Protein AF-A0A5E4IUK3-F1 (afdb_monomer_lite)

Foldseek 3Di:
DDDQDWDKDWDFDQDPVPRDTADDDQARPPPRDGDDDTDIDTDGPPVPDDDDDPVVVVVVVVVVVCVVVVVVVVPDDDDDDDDDDDDDDDDDDAPPVNQFDDDEDDDDADFGADNVRDTQQACVRHNHPDQWHDDPSDTDHPVVLLVVLLVLQLLQKKWKDFDPAIAMWGFAFDFQWKTKIKAFCVRPVPHPDQQRIWIAGPVRDIFTFPDKFHFPPQGGMIMTMTTGDGGAHAAADPPDDDDWFFKKKQAFQAPVNHDDIWIWTQHDKDFDQDPVGDTFIKTKILTDADRHSHNTFIAGSVQRHGFFGWHPVVCVVVVHDRITMTTGPNCVVRTPDPDDCVSGDNQQAAPVRHGADDLDDADDDFHADPVRYTDQFCPRNHHHVQWDQEPVRHTHHDPPQWDWDAWPVGDIDIEGPQWDWDADDPGDIDTHHHPFPDDDDHDGD

pLDDT: mean 70.1, std 20.91, range [28.28, 96.81]

Structure (mmCIF, N/CA/C/O backbone):
data_AF-A0A5E4IUK3-F1
#
_entry.id   AF-A0A5E4IUK3-F1
#
loop_
_atom_site.group_PDB
_atom_site.id
_atom_site.type_symbol
_atom_site.label_atom_id
_atom_site.label_alt_id
_atom_site.label_comp_id
_atom_site.label_asym_id
_atom_site.label_entity_id
_atom_site.label_seq_id
_atom_site.pdbx_PDB_ins_code
_atom_site.Cartn_x
_atom_site.Cartn_y
_atom_site.Cartn_z
_atom_site.occupancy
_atom_site.B_iso_or_equiv
_atom_site.auth_seq_id
_atom_site.auth_comp_id
_atom_site.auth_asym_id
_atom_site.auth_atom_id
_atom_site.pdbx_PDB_model_num
ATOM 1 N N . MET A 1 1 ? 34.806 35.358 27.223 1.00 30.48 1 MET A N 1
ATOM 2 C CA . MET A 1 1 ? 33.731 35.551 28.220 1.00 30.48 1 MET A CA 1
ATOM 3 C C . MET A 1 1 ? 33.247 34.163 28.639 1.00 30.48 1 MET A C 1
ATOM 5 O O . MET A 1 1 ? 32.510 33.533 27.897 1.00 30.48 1 MET A O 1
ATOM 9 N N . LEU A 1 2 ? 33.796 33.600 29.720 1.00 31.34 2 LEU A N 1
ATOM 10 C CA . LEU A 1 2 ? 33.455 32.245 30.180 1.00 31.34 2 LEU A CA 1
ATOM 11 C C . LEU A 1 2 ? 32.179 32.319 31.028 1.00 31.34 2 LEU A C 1
ATOM 13 O O . LEU A 1 2 ? 32.215 32.810 32.154 1.00 31.34 2 LEU A O 1
ATOM 17 N N . PHE A 1 3 ? 31.055 31.855 30.481 1.00 32.53 3 PHE A N 1
ATOM 18 C CA . PHE A 1 3 ? 29.816 31.683 31.238 1.00 32.53 3 PHE A CA 1
ATOM 19 C C . PHE A 1 3 ? 29.999 30.548 32.258 1.00 32.53 3 PHE A C 1
ATOM 21 O O . PHE A 1 3 ? 30.080 29.378 31.890 1.00 32.53 3 PHE A O 1
ATOM 28 N N . LYS A 1 4 ? 30.057 30.883 33.553 1.00 35.34 4 LYS A N 1
ATOM 29 C CA . LYS A 1 4 ? 29.859 29.913 34.639 1.00 35.34 4 LYS A CA 1
ATOM 30 C C . LYS A 1 4 ? 28.362 29.600 34.724 1.00 35.34 4 LYS A C 1
ATOM 32 O O . LYS A 1 4 ? 27.624 30.331 35.378 1.00 35.34 4 LYS A O 1
ATOM 37 N N . LEU A 1 5 ? 27.903 28.536 34.065 1.00 34.97 5 LEU A N 1
ATOM 38 C CA . LEU A 1 5 ? 26.564 28.001 34.321 1.00 34.97 5 LEU A CA 1
ATOM 39 C C . LEU A 1 5 ? 26.582 27.248 35.661 1.00 34.97 5 LEU A C 1
ATOM 41 O O . LEU A 1 5 ? 27.183 26.183 35.771 1.00 34.97 5 LEU A O 1
ATOM 45 N N . ARG A 1 6 ? 25.920 27.799 36.684 1.00 39.78 6 ARG A N 1
ATOM 46 C CA . ARG A 1 6 ? 25.522 27.056 37.889 1.00 39.78 6 ARG A CA 1
ATOM 47 C C . ARG A 1 6 ? 24.124 26.498 37.648 1.00 39.78 6 ARG A C 1
ATOM 49 O O . ARG A 1 6 ? 23.171 27.270 37.591 1.00 39.78 6 ARG A O 1
ATOM 56 N N . ILE A 1 7 ? 23.996 25.180 37.526 1.00 43.41 7 ILE A N 1
ATOM 57 C CA . ILE A 1 7 ? 22.688 24.516 37.467 1.00 43.41 7 ILE A CA 1
ATOM 58 C C . ILE A 1 7 ? 22.313 24.105 38.892 1.00 43.41 7 ILE A C 1
ATOM 60 O O . ILE A 1 7 ? 23.030 23.335 39.529 1.00 43.41 7 ILE A O 1
ATOM 64 N N . VAL A 1 8 ? 21.204 24.645 39.401 1.00 43.66 8 VAL A N 1
ATOM 65 C CA . VAL A 1 8 ? 20.603 24.243 40.680 1.00 43.66 8 VAL A CA 1
ATOM 66 C C . VAL A 1 8 ? 19.349 23.439 40.358 1.00 43.66 8 VAL A C 1
ATOM 68 O O . VAL A 1 8 ? 18.342 24.008 39.945 1.00 43.66 8 VAL A O 1
ATOM 71 N N . ALA A 1 9 ? 19.404 22.120 40.533 1.00 43.75 9 ALA A N 1
ATOM 72 C CA . ALA A 1 9 ? 18.229 21.263 40.409 1.00 43.75 9 ALA A CA 1
ATOM 73 C C . ALA A 1 9 ? 17.585 21.072 41.791 1.00 43.75 9 ALA A C 1
ATOM 75 O O . ALA A 1 9 ? 18.229 20.576 42.719 1.00 43.75 9 ALA A O 1
ATOM 76 N N . ARG A 1 10 ? 16.312 21.463 41.930 1.00 45.00 10 ARG A N 1
ATOM 77 C CA . ARG A 1 10 ? 15.464 21.073 43.066 1.00 45.00 10 ARG A CA 1
ATOM 78 C C . ARG A 1 10 ? 14.734 19.791 42.689 1.00 45.00 10 ARG A C 1
ATOM 80 O O . ARG A 1 10 ? 13.944 19.807 41.750 1.00 45.00 10 ARG A O 1
ATOM 87 N N . TYR A 1 11 ? 14.965 18.703 43.414 1.00 52.34 11 TYR A N 1
ATOM 88 C CA . TYR A 1 11 ? 14.153 17.497 43.259 1.00 52.34 11 TYR A CA 1
ATOM 89 C C . TYR A 1 11 ? 12.970 17.530 44.234 1.00 52.34 11 TYR A C 1
ATOM 91 O O . TYR A 1 11 ? 13.103 17.947 45.386 1.00 52.34 11 TYR A O 1
ATOM 99 N N . MET A 1 12 ? 11.796 17.104 43.766 1.00 50.56 12 MET A N 1
ATOM 100 C CA . MET A 1 12 ? 10.638 16.850 44.624 1.00 50.56 12 MET A CA 1
ATOM 101 C C . MET A 1 12 ? 10.693 15.400 45.105 1.00 50.56 12 MET A C 1
ATOM 103 O O . MET A 1 12 ? 10.792 14.482 44.295 1.00 50.56 12 MET A O 1
ATOM 107 N N . VAL A 1 13 ? 10.628 15.188 46.419 1.00 53.44 13 VAL A N 1
ATOM 108 C CA . VAL A 1 13 ? 10.614 13.844 47.011 1.00 53.44 13 VAL A CA 1
ATOM 109 C C . VAL A 1 13 ? 9.178 13.316 47.008 1.00 53.44 13 VAL A C 1
ATOM 111 O O . VAL A 1 13 ? 8.291 13.933 47.601 1.00 53.44 13 VAL A O 1
ATOM 114 N N . ALA A 1 14 ? 8.932 12.188 46.337 1.00 56.53 14 ALA A N 1
ATOM 115 C CA . ALA A 1 14 ? 7.658 11.474 46.429 1.00 56.53 14 ALA A CA 1
ATOM 116 C C . ALA A 1 14 ? 7.452 10.943 47.859 1.00 56.53 14 ALA A C 1
ATOM 118 O O . ALA A 1 14 ? 8.407 10.536 48.521 1.00 56.53 14 ALA A O 1
ATOM 119 N N . CYS A 1 15 ? 6.212 10.944 48.357 1.00 56.59 15 CYS A N 1
ATOM 120 C CA . CYS A 1 15 ? 5.943 10.446 49.705 1.00 56.59 15 CYS A CA 1
ATOM 121 C C . CYS A 1 15 ? 6.241 8.934 49.791 1.00 56.59 15 CYS A C 1
ATOM 123 O O . CYS A 1 15 ? 5.596 8.165 49.076 1.00 56.59 15 CYS A O 1
ATOM 125 N N . PRO A 1 16 ? 7.122 8.468 50.697 1.00 56.47 16 PRO A N 1
ATOM 126 C CA . PRO A 1 16 ? 7.514 7.057 50.765 1.00 56.47 16 PRO A CA 1
ATOM 127 C C . PRO A 1 16 ? 6.381 6.111 51.194 1.00 56.47 16 PRO A C 1
ATOM 129 O O . PRO A 1 16 ? 6.504 4.906 51.020 1.00 56.47 16 PRO A O 1
ATOM 132 N N . LYS A 1 17 ? 5.271 6.633 51.739 1.00 53.91 17 LYS A N 1
ATOM 133 C CA . LYS A 1 17 ? 4.100 5.820 52.110 1.00 53.91 17 LYS A CA 1
ATOM 134 C C . LYS A 1 17 ? 3.055 5.668 51.004 1.00 53.91 17 LYS A C 1
ATOM 136 O O . LYS A 1 17 ? 2.321 4.692 51.028 1.00 53.91 17 LYS A O 1
ATOM 141 N N . CYS A 1 18 ? 2.923 6.631 50.092 1.00 63.16 18 CYS A N 1
ATOM 142 C CA . CYS A 1 18 ? 1.810 6.637 49.129 1.00 63.16 18 CYS A CA 1
ATOM 143 C C . CYS A 1 18 ? 2.199 7.004 47.691 1.00 63.16 18 CYS A C 1
ATOM 145 O O . CYS A 1 18 ? 1.330 7.048 46.827 1.00 63.16 18 CYS A O 1
ATOM 147 N N . GLY A 1 19 ? 3.473 7.301 47.419 1.00 55.38 19 GLY A N 1
ATOM 148 C CA . GLY A 1 19 ? 4.009 7.494 46.067 1.00 55.38 19 GLY A CA 1
ATOM 149 C C . GLY A 1 19 ? 3.538 8.747 45.316 1.00 55.38 19 GLY A C 1
ATOM 150 O O . GLY A 1 19 ? 3.968 8.968 44.189 1.00 55.38 19 GLY A O 1
ATOM 151 N N . ARG A 1 20 ? 2.679 9.597 45.900 1.00 66.06 20 ARG A N 1
ATOM 152 C CA . ARG A 1 20 ? 2.109 10.775 45.211 1.00 66.06 20 ARG A CA 1
ATOM 153 C C . ARG A 1 20 ? 2.971 12.042 45.366 1.00 66.06 20 ARG A C 1
ATOM 155 O O . ARG A 1 20 ? 3.635 12.227 46.391 1.00 66.06 20 ARG A O 1
ATOM 162 N N . LYS A 1 21 ? 2.940 12.919 44.346 1.00 54.59 21 LYS A N 1
ATOM 163 C CA . LYS A 1 21 ? 3.635 14.227 44.313 1.00 54.59 21 LYS A CA 1
ATOM 164 C C . LYS A 1 21 ? 3.090 15.163 45.403 1.00 54.59 21 LYS A C 1
ATOM 166 O O . LYS A 1 21 ? 1.879 15.246 45.595 1.00 54.59 21 LYS A O 1
ATOM 171 N N . ALA A 1 22 ? 3.980 15.859 46.111 1.00 50.66 22 ALA A N 1
ATOM 172 C CA . ALA A 1 22 ? 3.634 16.728 47.237 1.00 50.66 22 ALA A CA 1
ATOM 173 C C . ALA A 1 22 ? 3.545 18.210 46.828 1.00 50.66 22 ALA A C 1
ATOM 175 O O . ALA A 1 22 ? 4.439 18.726 46.159 1.00 50.66 22 ALA A O 1
ATOM 176 N N . GLY A 1 23 ? 2.480 18.889 47.268 1.00 46.41 23 GLY A N 1
ATOM 177 C CA . GLY A 1 23 ? 2.373 20.351 47.283 1.00 46.41 23 GLY A CA 1
ATOM 178 C C . GLY A 1 23 ? 3.117 20.965 48.478 1.00 46.41 23 GLY A C 1
ATOM 179 O O . GLY A 1 23 ? 3.430 20.274 49.443 1.00 46.41 23 GLY A O 1
ATOM 180 N N . ASN A 1 24 ? 3.434 22.258 48.375 1.00 47.78 24 ASN A N 1
ATOM 181 C CA . ASN A 1 24 ? 4.339 23.025 49.241 1.00 47.78 24 ASN A CA 1
ATOM 182 C C . ASN A 1 24 ? 4.135 22.837 50.764 1.00 47.78 24 ASN A C 1
ATOM 184 O O . ASN A 1 24 ? 3.229 23.432 51.337 1.00 47.78 24 ASN A O 1
ATOM 188 N N . GLY A 1 25 ? 5.067 22.140 51.428 1.00 55.38 25 GLY A N 1
ATOM 189 C CA . GLY A 1 25 ? 5.321 22.287 52.871 1.00 55.38 25 GLY A CA 1
ATOM 190 C C . GLY A 1 25 ? 5.217 20.995 53.686 1.00 55.38 25 GLY A C 1
ATOM 191 O O . GLY A 1 25 ? 4.127 20.478 53.855 1.00 55.38 25 GLY A O 1
ATOM 192 N N . GLU A 1 26 ? 6.371 20.524 54.185 1.00 59.16 26 GLU A N 1
ATOM 193 C CA . GLU A 1 26 ? 6.712 19.525 55.235 1.00 59.16 26 GLU A CA 1
ATOM 194 C C . GLU A 1 26 ? 5.869 18.246 55.490 1.00 59.16 26 GLU A C 1
ATOM 196 O O . GLU A 1 26 ? 6.426 17.280 56.018 1.00 59.16 26 GLU A O 1
ATOM 201 N N . PHE A 1 27 ? 4.599 18.157 55.101 1.00 58.06 27 PHE A N 1
ATOM 202 C CA . PHE A 1 27 ? 3.701 17.029 55.353 1.00 58.06 27 PHE A CA 1
ATOM 203 C C . PHE A 1 27 ? 2.924 16.630 54.091 1.00 58.06 27 PHE A C 1
ATOM 205 O O . PHE A 1 27 ? 2.522 17.463 53.283 1.00 58.06 27 PHE A O 1
ATOM 212 N N . CYS A 1 28 ? 2.698 15.328 53.906 1.00 60.09 28 CYS A N 1
ATOM 213 C CA . CYS A 1 28 ? 1.913 14.816 52.786 1.00 60.09 28 CYS A CA 1
ATOM 214 C C . CYS A 1 28 ? 0.412 15.062 53.001 1.00 60.09 28 CYS A C 1
ATOM 216 O O . CYS A 1 28 ? -0.169 14.544 53.952 1.00 60.09 28 CYS A O 1
ATOM 218 N N . VAL A 1 29 ? -0.235 15.760 52.064 1.00 61.22 29 VAL A N 1
ATOM 219 C CA . VAL A 1 29 ? -1.666 16.122 52.133 1.00 61.22 29 VAL A CA 1
ATOM 220 C C . VAL A 1 29 ? -2.599 14.898 52.164 1.00 61.22 29 VAL A C 1
ATOM 222 O O . VAL A 1 29 ? -3.670 14.962 52.750 1.00 61.22 29 VAL A O 1
ATOM 225 N N . ASN A 1 30 ? -2.187 13.761 51.588 1.00 61.03 30 ASN A N 1
ATOM 226 C CA . ASN A 1 30 ? -3.030 12.559 51.503 1.00 61.03 30 ASN A CA 1
ATOM 227 C C . ASN A 1 30 ? -2.903 11.599 52.693 1.00 61.03 30 ASN A C 1
ATOM 229 O O . ASN A 1 30 ? -3.786 10.773 52.892 1.00 61.03 30 ASN A O 1
ATOM 233 N N . CYS A 1 31 ? -1.803 11.633 53.448 1.00 66.50 31 CYS A N 1
ATOM 234 C CA . CYS A 1 31 ? -1.572 10.645 54.513 1.00 66.50 31 CYS A CA 1
ATOM 235 C C . CYS A 1 31 ? -0.957 11.216 55.797 1.00 66.50 31 CYS A C 1
ATOM 237 O O . CYS A 1 31 ? -0.654 10.455 56.713 1.00 66.50 31 CYS A O 1
ATOM 239 N N . GLY A 1 32 ? -0.725 12.531 55.869 1.00 61.06 32 GLY A N 1
ATOM 240 C CA . GLY A 1 32 ? -0.199 13.219 57.053 1.00 61.06 32 GLY A CA 1
ATOM 241 C C . GLY A 1 32 ? 1.260 12.900 57.404 1.00 61.06 32 GLY A C 1
ATOM 242 O O . GLY A 1 32 ? 1.763 13.373 58.419 1.00 61.06 32 GLY A O 1
ATOM 243 N N . ALA A 1 33 ? 1.967 12.103 56.596 1.00 63.12 33 ALA A N 1
ATOM 244 C CA . ALA A 1 33 ? 3.354 11.729 56.868 1.00 63.12 33 ALA A CA 1
ATOM 245 C C . ALA A 1 33 ? 4.319 12.909 56.650 1.00 63.12 33 ALA A C 1
ATOM 247 O O . ALA A 1 33 ? 4.204 13.633 55.658 1.00 63.12 33 ALA A O 1
ATOM 248 N N . ARG A 1 34 ? 5.301 13.068 57.548 1.00 58.66 34 ARG A N 1
ATOM 249 C CA . ARG A 1 34 ? 6.360 14.084 57.437 1.00 58.66 34 ARG A CA 1
ATOM 250 C C . ARG A 1 34 ? 7.299 13.755 56.272 1.00 58.66 34 ARG A C 1
ATOM 252 O O . ARG A 1 34 ? 7.749 12.616 56.148 1.00 58.66 34 ARG A O 1
ATOM 259 N N . LEU A 1 35 ? 7.582 14.736 55.421 1.00 59.97 35 LEU A N 1
ATOM 260 C CA . LEU A 1 35 ? 8.402 14.566 54.218 1.00 59.97 35 LEU A CA 1
ATOM 261 C C . LEU A 1 35 ? 9.897 14.827 54.498 1.00 59.97 35 LEU A C 1
ATOM 263 O O . LEU A 1 35 ? 10.222 15.676 55.333 1.00 59.97 35 LEU A O 1
ATOM 267 N N . PRO A 1 36 ? 10.828 14.142 53.799 1.00 56.72 36 PRO A N 1
ATOM 268 C CA . PRO A 1 36 ? 12.255 14.465 53.856 1.00 56.72 36 PRO A CA 1
ATOM 269 C C . PRO A 1 36 ? 12.521 15.883 53.327 1.00 56.72 36 PRO A C 1
ATOM 271 O O . PRO A 1 36 ? 11.892 16.313 52.358 1.00 56.72 36 PRO A O 1
ATOM 274 N N . LYS A 1 37 ? 13.465 16.619 53.932 1.00 51.50 37 LYS A N 1
ATOM 275 C CA . LYS A 1 37 ? 13.851 17.962 53.457 1.00 51.50 37 LYS A CA 1
ATOM 276 C C . LYS A 1 37 ? 14.437 17.876 52.042 1.00 51.50 37 LYS A C 1
ATOM 278 O O . LYS A 1 37 ? 15.379 17.121 51.820 1.00 51.50 37 LYS A O 1
ATOM 283 N N . ALA A 1 38 ? 13.910 18.667 51.105 1.00 52.84 38 ALA A N 1
ATOM 284 C CA . ALA A 1 38 ? 14.468 18.776 49.758 1.00 52.84 38 ALA A CA 1
ATOM 285 C C . ALA A 1 38 ? 15.887 19.373 49.818 1.00 52.84 38 ALA A C 1
ATOM 287 O O . ALA A 1 38 ? 16.088 20.443 50.396 1.00 52.84 38 ALA A O 1
ATOM 288 N N . GLY A 1 39 ? 16.869 18.678 49.241 1.00 48.56 39 GLY A N 1
ATOM 289 C CA . GLY A 1 39 ? 18.238 19.172 49.090 1.00 48.56 39 GLY A CA 1
ATOM 290 C C . GLY A 1 39 ? 18.466 19.833 47.729 1.00 48.56 39 GLY A C 1
ATOM 291 O O . GLY A 1 39 ? 17.770 19.537 46.760 1.00 48.56 39 GLY A O 1
ATOM 292 N N . ASN A 1 40 ? 19.474 20.702 47.640 1.00 45.75 40 ASN A N 1
ATOM 293 C CA . ASN A 1 40 ? 19.984 21.197 46.360 1.00 45.75 40 ASN A CA 1
ATOM 294 C C . ASN A 1 40 ? 21.185 20.343 45.948 1.00 45.75 40 ASN A C 1
ATOM 296 O O . ASN A 1 40 ? 22.106 20.168 46.744 1.00 45.75 40 ASN A O 1
ATOM 300 N N . ILE A 1 41 ? 21.209 19.868 44.705 1.00 45.25 41 ILE A N 1
ATOM 301 C CA . ILE A 1 41 ? 22.426 19.314 44.106 1.00 45.25 41 ILE A CA 1
ATOM 302 C C . ILE A 1 41 ? 23.088 20.441 43.312 1.00 45.25 41 ILE A C 1
ATOM 304 O O . ILE A 1 41 ? 22.456 21.049 42.447 1.00 45.25 41 ILE A O 1
ATOM 308 N N . VAL A 1 42 ? 24.348 20.741 43.630 1.00 44.56 42 VAL A N 1
ATOM 309 C CA . VAL A 1 42 ? 25.180 21.687 42.876 1.00 44.56 42 VAL A CA 1
ATOM 310 C C . VAL A 1 42 ? 26.194 20.868 42.090 1.00 44.56 42 VAL A C 1
ATOM 312 O O . VAL A 1 42 ? 27.044 20.215 42.688 1.00 44.56 42 VAL A O 1
ATOM 315 N N . ILE A 1 43 ? 26.097 20.888 40.760 1.00 47.06 43 ILE A N 1
ATOM 316 C CA . ILE A 1 43 ? 27.053 20.210 39.876 1.00 47.06 43 ILE A CA 1
ATOM 317 C C . ILE A 1 43 ? 27.996 21.274 39.310 1.00 47.06 43 ILE A C 1
ATOM 319 O O . ILE A 1 43 ? 27.553 22.172 38.593 1.00 47.06 43 ILE A O 1
ATOM 323 N N . ASP A 1 44 ? 29.283 21.192 39.657 1.00 44.97 44 ASP A N 1
ATOM 324 C CA . ASP A 1 44 ? 30.334 22.049 39.097 1.00 44.97 44 ASP A CA 1
ATOM 325 C C . ASP A 1 44 ? 31.023 21.307 37.936 1.00 44.97 44 ASP A C 1
ATOM 327 O O . ASP A 1 44 ? 31.647 20.271 38.173 1.00 44.97 44 ASP A O 1
ATOM 331 N N . PRO A 1 45 ? 30.923 21.781 36.679 1.00 44.69 45 PRO A N 1
ATOM 332 C CA . PRO A 1 45 ? 31.483 21.075 35.527 1.00 44.69 45 PRO A CA 1
ATOM 333 C C . PRO A 1 45 ? 33.012 20.972 35.551 1.00 44.69 45 PRO A C 1
ATOM 335 O O . PRO A 1 45 ? 33.573 20.164 34.822 1.00 44.69 45 PRO A O 1
ATOM 338 N N . SER A 1 46 ? 33.707 21.781 36.356 1.00 43.88 46 SER A N 1
ATOM 339 C CA . SER A 1 46 ? 35.174 21.860 36.346 1.00 43.88 46 SER A CA 1
ATOM 340 C C . SER A 1 46 ? 35.896 20.626 36.910 1.00 43.88 46 SER A C 1
ATOM 342 O O . SER A 1 46 ? 37.089 20.469 36.663 1.00 43.88 46 SER A O 1
ATOM 344 N N . SER A 1 47 ? 35.196 19.716 37.594 1.00 44.56 47 SER A N 1
ATOM 345 C CA . SER A 1 47 ? 35.781 18.514 38.210 1.00 44.56 47 SER A CA 1
ATOM 346 C C . SER A 1 47 ? 35.811 17.270 37.309 1.00 44.56 47 SER A C 1
ATOM 348 O O . SER A 1 47 ? 36.418 16.272 37.686 1.00 44.56 47 SER A O 1
ATOM 350 N N . ILE A 1 48 ? 35.186 17.312 36.125 1.00 48.44 48 ILE A N 1
ATOM 351 C CA . ILE A 1 48 ? 35.038 16.143 35.229 1.00 48.44 48 ILE A CA 1
ATOM 352 C C . ILE A 1 48 ? 36.030 16.187 34.046 1.00 48.44 48 ILE A C 1
ATOM 354 O O . ILE A 1 48 ? 36.231 15.194 33.350 1.00 48.44 48 ILE A O 1
ATOM 358 N N . PHE A 1 49 ? 36.709 17.317 33.817 1.00 48.06 49 PHE A N 1
ATOM 359 C CA . PHE A 1 49 ? 37.534 17.528 32.624 1.00 48.06 49 PHE A CA 1
ATOM 360 C C . PHE A 1 49 ? 39.034 17.447 32.909 1.00 48.06 49 PHE A C 1
ATOM 362 O O . PHE A 1 49 ? 39.683 18.441 33.221 1.00 48.06 49 PHE A O 1
ATOM 369 N N . GLY A 1 50 ? 39.604 16.270 32.675 1.00 43.88 50 GLY A N 1
ATOM 370 C CA . GLY A 1 50 ? 41.030 16.102 32.430 1.00 43.88 50 GLY A CA 1
ATOM 371 C C . GLY A 1 50 ? 41.230 15.212 31.212 1.00 43.88 50 GLY A C 1
ATOM 372 O O . GLY A 1 50 ? 41.339 14.014 31.388 1.00 43.88 50 GLY A O 1
ATOM 373 N N . LEU A 1 51 ? 41.187 15.779 29.998 1.00 39.81 51 LEU A N 1
ATOM 374 C CA . LEU A 1 51 ? 41.942 15.370 28.796 1.00 39.81 51 LEU A CA 1
ATOM 375 C C . LEU A 1 51 ? 41.456 16.187 27.578 1.00 39.81 51 LEU A C 1
ATOM 377 O O . LEU A 1 51 ? 40.269 16.228 27.247 1.00 39.81 51 LEU A O 1
ATOM 381 N N . GLY A 1 52 ? 42.384 16.874 26.910 1.00 42.06 52 GLY A N 1
ATOM 382 C CA . GLY A 1 52 ? 42.115 17.760 25.778 1.00 42.06 52 GLY A CA 1
ATOM 383 C C . GLY A 1 52 ? 41.966 17.008 24.456 1.00 42.06 52 GLY A C 1
ATOM 384 O O . GLY A 1 52 ? 42.947 16.782 23.760 1.00 42.06 52 GLY A O 1
ATOM 385 N N . GLY A 1 53 ? 40.733 16.682 24.071 1.00 43.72 53 GLY A N 1
ATOM 386 C CA . GLY A 1 53 ? 40.406 16.191 22.731 1.00 43.72 53 GLY A CA 1
ATOM 387 C C . GLY A 1 53 ? 38.931 16.421 22.401 1.00 43.72 53 GLY A C 1
ATOM 388 O O . GLY A 1 53 ? 38.068 16.228 23.255 1.00 43.72 53 GLY A O 1
ATOM 389 N N . ARG A 1 54 ? 38.614 16.851 21.168 1.00 53.84 54 ARG A N 1
ATOM 390 C CA . ARG A 1 54 ? 37.228 17.134 20.722 1.00 53.84 54 ARG A CA 1
ATOM 391 C C . ARG A 1 54 ? 36.285 15.932 20.899 1.00 53.84 54 ARG A C 1
ATOM 393 O O . ARG A 1 54 ? 35.119 16.130 21.217 1.00 53.84 54 ARG A O 1
ATOM 400 N N . ILE A 1 55 ? 36.808 14.711 20.787 1.00 48.22 55 ILE A N 1
ATOM 401 C CA . ILE A 1 55 ? 36.056 13.457 20.949 1.00 48.22 55 ILE A CA 1
ATOM 402 C C . ILE A 1 55 ? 35.635 13.235 22.414 1.00 48.22 55 ILE A C 1
ATOM 404 O O . ILE A 1 55 ? 34.494 12.864 22.674 1.00 48.22 55 ILE A O 1
ATOM 408 N N . ALA A 1 56 ? 36.493 13.569 23.386 1.00 49.66 56 ALA A N 1
ATOM 409 C CA . ALA A 1 56 ? 36.181 13.422 24.813 1.00 49.66 56 ALA A CA 1
ATOM 410 C C . ALA A 1 56 ? 35.040 14.352 25.267 1.00 49.66 56 ALA A C 1
ATOM 412 O O . ALA A 1 56 ? 34.253 14.000 26.144 1.00 49.66 56 ALA A O 1
ATOM 413 N N . LYS A 1 57 ? 34.899 15.522 24.627 1.00 52.25 57 LYS A N 1
ATOM 414 C CA . LYS A 1 57 ? 33.789 16.449 24.893 1.00 52.25 57 LYS A CA 1
ATOM 415 C C . LYS A 1 57 ? 32.450 15.898 24.404 1.00 52.25 57 LYS A C 1
ATOM 417 O O . LYS A 1 57 ? 31.466 16.010 25.123 1.00 52.25 57 LYS A O 1
ATOM 422 N N . ILE A 1 58 ? 32.419 15.276 23.223 1.00 54.03 58 ILE A N 1
ATOM 423 C CA . ILE A 1 58 ? 31.197 14.689 22.649 1.00 54.03 58 ILE A CA 1
ATOM 424 C C . ILE A 1 58 ? 30.719 13.519 23.513 1.00 54.03 58 ILE A C 1
ATOM 426 O O . ILE A 1 58 ? 29.555 13.489 23.901 1.00 54.03 58 ILE A O 1
ATOM 430 N N . VAL A 1 59 ? 31.627 12.620 23.905 1.00 53.09 59 VAL A N 1
ATOM 431 C CA . VAL A 1 59 ? 31.296 11.500 24.803 1.00 53.09 59 VAL A CA 1
ATOM 432 C C . VAL A 1 59 ? 30.788 12.012 26.156 1.00 53.09 59 VAL A C 1
ATOM 434 O O . VAL A 1 59 ? 29.789 11.510 26.665 1.00 53.09 59 VAL A O 1
ATOM 437 N N . GLY A 1 60 ? 31.402 13.066 26.705 1.00 51.62 60 GLY A N 1
ATOM 438 C CA . GLY A 1 60 ? 30.943 13.696 27.945 1.00 51.62 60 GLY A CA 1
ATOM 439 C C . GLY A 1 60 ? 29.523 14.269 27.857 1.00 51.62 60 GLY A C 1
ATOM 440 O O . GLY A 1 60 ? 28.731 14.085 28.781 1.00 51.62 60 GLY A O 1
ATOM 441 N N . TYR A 1 61 ? 29.165 14.911 26.739 1.00 59.72 61 TYR A N 1
ATOM 442 C CA . TYR A 1 61 ? 27.804 15.412 26.526 1.00 59.72 61 TYR A CA 1
ATOM 443 C C . TYR A 1 61 ? 26.784 14.286 26.341 1.00 59.72 61 TYR A C 1
ATOM 445 O O . TYR A 1 61 ? 25.683 14.394 26.873 1.00 59.72 61 TYR A O 1
ATOM 453 N N . VAL A 1 62 ? 27.153 13.191 25.669 1.00 56.38 62 VAL A N 1
ATOM 454 C CA . VAL A 1 62 ? 26.286 12.011 25.512 1.00 56.38 62 VAL A CA 1
ATOM 455 C C . VAL A 1 62 ? 26.007 11.350 26.864 1.00 56.38 62 VAL A C 1
ATOM 457 O O . VAL A 1 62 ? 24.859 11.043 27.166 1.00 56.38 62 VAL A O 1
ATOM 460 N N . VAL A 1 63 ? 27.016 11.199 27.727 1.00 55.81 63 VAL A N 1
ATOM 461 C CA . VAL A 1 63 ? 26.823 10.627 29.072 1.00 55.81 63 VAL A CA 1
ATOM 462 C C . VAL A 1 63 ? 25.948 11.535 29.943 1.00 55.81 63 VAL A C 1
ATOM 464 O O . VAL A 1 63 ? 25.042 11.048 30.618 1.00 55.81 63 VAL A O 1
ATOM 467 N N . LEU A 1 64 ? 26.149 12.856 29.891 1.00 58.16 64 LEU A N 1
ATOM 468 C CA . LEU A 1 64 ? 25.302 13.813 30.612 1.00 58.16 64 LEU A CA 1
ATOM 469 C C . LEU A 1 64 ? 23.849 13.790 30.102 1.00 58.16 64 LEU A C 1
ATOM 471 O O . LEU A 1 64 ? 22.917 13.847 30.902 1.00 58.16 64 LEU A O 1
ATOM 475 N N . PHE A 1 65 ? 23.656 13.660 28.787 1.00 64.88 65 PHE A N 1
ATOM 476 C CA . PHE A 1 65 ? 22.344 13.538 28.151 1.00 64.88 65 PHE A CA 1
ATOM 477 C C . PHE A 1 65 ? 21.621 12.251 28.577 1.00 64.88 65 PHE A C 1
ATOM 479 O O . PHE A 1 65 ? 20.451 12.303 28.953 1.00 64.88 65 PHE A O 1
ATOM 486 N N . LEU A 1 66 ? 22.328 11.117 28.623 1.00 56.75 66 LEU A N 1
ATOM 487 C CA . LEU A 1 66 ? 21.783 9.835 29.080 1.00 56.75 66 LEU A CA 1
ATOM 488 C C . LEU A 1 66 ? 21.399 9.851 30.566 1.00 56.75 66 LEU A C 1
ATOM 490 O O . LEU A 1 66 ? 20.372 9.285 30.931 1.00 56.75 66 LEU A O 1
ATOM 494 N N . ILE A 1 67 ? 22.166 10.533 31.424 1.00 58.09 67 ILE A N 1
ATOM 495 C CA . ILE A 1 67 ? 21.825 10.676 32.850 1.00 58.09 67 ILE A CA 1
ATOM 496 C C . ILE A 1 67 ? 20.575 11.554 33.023 1.00 58.09 67 ILE A C 1
ATOM 498 O O . ILE A 1 67 ? 19.688 11.214 33.804 1.00 58.09 67 ILE A O 1
ATOM 502 N N . LEU A 1 68 ? 20.465 12.657 32.276 1.00 52.47 68 LEU A N 1
ATOM 503 C CA . LEU A 1 68 ? 19.306 13.553 32.349 1.00 52.47 68 LEU A CA 1
ATOM 504 C C . LEU A 1 68 ? 18.020 12.894 31.820 1.00 52.47 68 LEU A C 1
ATOM 506 O O . LEU A 1 68 ? 16.967 13.035 32.443 1.00 52.47 68 LEU A O 1
ATOM 510 N N . PHE A 1 69 ? 18.096 12.135 30.722 1.00 54.25 69 PHE A N 1
ATOM 511 C CA . PHE A 1 69 ? 16.932 11.459 30.135 1.00 54.25 69 PHE A CA 1
ATOM 512 C C . PHE A 1 69 ? 16.586 10.126 30.806 1.00 54.25 69 PHE A C 1
ATOM 514 O O . PHE A 1 69 ? 15.405 9.799 30.925 1.00 54.25 69 PHE A O 1
ATOM 521 N N . GLY A 1 70 ? 17.571 9.395 31.334 1.00 44.66 70 GLY A N 1
ATOM 522 C CA . GLY A 1 70 ? 17.332 8.184 32.125 1.00 44.66 70 GLY A CA 1
ATOM 523 C C . GLY A 1 70 ? 16.552 8.468 33.413 1.00 44.66 70 GLY A C 1
ATOM 524 O O . GLY A 1 70 ? 15.707 7.672 33.815 1.00 44.66 70 GLY A O 1
ATOM 525 N N . ILE A 1 71 ? 16.762 9.641 34.023 1.00 45.41 71 ILE A N 1
ATOM 526 C CA . ILE A 1 71 ? 16.005 10.084 35.205 1.00 45.41 71 ILE A CA 1
ATOM 527 C C . ILE A 1 71 ? 14.598 10.585 34.819 1.00 45.41 71 ILE A C 1
ATOM 529 O O . ILE A 1 71 ? 13.653 10.396 35.584 1.00 45.41 71 ILE A O 1
ATOM 533 N N . ALA A 1 72 ? 14.417 11.169 33.628 1.00 39.16 72 ALA A N 1
ATOM 534 C CA . ALA A 1 72 ? 13.103 11.606 33.141 1.00 39.16 72 ALA A CA 1
ATOM 535 C C . ALA A 1 72 ? 12.186 10.427 32.748 1.00 39.16 72 ALA A C 1
ATOM 537 O O . ALA A 1 72 ? 10.984 10.471 33.015 1.00 39.16 72 ALA A O 1
ATOM 538 N N . GLY A 1 73 ? 12.753 9.351 32.185 1.00 34.09 73 GLY A N 1
ATOM 539 C CA . GLY A 1 73 ? 12.014 8.157 31.753 1.00 34.09 73 GLY A CA 1
ATOM 540 C C . GLY A 1 73 ? 11.396 7.334 32.889 1.00 34.09 73 GLY A C 1
ATOM 541 O O . GLY A 1 73 ? 10.416 6.632 32.666 1.00 34.09 73 GLY A O 1
ATOM 542 N N . TYR A 1 74 ? 11.900 7.461 34.121 1.00 35.06 74 TYR A N 1
ATOM 543 C CA . TYR A 1 74 ? 11.371 6.725 35.278 1.00 35.06 74 TYR A CA 1
ATOM 544 C C . TYR A 1 74 ? 10.220 7.456 36.006 1.00 35.06 74 TYR A C 1
ATOM 546 O O . TYR A 1 74 ? 9.638 6.921 36.945 1.00 35.06 74 TYR A O 1
ATOM 554 N N . ILE A 1 75 ? 9.880 8.694 35.609 1.00 38.88 75 ILE A N 1
ATOM 555 C CA . ILE A 1 75 ? 8.926 9.563 36.338 1.00 38.88 75 ILE A CA 1
ATOM 556 C C . ILE A 1 75 ? 7.589 9.753 35.587 1.00 38.88 75 ILE A C 1
ATOM 558 O O . ILE A 1 75 ? 6.644 10.324 36.136 1.00 38.88 75 ILE A O 1
ATOM 562 N N . LEU A 1 76 ? 7.452 9.239 34.362 1.00 32.56 76 LEU A N 1
ATOM 563 C CA . LEU A 1 76 ? 6.243 9.389 33.543 1.00 32.56 76 LEU A CA 1
ATOM 564 C C . LEU A 1 76 ? 5.718 8.033 33.057 1.00 32.56 76 LEU A C 1
ATOM 566 O O . LEU A 1 76 ? 5.705 7.741 31.868 1.00 32.56 76 LEU A O 1
ATOM 570 N N . SER A 1 77 ? 5.241 7.214 33.991 1.00 30.23 77 SER A N 1
ATOM 571 C CA . SER A 1 77 ? 4.324 6.113 33.681 1.00 30.23 77 SER A CA 1
ATOM 572 C C . SER A 1 77 ? 2.971 6.423 34.330 1.00 30.23 77 SER A C 1
ATOM 574 O O . SER A 1 77 ? 2.909 6.515 35.560 1.00 30.23 77 SER A O 1
ATOM 576 N N . PRO A 1 78 ? 1.883 6.627 33.569 1.00 33.47 78 PRO A N 1
ATOM 577 C CA . PRO A 1 78 ? 0.552 6.696 34.151 1.00 33.47 78 PRO A CA 1
ATOM 578 C C . PRO A 1 78 ? 0.113 5.276 34.532 1.00 33.47 78 PRO A C 1
ATOM 580 O O . PRO A 1 78 ? 0.012 4.396 33.684 1.00 33.47 78 PRO A O 1
ATOM 583 N N . THR A 1 79 ? -0.127 5.042 35.820 1.00 32.94 79 THR A N 1
ATOM 584 C CA . THR A 1 79 ? -0.859 3.856 36.286 1.00 32.94 79 THR A CA 1
ATOM 585 C C . THR A 1 79 ? -2.362 4.162 36.251 1.00 32.94 79 THR A C 1
ATOM 587 O O . THR A 1 79 ? -2.746 5.275 36.631 1.00 32.94 79 THR A O 1
ATOM 590 N N . PRO A 1 80 ? -3.230 3.237 35.795 1.00 33.19 80 PRO A N 1
ATOM 591 C CA . PRO A 1 80 ? -4.673 3.455 35.798 1.00 33.19 80 PRO A CA 1
ATOM 592 C C . PRO A 1 80 ? -5.213 3.577 37.227 1.00 33.19 80 PRO A C 1
ATOM 594 O O . PRO A 1 80 ? -4.831 2.834 38.129 1.00 33.19 80 PRO A O 1
ATOM 597 N N . SER A 1 81 ? -6.105 4.546 37.416 1.00 30.86 81 SER A N 1
ATOM 598 C CA . SER A 1 81 ? -6.811 4.843 38.658 1.00 30.86 81 SER A CA 1
ATOM 599 C C . SER A 1 81 ? -8.168 4.138 38.658 1.00 30.86 81 SER A C 1
ATOM 601 O O . SER A 1 81 ? -9.118 4.690 38.110 1.00 30.86 81 SER A O 1
ATOM 603 N N . ASP A 1 82 ? -8.285 2.996 39.334 1.00 31.17 82 ASP A N 1
ATOM 604 C CA . ASP A 1 82 ? -9.584 2.424 39.707 1.00 31.17 82 ASP A CA 1
ATOM 605 C C . ASP A 1 82 ? -9.932 2.815 41.149 1.00 31.17 82 ASP A C 1
ATOM 607 O O . ASP A 1 82 ? -9.363 2.313 42.117 1.00 31.17 82 ASP A O 1
ATOM 611 N N . ASN A 1 83 ? -10.887 3.737 41.286 1.00 35.47 83 ASN A N 1
ATOM 612 C CA . ASN A 1 83 ? -11.592 4.024 42.533 1.00 35.47 83 ASN A CA 1
ATOM 613 C C . ASN A 1 83 ? -13.067 3.669 42.323 1.00 35.47 83 ASN A C 1
ATOM 615 O O . ASN A 1 83 ? -13.816 4.445 41.735 1.00 35.47 83 ASN A O 1
ATOM 619 N N . GLY A 1 84 ? -13.484 2.513 42.831 1.00 31.53 84 GLY A N 1
ATOM 620 C CA . GLY A 1 84 ? -14.873 2.066 42.792 1.00 31.53 84 GLY A CA 1
ATOM 621 C C . GLY A 1 84 ? -15.147 1.027 43.868 1.00 31.53 84 GLY A C 1
ATOM 622 O O . GLY A 1 84 ? -15.265 -0.156 43.583 1.00 31.53 84 GLY A O 1
ATOM 623 N N . ASN A 1 85 ? -15.223 1.473 45.120 1.00 30.39 85 ASN A N 1
ATOM 624 C CA . ASN A 1 85 ? -15.716 0.663 46.225 1.00 30.39 85 ASN A CA 1
ATOM 625 C C . ASN A 1 85 ? -17.251 0.602 46.148 1.00 30.39 85 ASN A C 1
ATOM 627 O O . ASN A 1 85 ? -17.913 1.587 46.466 1.00 30.39 85 ASN A O 1
ATOM 631 N N . THR A 1 86 ? -17.813 -0.539 45.741 1.00 29.84 86 THR A N 1
ATOM 632 C CA . THR A 1 86 ? -19.196 -0.914 46.075 1.00 29.84 86 THR A CA 1
ATOM 633 C C . THR A 1 86 ? -19.222 -2.366 46.537 1.00 29.84 86 THR A C 1
ATOM 635 O O . THR A 1 86 ? -18.990 -3.300 45.779 1.00 29.84 86 THR A O 1
ATOM 638 N N . THR A 1 87 ? -19.485 -2.557 47.824 1.00 32.06 87 THR A N 1
ATOM 639 C CA . THR A 1 87 ? -19.886 -3.836 48.406 1.00 32.06 87 THR A CA 1
ATOM 640 C C . THR A 1 87 ? -21.362 -4.088 48.098 1.00 32.06 87 THR A C 1
ATOM 642 O O . THR A 1 87 ? -22.201 -3.336 48.593 1.00 32.06 87 THR A O 1
ATOM 645 N N . ASN A 1 88 ? -21.693 -5.129 47.324 1.00 28.28 88 ASN A N 1
ATOM 646 C CA . ASN A 1 88 ? -22.488 -6.278 47.795 1.00 28.28 88 ASN A CA 1
ATOM 647 C C . ASN A 1 88 ? -22.958 -7.222 46.672 1.00 28.28 88 ASN A C 1
ATOM 649 O O . ASN A 1 88 ? -23.371 -6.800 45.599 1.00 28.28 88 ASN A O 1
ATOM 653 N N . SER A 1 89 ? -23.032 -8.499 47.060 1.00 28.33 89 SER A N 1
ATOM 654 C CA . SER A 1 89 ? -23.772 -9.631 46.480 1.00 28.33 89 SER A CA 1
ATOM 655 C C . SER A 1 89 ? -23.170 -10.373 45.277 1.00 28.33 89 SER A C 1
ATOM 657 O O . SER A 1 89 ? -23.144 -9.919 44.140 1.00 28.33 89 SER A O 1
ATOM 659 N N . SER A 1 90 ? -22.754 -11.604 45.569 1.00 40.28 90 SER A N 1
ATOM 660 C CA . SER A 1 90 ? -22.675 -12.729 44.645 1.00 40.28 90 SER A CA 1
ATOM 661 C C . SER A 1 90 ? -24.000 -12.928 43.900 1.00 40.28 90 SER A C 1
ATOM 663 O O . SER A 1 90 ? -25.013 -13.235 44.530 1.00 40.28 90 SER A O 1
ATOM 665 N N . SER A 1 91 ? -23.981 -12.845 42.572 1.00 31.12 91 SER A N 1
ATOM 666 C CA . SER A 1 91 ? -24.950 -13.535 41.719 1.00 31.12 91 SER A CA 1
ATOM 667 C C . SER A 1 91 ? -24.258 -13.955 40.424 1.00 31.12 91 SER A C 1
ATOM 669 O O . SER A 1 91 ? -23.576 -13.173 39.769 1.00 31.12 91 SER A O 1
ATOM 671 N N . THR A 1 92 ? -24.359 -15.235 40.090 1.00 35.00 92 THR A N 1
ATOM 672 C CA . THR A 1 92 ? -24.028 -15.757 38.766 1.00 35.00 92 THR A CA 1
ATOM 673 C C . THR A 1 92 ? -25.026 -15.178 37.767 1.00 35.00 92 THR A C 1
ATOM 675 O O . THR A 1 92 ? -26.218 -15.473 37.868 1.00 35.00 92 THR A O 1
ATOM 678 N N . ALA A 1 93 ? -24.568 -14.347 36.827 1.00 38.41 93 ALA A N 1
ATOM 679 C CA . ALA A 1 93 ? -25.446 -13.775 35.812 1.00 38.41 93 ALA A CA 1
ATOM 680 C C . ALA A 1 93 ? -25.956 -14.881 34.872 1.00 38.41 93 ALA A C 1
ATOM 682 O O . ALA A 1 93 ? -25.203 -15.518 34.142 1.00 38.41 93 ALA A O 1
ATOM 683 N N . SER A 1 94 ? -27.260 -15.104 34.939 1.00 41.66 94 SER A N 1
ATOM 684 C CA . SER A 1 94 ? -28.086 -15.946 34.074 1.00 41.66 94 SER A CA 1
ATOM 685 C C . SER A 1 94 ? -29.329 -15.117 33.735 1.00 41.66 94 SER A C 1
ATOM 687 O O . SER A 1 94 ? -29.628 -14.166 34.465 1.00 41.66 94 SER A O 1
ATOM 689 N N . CYS A 1 95 ? -30.056 -15.414 32.649 1.00 35.84 95 CYS A N 1
ATOM 690 C CA . CYS A 1 95 ? -31.432 -14.915 32.584 1.00 35.84 95 CYS A CA 1
ATOM 691 C C . CYS A 1 95 ? -32.176 -15.462 33.809 1.00 35.84 95 CYS A C 1
ATOM 693 O O . CYS A 1 95 ? -31.890 -16.572 34.260 1.00 35.84 95 CYS A O 1
ATOM 695 N N . GLU A 1 96 ? -33.116 -14.699 34.360 1.00 36.16 96 GLU A N 1
ATOM 696 C CA . GLU A 1 96 ? -33.845 -15.080 35.582 1.00 36.16 96 GLU A CA 1
ATOM 697 C C . GLU A 1 96 ? -34.620 -16.411 35.466 1.00 36.16 96 GLU A C 1
ATOM 699 O O . GLU A 1 96 ? -35.109 -16.926 36.468 1.00 36.16 96 GLU A O 1
ATOM 704 N N . ASP A 1 97 ? -34.705 -17.000 34.271 1.00 37.66 97 ASP A N 1
ATOM 705 C CA . ASP A 1 97 ? -35.342 -18.285 33.979 1.00 37.66 97 ASP A CA 1
ATOM 706 C C . ASP A 1 97 ? -34.364 -19.481 33.881 1.00 37.66 97 ASP A C 1
ATOM 708 O O . ASP A 1 97 ? -34.804 -20.609 33.661 1.00 37.66 97 ASP A O 1
ATOM 712 N N . GLY A 1 98 ? -33.050 -19.271 34.042 1.00 44.41 98 GLY A N 1
ATOM 713 C CA . GLY A 1 98 ? -32.027 -20.310 33.856 1.00 44.41 98 GLY A CA 1
ATOM 714 C C . GLY A 1 98 ? -31.606 -20.537 32.397 1.00 44.41 98 GLY A C 1
ATOM 715 O O . GLY A 1 98 ? -30.796 -21.428 32.125 1.00 44.41 98 GLY A O 1
ATOM 716 N N . THR A 1 99 ? -32.099 -19.725 31.458 1.00 39.12 99 THR A N 1
ATOM 717 C CA . THR A 1 99 ? -31.691 -19.738 30.051 1.00 39.12 99 THR A CA 1
ATOM 718 C C . THR A 1 99 ? -30.442 -18.858 29.845 1.00 39.12 99 THR A C 1
ATOM 720 O O . THR A 1 99 ? -30.324 -17.785 30.440 1.00 39.12 99 THR A O 1
ATOM 723 N N . PRO A 1 100 ? -29.471 -19.245 29.001 1.00 39.62 100 PRO A N 1
ATOM 724 C CA . PRO A 1 100 ? -28.333 -18.376 28.693 1.00 39.62 100 PRO A CA 1
ATOM 725 C C . PRO A 1 100 ? -28.714 -17.259 27.689 1.00 39.62 100 PRO A C 1
ATOM 727 O O . PRO A 1 100 ? -29.434 -17.504 26.722 1.00 39.62 100 PRO A O 1
ATOM 730 N N . VAL A 1 101 ? -28.226 -16.033 27.924 1.00 43.28 101 VAL A N 1
ATOM 731 C CA . VAL A 1 101 ? -28.735 -14.743 27.391 1.00 43.28 101 VAL A CA 1
ATOM 732 C C . VAL A 1 101 ? -28.613 -14.527 25.869 1.00 43.28 101 VAL A C 1
ATOM 734 O O . VAL A 1 101 ? -27.508 -14.557 25.328 1.00 43.28 101 VAL A O 1
ATOM 737 N N . LYS A 1 102 ? -29.703 -14.076 25.211 1.00 41.47 102 LYS A N 1
ATOM 738 C CA . LYS A 1 102 ? -29.655 -13.351 23.919 1.00 41.47 102 LYS A CA 1
ATOM 739 C C . LYS A 1 102 ? -30.571 -12.115 23.846 1.00 41.47 102 LYS A C 1
ATOM 741 O O . LYS A 1 102 ? -31.728 -12.171 24.241 1.00 41.47 102 LYS A O 1
ATOM 746 N N . ASN A 1 103 ? -30.041 -11.089 23.171 1.00 38.00 103 ASN A N 1
ATOM 747 C CA . ASN A 1 103 ? -30.581 -9.783 22.759 1.00 38.00 103 ASN A CA 1
ATOM 748 C C . ASN A 1 103 ? -30.477 -8.614 23.756 1.00 38.00 103 ASN A C 1
ATOM 750 O O . ASN A 1 103 ? -31.011 -8.595 24.860 1.00 38.00 103 ASN A O 1
ATOM 754 N N . CYS A 1 104 ? -29.726 -7.619 23.289 1.00 43.41 104 CYS A N 1
ATOM 755 C CA . CYS A 1 104 ? -29.102 -6.534 24.022 1.00 43.41 104 CYS A CA 1
ATOM 756 C C . CYS A 1 104 ? -30.096 -5.408 24.299 1.00 43.41 104 CYS A C 1
ATOM 758 O O . CYS A 1 104 ? -30.331 -4.558 23.445 1.00 43.41 104 CYS A O 1
ATOM 760 N N . SER A 1 105 ? -30.686 -5.375 25.494 1.00 37.56 105 SER A N 1
ATOM 761 C CA . SER A 1 105 ? -31.340 -4.154 25.995 1.00 37.56 105 SER A CA 1
ATOM 762 C C . SER A 1 105 ? -31.244 -3.938 27.508 1.00 37.56 105 SER A C 1
ATOM 764 O O . SER A 1 105 ? -31.713 -2.908 27.960 1.00 37.56 105 SER A O 1
ATOM 766 N N . ASN A 1 106 ? -30.602 -4.819 28.288 1.00 39.78 106 ASN A N 1
ATOM 767 C CA . ASN A 1 106 ? -30.325 -4.599 29.720 1.00 39.78 106 ASN A CA 1
ATOM 768 C C . ASN A 1 106 ? -29.138 -5.456 30.202 1.00 39.78 106 ASN A C 1
ATOM 770 O O . ASN A 1 106 ? -29.299 -6.327 31.052 1.00 39.78 106 ASN A O 1
ATOM 774 N N . VAL A 1 107 ? -27.941 -5.252 29.641 1.00 40.81 107 VAL A N 1
ATOM 775 C CA . VAL A 1 107 ? -26.750 -6.026 30.037 1.00 40.81 107 VAL A CA 1
ATOM 776 C C . VAL A 1 107 ? -25.661 -5.113 30.574 1.00 40.81 107 VAL A C 1
ATOM 778 O O . VAL A 1 107 ? -25.132 -4.249 29.875 1.00 40.81 107 VAL A O 1
ATOM 781 N N . THR A 1 108 ? -25.299 -5.333 31.835 1.00 39.94 108 THR A N 1
ATOM 782 C CA . THR A 1 108 ? -24.020 -4.899 32.391 1.00 39.94 108 THR A CA 1
ATOM 783 C C . THR A 1 108 ? -22.883 -5.592 31.646 1.00 39.94 108 THR A C 1
ATOM 785 O O . THR A 1 108 ? -22.705 -6.793 31.767 1.00 39.94 108 THR A O 1
ATOM 788 N N . LYS A 1 109 ? -22.147 -4.792 30.868 1.00 38.12 109 LYS A N 1
ATOM 789 C CA . LYS A 1 109 ? -20.755 -4.944 30.408 1.00 38.12 109 LYS A CA 1
ATOM 790 C C . LYS A 1 109 ? -20.158 -6.369 30.443 1.00 38.12 109 LYS A C 1
ATOM 792 O O . LYS A 1 109 ? -19.606 -6.772 31.460 1.00 38.12 109 LYS A O 1
ATOM 797 N N . GLY A 1 110 ? -20.106 -6.995 29.264 1.00 42.16 110 GLY A N 1
ATOM 798 C CA . GLY A 1 110 ? -19.349 -8.224 28.993 1.00 42.16 110 GLY A CA 1
ATOM 799 C C . GLY A 1 110 ? -20.213 -9.480 29.097 1.00 42.16 110 GLY A C 1
ATOM 800 O O . GLY A 1 110 ? -20.872 -9.681 30.103 1.00 42.16 110 GLY A O 1
ATOM 801 N N . ASP A 1 111 ? -20.160 -10.304 28.052 1.00 37.09 111 ASP A N 1
ATOM 802 C CA . ASP A 1 111 ? -20.680 -11.677 27.953 1.00 37.09 111 ASP A CA 1
ATOM 803 C C . ASP A 1 111 ? -22.163 -11.876 27.553 1.00 37.09 111 ASP A C 1
ATOM 805 O O . ASP A 1 111 ? -23.101 -11.537 28.269 1.00 37.09 111 ASP A O 1
ATOM 809 N N . TYR A 1 112 ? -22.364 -12.524 26.392 1.00 48.22 112 TYR A N 1
ATOM 810 C CA . TYR A 1 112 ? -23.624 -13.153 25.968 1.00 48.22 112 TYR A CA 1
ATOM 811 C C . TYR A 1 112 ? -23.381 -14.627 25.626 1.00 48.22 112 TYR A C 1
ATOM 813 O O . TYR A 1 112 ? -22.425 -14.958 24.920 1.00 48.22 112 TYR A O 1
ATOM 821 N N . CYS A 1 113 ? -24.278 -15.506 26.074 1.00 35.44 113 CYS A N 1
ATOM 822 C CA . CYS A 1 113 ? -24.252 -16.938 25.777 1.00 35.44 113 CYS A CA 1
ATOM 823 C C . CYS A 1 113 ? -25.213 -17.278 24.629 1.00 35.44 113 CYS A C 1
ATOM 825 O O . CYS A 1 113 ? -26.413 -17.045 24.718 1.00 35.44 113 CYS A O 1
ATOM 827 N N . LEU A 1 114 ? -24.726 -17.912 23.560 1.00 40.09 114 LEU A N 1
ATOM 828 C CA . LEU A 1 114 ? -25.610 -18.552 22.581 1.00 40.09 114 LEU A CA 1
ATOM 829 C C . LEU A 1 114 ? -26.328 -19.772 23.199 1.00 40.09 114 LEU A C 1
ATOM 831 O O . LEU A 1 114 ? -25.814 -20.379 24.136 1.00 40.09 114 LEU A O 1
ATOM 835 N N . LYS A 1 115 ? -27.448 -20.216 22.596 1.00 35.72 115 LYS A N 1
ATOM 836 C CA . LYS A 1 115 ? -28.191 -21.455 22.951 1.00 35.72 115 LYS A CA 1
ATOM 837 C C . LYS A 1 115 ? -27.316 -22.724 23.065 1.00 35.72 115 LYS A C 1
ATOM 839 O O . LYS A 1 115 ? -27.740 -23.674 23.709 1.00 35.72 115 LYS A O 1
ATOM 844 N N . ASN A 1 116 ? -26.107 -22.722 22.489 1.00 37.06 116 ASN A N 1
ATOM 845 C CA . ASN A 1 116 ? -25.138 -23.829 22.534 1.00 37.06 116 ASN A CA 1
ATOM 846 C C . ASN A 1 116 ? -23.975 -23.607 23.531 1.00 37.06 116 ASN A C 1
ATOM 848 O O . ASN A 1 116 ? -22.970 -24.308 23.465 1.00 37.06 116 ASN A O 1
ATOM 852 N N . GLY A 1 117 ? -24.058 -22.616 24.423 1.00 34.97 117 GLY A N 1
ATOM 853 C CA . GLY A 1 117 ? -23.037 -22.362 25.449 1.00 34.97 117 GLY A CA 1
ATOM 854 C C . GLY A 1 117 ? -21.746 -21.701 24.947 1.00 34.97 117 GLY A C 1
ATOM 855 O O . GLY A 1 117 ? -20.826 -21.489 25.730 1.00 34.97 117 GLY A O 1
ATOM 856 N N . THR A 1 118 ? -21.652 -21.344 23.663 1.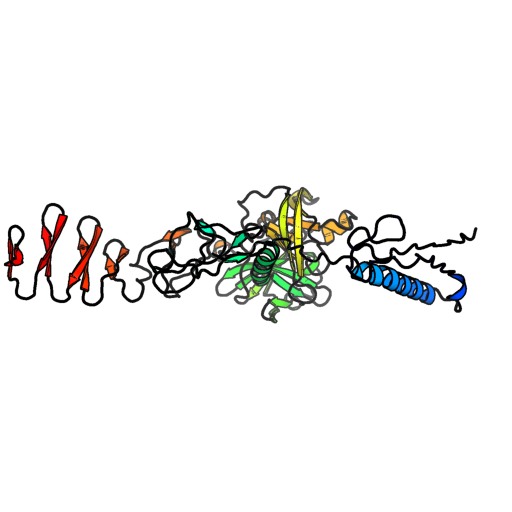00 36.38 118 THR A N 1
ATOM 857 C CA . THR A 1 118 ? -20.518 -20.578 23.125 1.00 36.38 118 THR A CA 1
ATOM 858 C C . THR A 1 118 ? -20.758 -19.081 23.325 1.00 36.38 118 THR A C 1
ATOM 860 O O . THR A 1 118 ? -21.817 -18.567 22.954 1.00 36.38 118 THR A O 1
ATOM 863 N N . LEU A 1 119 ? -19.775 -18.379 23.895 1.00 42.06 119 LEU A N 1
ATOM 864 C CA . LEU A 1 119 ? -19.739 -16.916 23.935 1.00 42.06 119 LEU A CA 1
ATOM 865 C C . LEU A 1 119 ? -19.622 -16.393 22.498 1.00 42.06 119 LEU A C 1
ATOM 867 O O . LEU A 1 119 ? -18.576 -16.540 21.870 1.00 42.06 119 LEU A O 1
ATOM 871 N N . ALA A 1 120 ? -20.692 -15.799 21.971 1.00 43.47 120 ALA A N 1
ATOM 872 C CA . ALA A 1 120 ? -20.628 -15.016 20.742 1.00 43.47 120 ALA A CA 1
ATOM 873 C C . ALA A 1 120 ? -20.773 -13.558 21.126 1.00 43.47 120 ALA A C 1
ATOM 875 O O . ALA A 1 120 ? -21.869 -13.039 21.337 1.00 43.47 120 ALA A O 1
ATOM 876 N N . PHE A 1 121 ? -19.626 -12.922 21.275 1.00 49.59 121 PHE A N 1
ATOM 877 C CA . PHE A 1 121 ? -19.572 -11.493 21.407 1.00 49.59 121 PHE A CA 1
ATOM 878 C C . PHE A 1 121 ? -19.843 -10.880 20.023 1.00 49.59 121 PHE A C 1
ATOM 880 O O . PHE A 1 121 ? -19.100 -11.131 19.081 1.00 49.59 121 PHE A O 1
ATOM 887 N N . ASP A 1 122 ? -20.943 -10.139 19.884 1.00 51.62 122 ASP A N 1
ATOM 888 C CA . ASP A 1 122 ? -21.253 -9.339 18.696 1.00 51.62 122 ASP A CA 1
ATOM 889 C C . ASP A 1 122 ? -21.335 -7.866 19.106 1.00 51.62 122 ASP A C 1
ATOM 891 O O . ASP A 1 122 ? -22.383 -7.352 19.510 1.00 51.62 122 ASP A O 1
ATOM 895 N N . CYS A 1 123 ? -20.201 -7.171 19.029 1.00 52.56 123 CYS A N 1
ATOM 896 C CA . CYS A 1 123 ? -20.176 -5.732 19.275 1.00 52.56 123 CYS A CA 1
ATOM 897 C C . CYS A 1 123 ? -20.829 -4.899 18.173 1.00 52.56 123 CYS A C 1
ATOM 899 O O . CYS A 1 123 ? -21.072 -3.718 18.416 1.00 52.56 123 CYS A O 1
ATOM 901 N N . GLY A 1 124 ? -21.112 -5.464 16.994 1.00 49.81 124 GLY A N 1
ATOM 902 C CA . GLY A 1 124 ? -21.807 -4.750 15.925 1.00 49.81 124 GLY A CA 1
ATOM 903 C C . GLY A 1 124 ? -23.242 -4.418 16.327 1.00 49.81 124 GLY A C 1
ATOM 904 O O . GLY A 1 124 ? -23.707 -3.304 16.101 1.00 49.81 124 GLY A O 1
ATOM 905 N N . SER A 1 125 ? -23.902 -5.355 17.012 1.00 52.22 125 SER A N 1
ATOM 906 C CA . SER A 1 125 ? -25.268 -5.181 17.518 1.00 52.22 125 SER A CA 1
ATOM 907 C C . SER A 1 125 ? -25.324 -4.564 18.921 1.00 52.22 125 SER A C 1
ATOM 909 O O . SER A 1 125 ? -26.263 -3.840 19.246 1.00 52.22 125 SER A O 1
ATOM 911 N N . CYS A 1 126 ? -24.337 -4.857 19.773 1.00 50.12 126 CYS A N 1
ATOM 912 C CA . CYS A 1 126 ? -24.420 -4.578 21.214 1.00 50.12 126 CYS A CA 1
ATOM 913 C C . CYS A 1 126 ? -23.444 -3.501 21.702 1.00 50.12 126 CYS A C 1
ATOM 915 O O . CYS A 1 126 ? -23.475 -3.124 22.875 1.00 50.12 126 CYS A O 1
ATOM 917 N N . GLY A 1 127 ? -22.606 -2.981 20.802 1.00 51.50 127 GLY A N 1
ATOM 918 C CA . GLY A 1 127 ? -21.602 -1.972 21.102 1.00 51.50 127 GLY A CA 1
ATOM 919 C C . GLY A 1 127 ? -20.434 -2.505 21.931 1.00 51.50 127 GLY A C 1
ATOM 920 O O . GLY A 1 127 ? -20.390 -3.667 22.341 1.00 51.50 127 GLY A O 1
ATOM 921 N N . CYS A 1 128 ? -19.464 -1.625 22.172 1.00 60.62 128 CYS A N 1
ATOM 922 C CA . CYS A 1 128 ? -18.298 -1.916 22.991 1.00 60.62 128 CYS A CA 1
ATOM 923 C C . CYS A 1 128 ? -18.312 -1.127 24.296 1.00 60.62 128 CYS A C 1
ATOM 925 O O . CYS A 1 128 ? -18.637 0.061 24.289 1.00 60.62 128 CYS A O 1
ATOM 927 N N . PRO A 1 129 ? -17.992 -1.754 25.440 1.00 61.06 129 PRO A N 1
ATOM 928 C CA . PRO A 1 129 ? -18.105 -1.067 26.707 1.00 61.06 129 PRO A CA 1
ATOM 929 C C . PRO A 1 129 ? -16.838 -0.262 27.045 1.00 61.06 129 PRO A C 1
ATOM 931 O O . PRO A 1 129 ? -15.711 -0.754 26.967 1.00 61.06 129 PRO A O 1
ATOM 934 N N . GLY A 1 130 ? -17.013 0.968 27.534 1.00 68.69 130 GLY A N 1
ATOM 935 C CA . GLY A 1 130 ? -15.899 1.881 27.835 1.00 68.69 130 GLY A CA 1
ATOM 936 C C . GLY A 1 130 ? -15.308 2.521 26.572 1.00 68.69 130 GLY A C 1
ATOM 937 O O . GLY A 1 130 ? -16.033 2.769 25.621 1.00 68.69 130 GLY A O 1
ATOM 938 N N . ALA A 1 131 ? -13.998 2.789 26.563 1.00 61.50 131 ALA A N 1
ATOM 939 C CA . ALA A 1 131 ? -13.284 3.382 25.421 1.00 61.50 131 ALA A CA 1
ATOM 940 C C . ALA A 1 131 ? -12.842 2.348 24.358 1.00 61.50 131 ALA A C 1
ATOM 942 O O . ALA A 1 131 ? -11.906 2.596 23.603 1.00 61.50 131 ALA A O 1
ATOM 943 N N . SER A 1 132 ? -13.468 1.168 24.338 1.00 69.06 132 SER A N 1
ATOM 944 C CA . SER A 1 132 ? -13.158 0.112 23.374 1.00 69.06 132 SER A CA 1
ATOM 945 C C . SER A 1 132 ? -13.976 0.279 22.092 1.00 69.06 132 SER A C 1
ATOM 947 O O . SER A 1 132 ? -15.069 0.843 22.096 1.00 69.06 132 SER A O 1
ATOM 949 N N . VAL A 1 133 ? -13.436 -0.216 20.987 1.00 68.69 133 VAL A N 1
ATOM 950 C CA . VAL A 1 133 ? -14.025 -0.161 19.651 1.00 68.69 133 VAL A CA 1
ATOM 951 C C . VAL A 1 133 ? -14.303 -1.560 19.129 1.00 68.69 133 VAL A C 1
ATOM 953 O O . VAL A 1 133 ? -13.591 -2.514 19.446 1.00 68.69 133 VAL A O 1
ATOM 956 N N . CYS A 1 134 ? -15.364 -1.675 18.333 1.00 60.69 134 CYS A N 1
ATOM 957 C CA . CYS A 1 134 ? -15.746 -2.931 17.708 1.00 60.69 134 CYS A CA 1
ATOM 958 C C . CYS A 1 134 ? -14.933 -3.154 16.436 1.00 60.69 134 CYS A C 1
ATOM 960 O O . CYS A 1 134 ? -14.970 -2.329 15.522 1.00 60.69 134 CYS A O 1
ATOM 962 N N . TYR A 1 135 ? -14.230 -4.279 16.356 1.00 62.47 135 TYR A N 1
ATOM 963 C CA . TYR A 1 135 ? -13.537 -4.707 15.148 1.00 62.47 135 TYR A CA 1
ATOM 964 C C . TYR A 1 135 ? -13.570 -6.234 15.039 1.00 62.47 135 TYR A C 1
ATOM 966 O O . TYR A 1 135 ? -13.228 -6.929 15.993 1.00 62.47 135 TYR A O 1
ATOM 974 N N . GLY A 1 136 ? -14.025 -6.767 13.899 1.00 57.81 136 GLY A N 1
ATOM 975 C CA . GLY A 1 136 ? -14.136 -8.218 13.681 1.00 57.81 136 GLY A CA 1
ATOM 976 C C . GLY A 1 136 ? -14.994 -8.937 14.732 1.00 57.81 136 GLY A C 1
ATOM 977 O O . GLY A 1 136 ? -14.614 -10.007 15.201 1.00 57.81 136 GLY A O 1
ATOM 978 N N . ASN A 1 137 ? -16.104 -8.318 15.154 1.00 58.19 137 ASN A N 1
ATOM 979 C CA . ASN A 1 137 ? -16.969 -8.785 16.247 1.00 58.19 137 ASN A CA 1
ATOM 980 C C . ASN A 1 137 ? -16.232 -8.982 17.583 1.00 58.19 137 ASN A C 1
ATOM 982 O O . ASN A 1 137 ? -16.584 -9.841 18.383 1.00 58.19 137 ASN A O 1
ATOM 986 N N . ARG A 1 138 ? -15.195 -8.181 17.849 1.00 61.28 138 ARG A N 1
ATOM 987 C CA . ARG A 1 138 ? -14.488 -8.135 19.135 1.00 61.28 138 ARG A CA 1
ATOM 988 C C . ARG A 1 138 ? -14.385 -6.703 19.632 1.00 61.28 138 ARG A C 1
ATOM 990 O O . ARG A 1 138 ? -14.161 -5.792 18.838 1.00 61.28 138 ARG A O 1
ATOM 997 N N . CYS A 1 139 ? -14.516 -6.514 20.943 1.00 64.88 139 CYS A N 1
ATOM 998 C CA . CYS A 1 139 ? -14.128 -5.256 21.564 1.00 64.88 139 CYS A CA 1
ATOM 999 C C . CYS A 1 139 ? -12.657 -5.279 21.877 1.00 64.88 139 CYS A C 1
ATOM 1001 O O . CYS A 1 139 ? -12.163 -6.211 22.506 1.00 64.88 139 CYS A O 1
ATOM 1003 N N . MET A 1 140 ? -11.995 -4.220 21.460 1.00 72.56 140 MET A N 1
ATOM 1004 C CA . MET A 1 140 ? -10.579 -4.018 21.684 1.00 72.56 140 MET A CA 1
ATOM 1005 C C . MET A 1 140 ? -10.324 -2.533 21.892 1.00 72.56 140 MET A C 1
ATOM 1007 O O . MET A 1 140 ? -11.149 -1.698 21.514 1.00 72.56 140 MET A O 1
ATOM 1011 N N . THR A 1 141 ? -9.220 -2.174 22.531 1.00 82.75 141 THR A N 1
ATOM 1012 C CA . THR A 1 141 ? -8.830 -0.767 22.621 1.00 82.75 141 THR A CA 1
ATOM 1013 C C . THR A 1 141 ? -8.452 -0.230 21.240 1.00 82.75 141 THR A C 1
ATOM 1015 O O . THR A 1 141 ? -8.215 -0.983 20.290 1.00 82.75 141 THR A O 1
ATOM 1018 N N . GLU A 1 142 ? -8.395 1.092 21.097 1.00 80.00 142 GLU A N 1
ATOM 1019 C CA . GLU A 1 142 ? -7.917 1.700 19.853 1.00 80.00 142 GLU A CA 1
ATOM 1020 C C . GLU A 1 142 ? -6.456 1.327 19.557 1.00 80.00 142 GLU A C 1
ATOM 1022 O O . GLU A 1 142 ? -6.088 1.172 18.392 1.00 80.00 142 GLU A O 1
ATOM 1027 N N . GLU A 1 143 ? -5.628 1.124 20.583 1.00 82.62 143 GLU A N 1
ATOM 1028 C CA . GLU A 1 143 ? -4.251 0.647 20.444 1.00 82.62 143 GLU A CA 1
ATOM 1029 C C . GLU A 1 143 ? -4.206 -0.790 19.921 1.00 82.62 143 GLU A C 1
ATOM 1031 O O . GLU A 1 143 ? -3.481 -1.069 18.966 1.00 82.62 143 GLU A O 1
ATOM 1036 N N . GLU A 1 144 ? -5.020 -1.684 20.486 1.00 78.81 144 GLU A N 1
ATOM 1037 C CA . GLU A 1 144 ? -5.133 -3.067 20.021 1.00 78.81 144 GLU A CA 1
ATOM 1038 C C . GLU A 1 144 ? -5.610 -3.106 18.568 1.00 78.81 144 GLU A C 1
ATOM 1040 O O . GLU A 1 144 ? -4.942 -3.698 17.722 1.00 78.81 144 GLU A O 1
ATOM 1045 N N . ARG A 1 145 ? -6.696 -2.393 18.242 1.00 78.06 145 ARG A N 1
ATOM 1046 C CA . ARG A 1 145 ? -7.203 -2.274 16.867 1.00 78.06 145 ARG A CA 1
ATOM 1047 C C . ARG A 1 145 ? -6.127 -1.788 15.905 1.00 78.06 145 ARG A C 1
ATOM 1049 O O . ARG A 1 145 ? -5.978 -2.334 14.816 1.00 78.06 145 ARG A O 1
ATOM 1056 N N . THR A 1 146 ? -5.380 -0.762 16.300 1.00 82.31 146 THR A N 1
ATOM 1057 C CA . THR A 1 146 ? -4.277 -0.236 15.491 1.00 82.31 146 THR A CA 1
ATOM 1058 C C . THR A 1 146 ? -3.217 -1.314 15.258 1.00 82.31 146 THR A C 1
ATOM 1060 O O . THR A 1 146 ? -2.771 -1.475 14.126 1.00 82.31 146 THR A O 1
ATOM 1063 N N . GLY A 1 147 ? -2.852 -2.085 16.287 1.00 83.31 147 GLY A N 1
ATOM 1064 C CA . GLY A 1 147 ? -1.918 -3.205 16.162 1.00 83.31 147 GLY A CA 1
ATOM 1065 C C . GLY A 1 147 ? -2.382 -4.263 15.157 1.00 83.31 147 GLY A C 1
ATOM 1066 O O . GLY A 1 147 ? -1.599 -4.670 14.304 1.00 83.31 147 GLY A O 1
ATOM 1067 N N . TRP A 1 148 ? -3.662 -4.643 15.195 1.00 80.25 148 TRP A N 1
ATOM 1068 C CA . TRP A 1 148 ? -4.256 -5.576 14.225 1.00 80.25 148 TRP A CA 1
ATOM 1069 C C . TRP A 1 148 ? -4.221 -5.039 12.792 1.00 80.25 148 TRP A C 1
ATOM 1071 O O . TRP A 1 148 ? -3.866 -5.770 11.871 1.00 80.25 148 TRP A O 1
ATOM 1081 N N . ILE A 1 149 ? -4.556 -3.759 12.600 1.00 81.38 149 ILE A N 1
ATOM 1082 C CA . ILE A 1 149 ? -4.485 -3.117 11.282 1.00 81.38 149 ILE A CA 1
ATOM 1083 C C . ILE A 1 149 ? -3.038 -3.120 10.780 1.00 81.38 149 ILE A C 1
ATOM 1085 O O . ILE A 1 149 ? -2.790 -3.501 9.644 1.00 81.38 149 ILE A O 1
ATOM 1089 N N . ILE A 1 150 ? -2.076 -2.728 11.621 1.00 87.69 150 ILE A N 1
ATOM 1090 C CA . ILE A 1 150 ? -0.653 -2.717 11.263 1.00 87.69 150 ILE A CA 1
ATOM 1091 C C . ILE A 1 150 ? -0.182 -4.115 10.844 1.00 87.69 150 ILE A C 1
ATOM 1093 O O . ILE A 1 150 ? 0.511 -4.231 9.834 1.00 87.69 150 ILE A O 1
ATOM 1097 N N . ASP A 1 151 ? -0.570 -5.161 11.576 1.00 85.12 151 ASP A N 1
ATOM 1098 C CA . ASP A 1 151 ? -0.219 -6.541 11.232 1.00 85.12 151 ASP A CA 1
ATOM 1099 C C . ASP A 1 151 ? -0.760 -6.938 9.847 1.00 85.12 151 ASP A C 1
ATOM 1101 O O . ASP A 1 151 ? -0.001 -7.417 9.000 1.00 85.12 151 ASP A O 1
ATOM 1105 N N . ASP A 1 152 ? -2.040 -6.670 9.568 1.00 84.19 152 ASP A N 1
ATOM 1106 C CA . ASP A 1 152 ? -2.639 -6.967 8.260 1.00 84.19 152 ASP A CA 1
ATOM 1107 C C . ASP A 1 152 ? -1.945 -6.191 7.128 1.00 84.19 152 ASP A C 1
ATOM 1109 O O . ASP A 1 152 ? -1.564 -6.769 6.107 1.00 84.19 152 ASP A O 1
ATOM 1113 N N . LEU A 1 153 ? -1.692 -4.894 7.333 1.00 88.94 153 LEU A N 1
ATOM 1114 C CA . LEU A 1 153 ? -1.033 -4.034 6.349 1.00 88.94 153 LEU A CA 1
ATOM 1115 C C . LEU A 1 153 ? 0.402 -4.480 6.046 1.00 88.94 153 LEU A C 1
ATOM 1117 O O . LEU A 1 153 ? 0.837 -4.412 4.896 1.00 88.94 153 LEU A O 1
ATOM 1121 N N . GLN A 1 154 ? 1.133 -4.989 7.039 1.00 90.00 154 GLN A N 1
ATOM 1122 C CA . GLN A 1 154 ? 2.494 -5.499 6.848 1.00 90.00 154 GLN A CA 1
ATOM 1123 C C . GLN A 1 154 ? 2.567 -6.695 5.897 1.00 90.00 154 GLN A C 1
ATOM 1125 O O . GLN A 1 154 ? 3.620 -6.928 5.312 1.00 90.00 154 GLN A O 1
ATOM 1130 N N . GLN A 1 155 ? 1.472 -7.433 5.685 1.00 89.00 155 GLN A N 1
ATOM 1131 C CA . GLN A 1 155 ? 1.434 -8.497 4.671 1.00 89.00 155 GLN A CA 1
ATOM 1132 C C . GLN A 1 155 ? 1.515 -7.951 3.239 1.00 89.00 155 GLN A C 1
ATOM 1134 O O . GLN A 1 155 ? 1.843 -8.697 2.317 1.00 89.00 155 GLN A O 1
ATOM 1139 N N . SER A 1 156 ? 1.219 -6.660 3.063 1.00 93.06 156 SER A N 1
ATOM 1140 C CA . SER A 1 156 ? 1.274 -5.964 1.777 1.00 93.06 156 SER A CA 1
ATOM 1141 C C . SER A 1 156 ? 2.563 -5.179 1.570 1.00 93.06 156 SER A C 1
ATOM 1143 O O . SER A 1 156 ? 2.752 -4.601 0.505 1.00 93.06 156 SER A O 1
ATOM 1145 N N . VAL A 1 157 ? 3.449 -5.128 2.566 1.00 94.75 157 VAL A N 1
ATOM 1146 C CA . VAL A 1 157 ? 4.686 -4.347 2.511 1.00 94.75 157 VAL A CA 1
ATOM 1147 C C . VAL A 1 157 ? 5.879 -5.283 2.385 1.00 94.75 157 VAL A C 1
ATOM 1149 O O . VAL A 1 157 ? 5.976 -6.301 3.065 1.00 94.75 157 VAL A O 1
ATOM 1152 N N . VAL A 1 158 ? 6.802 -4.922 1.503 1.00 95.00 158 VAL A N 1
ATOM 1153 C CA . VAL A 1 158 ? 8.028 -5.672 1.229 1.00 95.00 158 VAL A CA 1
ATOM 1154 C C . VAL A 1 158 ? 9.248 -4.809 1.503 1.00 95.00 158 VAL A C 1
ATOM 1156 O O . VAL A 1 158 ? 9.191 -3.580 1.443 1.00 95.00 158 VAL A O 1
ATOM 1159 N N . TYR A 1 159 ? 10.371 -5.453 1.779 1.00 95.50 159 TYR A N 1
ATOM 1160 C CA . TYR A 1 159 ? 11.677 -4.817 1.788 1.00 95.50 159 TYR A CA 1
ATOM 1161 C C . TYR A 1 159 ? 12.278 -4.860 0.385 1.00 95.50 159 TYR A C 1
ATOM 1163 O O . TYR A 1 159 ? 12.270 -5.905 -0.262 1.00 95.50 159 TYR A O 1
ATOM 1171 N N . VAL A 1 160 ? 12.809 -3.734 -0.081 1.00 95.19 160 VAL A N 1
ATOM 1172 C CA . VAL A 1 160 ? 13.467 -3.615 -1.386 1.00 95.19 160 VAL A CA 1
ATOM 1173 C C . VAL A 1 160 ? 14.921 -3.250 -1.146 1.00 95.19 160 VAL A C 1
ATOM 1175 O O . VAL A 1 160 ? 15.216 -2.300 -0.423 1.00 95.19 160 VAL A O 1
ATOM 1178 N N . LYS A 1 161 ? 15.845 -4.000 -1.739 1.00 94.56 161 LYS A N 1
ATOM 1179 C CA . LYS A 1 161 ? 17.281 -3.772 -1.583 1.00 94.56 161 LYS A CA 1
ATOM 1180 C C . LYS A 1 161 ? 18.015 -4.011 -2.890 1.00 94.56 161 LYS A C 1
ATOM 1182 O O . LYS A 1 161 ? 17.710 -4.960 -3.601 1.00 94.56 161 LYS A O 1
ATOM 1187 N N . HIS A 1 162 ? 19.039 -3.210 -3.132 1.00 94.12 162 HIS A N 1
ATOM 1188 C CA . HIS A 1 162 ? 20.083 -3.489 -4.111 1.00 94.12 162 HIS A CA 1
ATOM 1189 C C . HIS A 1 162 ? 21.457 -3.141 -3.513 1.00 94.12 162 HIS A C 1
ATOM 1191 O O . HIS A 1 162 ? 21.576 -2.949 -2.297 1.00 94.12 162 HIS A O 1
ATOM 1197 N N . SER A 1 163 ? 22.510 -3.104 -4.328 1.00 91.69 163 SER A N 1
ATOM 1198 C CA . SER A 1 163 ? 23.886 -2.974 -3.832 1.00 91.69 163 SER A CA 1
ATOM 1199 C C . SER A 1 163 ? 24.213 -1.632 -3.152 1.00 91.69 163 SER A C 1
ATOM 1201 O O . SER A 1 163 ? 25.104 -1.589 -2.302 1.00 91.69 163 SER A O 1
ATOM 1203 N N . TYR A 1 164 ? 23.468 -0.560 -3.452 1.00 89.69 164 TYR A N 1
ATOM 1204 C CA . TYR A 1 164 ? 23.773 0.803 -2.981 1.00 89.69 164 TYR A CA 1
ATOM 1205 C C . TYR A 1 164 ? 22.699 1.414 -2.082 1.00 89.69 164 TYR A C 1
ATOM 1207 O O . TYR A 1 164 ? 23.015 2.275 -1.262 1.00 89.69 164 TYR A O 1
ATOM 1215 N N . ALA A 1 165 ? 21.447 0.969 -2.197 1.00 88.69 165 ALA A N 1
ATOM 1216 C CA . ALA A 1 165 ? 20.353 1.485 -1.392 1.00 88.69 165 ALA A CA 1
ATOM 1217 C C . ALA A 1 165 ? 19.331 0.403 -1.033 1.00 88.69 165 ALA A C 1
ATOM 1219 O O . ALA A 1 165 ? 19.347 -0.739 -1.505 1.00 88.69 165 ALA A O 1
ATOM 1220 N N . SER A 1 166 ? 18.454 0.778 -0.110 1.00 92.31 166 SER A N 1
ATOM 1221 C CA . SER A 1 166 ? 17.358 -0.051 0.360 1.00 92.31 166 SER A CA 1
ATOM 1222 C C . SER A 1 166 ? 16.189 0.820 0.782 1.00 92.31 166 SER A C 1
ATOM 1224 O O . SER A 1 166 ? 16.382 1.943 1.247 1.00 92.31 166 SER A O 1
ATOM 1226 N N . GLY A 1 167 ? 14.994 0.264 0.697 1.00 93.69 167 GLY A N 1
ATOM 1227 C CA . GLY A 1 167 ? 13.759 0.904 1.095 1.00 93.69 167 GLY A CA 1
ATOM 1228 C C . GLY A 1 167 ? 12.656 -0.127 1.260 1.00 93.69 167 GLY A C 1
ATOM 1229 O O . GLY A 1 167 ? 12.903 -1.309 1.491 1.00 93.69 167 GLY A O 1
ATOM 1230 N N . SER A 1 168 ? 11.426 0.338 1.145 1.00 95.81 168 SER A N 1
ATOM 1231 C CA . SER A 1 168 ? 10.229 -0.488 1.206 1.00 95.81 168 SER A CA 1
ATOM 1232 C C . SER A 1 168 ? 9.509 -0.506 -0.138 1.00 95.81 168 SER A C 1
ATOM 1234 O O . SER A 1 168 ? 9.790 0.301 -1.022 1.00 95.81 168 SER A O 1
ATOM 1236 N N . GLY A 1 169 ? 8.567 -1.425 -0.288 1.00 95.56 169 GLY A N 1
ATOM 1237 C CA . GLY A 1 169 ? 7.612 -1.456 -1.387 1.00 95.56 169 GLY A CA 1
ATOM 1238 C C . GLY A 1 169 ? 6.237 -1.885 -0.891 1.00 95.56 169 GLY A C 1
ATOM 1239 O O . GLY A 1 169 ? 6.121 -2.464 0.188 1.00 95.56 169 GLY A O 1
ATOM 1240 N N . VAL A 1 170 ? 5.201 -1.631 -1.682 1.00 95.94 170 VAL A N 1
ATOM 1241 C CA . VAL A 1 170 ? 3.826 -2.058 -1.407 1.00 95.94 170 VAL A CA 1
ATOM 1242 C C . VAL A 1 170 ? 3.333 -2.931 -2.546 1.00 95.94 170 VAL A C 1
ATOM 1244 O O . VAL A 1 170 ? 3.284 -2.488 -3.690 1.00 95.94 170 VAL A O 1
ATOM 1247 N N . ILE A 1 171 ? 2.941 -4.161 -2.239 1.00 94.38 171 ILE A N 1
ATOM 1248 C CA . ILE A 1 171 ? 2.264 -5.049 -3.180 1.00 94.38 171 ILE A CA 1
ATOM 1249 C C . ILE A 1 171 ? 0.890 -4.451 -3.471 1.00 94.38 171 ILE A C 1
ATOM 1251 O O . ILE A 1 171 ? 0.092 -4.279 -2.556 1.00 94.38 171 ILE A O 1
ATOM 1255 N N . ILE A 1 172 ? 0.601 -4.133 -4.729 1.00 90.50 172 ILE A N 1
ATOM 1256 C CA . ILE A 1 172 ? -0.663 -3.487 -5.124 1.00 90.50 172 ILE A CA 1
ATOM 1257 C C . ILE A 1 172 ? -1.581 -4.391 -5.936 1.00 90.50 172 ILE A C 1
ATOM 1259 O O . ILE A 1 172 ? -2.787 -4.166 -5.973 1.00 90.50 172 ILE A O 1
ATOM 1263 N N . ALA A 1 173 ? -1.026 -5.411 -6.588 1.00 85.75 173 ALA A N 1
ATOM 1264 C CA . ALA A 1 173 ? -1.799 -6.359 -7.371 1.00 85.75 173 ALA A CA 1
ATOM 1265 C C . ALA A 1 173 ? -1.005 -7.635 -7.645 1.00 85.75 173 ALA A C 1
ATOM 1267 O O . ALA A 1 173 ? 0.227 -7.648 -7.579 1.00 85.75 173 ALA A O 1
ATOM 1268 N N . GLN A 1 174 ? -1.727 -8.701 -7.977 1.00 85.25 174 GLN A N 1
ATOM 1269 C CA . GLN A 1 174 ? -1.180 -10.015 -8.290 1.00 85.25 174 GLN A CA 1
ATOM 1270 C C . GLN A 1 174 ? -2.002 -10.690 -9.386 1.00 85.25 174 GLN A C 1
ATOM 1272 O O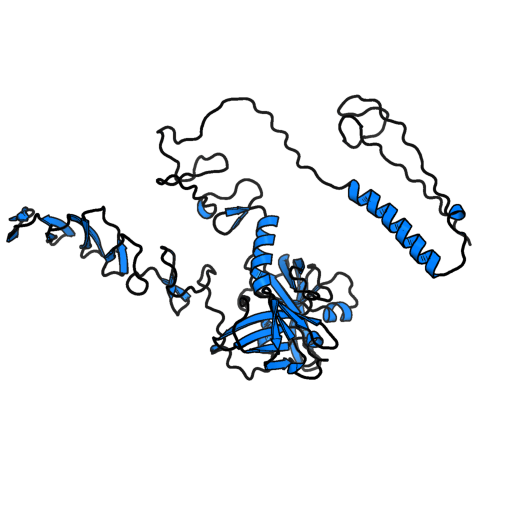 . GLN A 1 174 ? -3.206 -10.465 -9.490 1.00 85.25 174 GLN A O 1
ATOM 1277 N N . SER A 1 175 ? -1.338 -11.535 -10.161 1.00 79.81 175 SER A N 1
ATOM 1278 C CA . SER A 1 175 ? -1.925 -12.609 -10.959 1.00 79.81 175 SER A CA 1
ATOM 1279 C C . SER A 1 175 ? -1.291 -13.935 -10.529 1.00 79.81 175 SER A C 1
ATOM 1281 O O . SER A 1 175 ? -0.349 -13.927 -9.737 1.00 79.81 175 SER A O 1
ATOM 1283 N N . ASP A 1 176 ? -1.743 -15.062 -11.079 1.00 75.56 176 ASP A N 1
ATOM 1284 C CA . ASP A 1 176 ? -1.185 -16.387 -10.753 1.00 75.56 176 ASP A CA 1
ATOM 1285 C C . ASP A 1 176 ? 0.333 -16.492 -11.008 1.00 75.56 176 ASP A C 1
ATOM 1287 O O . ASP A 1 176 ? 1.021 -17.307 -10.397 1.00 75.56 176 ASP A O 1
ATOM 1291 N N . GLU A 1 177 ? 0.878 -15.647 -11.888 1.00 81.94 177 GLU A N 1
ATOM 1292 C CA . GLU A 1 177 ? 2.278 -15.709 -12.317 1.00 81.94 177 GLU A CA 1
ATOM 1293 C C . GLU A 1 177 ? 3.125 -14.515 -11.875 1.00 81.94 177 GLU A C 1
ATOM 1295 O O . GLU A 1 177 ? 4.346 -14.551 -12.039 1.00 81.94 177 GLU A O 1
ATOM 1300 N N . ARG A 1 178 ? 2.524 -13.417 -11.400 1.00 86.44 178 ARG A N 1
ATOM 1301 C CA . ARG A 1 178 ? 3.239 -12.145 -11.212 1.00 86.44 178 ARG A CA 1
ATOM 1302 C C . ARG A 1 178 ? 2.688 -11.336 -10.046 1.00 86.44 178 ARG A C 1
ATOM 1304 O O . ARG A 1 178 ? 1.480 -11.242 -9.854 1.00 86.44 178 ARG A O 1
ATOM 1311 N N . THR A 1 179 ? 3.575 -10.638 -9.345 1.00 91.25 179 THR A N 1
ATOM 1312 C CA . THR A 1 179 ? 3.226 -9.663 -8.304 1.00 91.25 179 THR A CA 1
ATOM 1313 C C . THR A 1 179 ? 3.720 -8.274 -8.709 1.00 91.25 179 THR A C 1
ATOM 1315 O O . THR A 1 179 ? 4.858 -8.123 -9.157 1.00 91.25 179 THR A O 1
ATOM 1318 N N . LEU A 1 180 ? 2.864 -7.261 -8.547 1.00 91.56 180 LEU A N 1
ATOM 1319 C CA . LEU A 1 180 ? 3.171 -5.852 -8.791 1.00 91.56 180 LEU A CA 1
ATOM 1320 C C . LEU A 1 180 ? 3.409 -5.123 -7.474 1.00 91.56 180 LEU A C 1
ATOM 1322 O O . LEU A 1 180 ? 2.578 -5.181 -6.566 1.00 91.56 180 LEU A O 1
ATOM 1326 N N . ILE A 1 181 ? 4.527 -4.408 -7.395 1.00 94.75 181 ILE A N 1
ATOM 1327 C CA . ILE A 1 181 ? 4.978 -3.716 -6.190 1.00 94.75 181 ILE A CA 1
ATOM 1328 C C . ILE A 1 181 ? 5.280 -2.260 -6.536 1.00 94.75 181 ILE A C 1
ATOM 1330 O O . ILE A 1 181 ? 6.107 -1.990 -7.402 1.00 94.75 181 ILE A O 1
ATOM 1334 N N . LEU A 1 182 ? 4.651 -1.314 -5.847 1.00 94.94 182 LEU A N 1
ATOM 1335 C CA . LEU A 1 182 ? 5.043 0.092 -5.905 1.00 94.94 182 LEU A CA 1
ATOM 1336 C C . LEU A 1 182 ? 6.164 0.386 -4.924 1.00 94.94 182 LEU A C 1
ATOM 1338 O O . LEU A 1 182 ? 6.201 -0.159 -3.828 1.00 94.94 182 LEU A O 1
ATOM 1342 N N . THR A 1 183 ? 7.050 1.293 -5.305 1.00 95.69 183 THR A N 1
ATOM 1343 C CA . THR A 1 183 ? 8.088 1.849 -4.439 1.00 95.69 183 THR A CA 1
ATOM 1344 C C . THR A 1 183 ? 8.465 3.244 -4.942 1.00 95.69 183 THR A C 1
ATOM 1346 O O . THR A 1 183 ? 7.848 3.767 -5.872 1.00 95.69 183 THR A O 1
ATOM 1349 N N . ASN A 1 184 ? 9.472 3.867 -4.340 1.00 95.00 184 ASN A N 1
ATOM 1350 C CA . ASN A 1 184 ? 10.008 5.123 -4.836 1.00 95.00 184 ASN A CA 1
ATOM 1351 C C . ASN A 1 184 ? 11.041 4.920 -5.945 1.00 95.00 184 ASN A C 1
ATOM 1353 O O . ASN A 1 184 ? 11.758 3.919 -5.983 1.00 95.00 184 ASN A O 1
ATOM 1357 N N . ARG A 1 185 ? 11.190 5.932 -6.804 1.00 93.50 185 ARG A N 1
ATOM 1358 C CA . ARG A 1 185 ? 12.238 5.962 -7.829 1.00 93.50 185 ARG A CA 1
ATOM 1359 C C . ARG A 1 185 ? 13.622 5.909 -7.187 1.00 93.50 185 ARG A C 1
ATOM 1361 O O . ARG A 1 185 ? 14.452 5.120 -7.626 1.00 93.50 185 ARG A O 1
ATOM 1368 N N . HIS A 1 186 ? 13.875 6.704 -6.148 1.00 92.44 186 HIS A N 1
ATOM 1369 C CA . HIS A 1 186 ? 15.193 6.747 -5.501 1.00 92.44 186 HIS A CA 1
ATOM 1370 C C . HIS A 1 186 ? 15.590 5.427 -4.817 1.00 92.44 186 HIS A C 1
ATOM 1372 O O . HIS A 1 186 ? 16.769 5.207 -4.568 1.00 92.44 186 HIS A O 1
ATOM 1378 N N . VAL A 1 187 ? 14.631 4.536 -4.532 1.00 93.75 187 VAL A N 1
ATOM 1379 C CA . VAL A 1 187 ? 14.903 3.203 -3.961 1.00 93.75 187 VAL A CA 1
ATOM 1380 C C . VAL A 1 187 ? 15.451 2.235 -5.015 1.00 93.75 187 VAL A C 1
ATOM 1382 O O . VAL A 1 187 ? 16.092 1.253 -4.654 1.00 93.75 187 VAL A O 1
ATOM 1385 N N . VAL A 1 188 ? 15.204 2.490 -6.305 1.00 93.94 188 VAL A N 1
ATOM 1386 C CA . VAL A 1 188 ? 15.582 1.585 -7.407 1.00 93.94 188 VAL A CA 1
ATOM 1387 C C . VAL A 1 188 ? 16.548 2.204 -8.418 1.00 93.94 188 VAL A C 1
ATOM 1389 O O . VAL A 1 188 ? 17.110 1.478 -9.234 1.00 93.94 188 VAL A O 1
ATOM 1392 N N . ALA A 1 189 ? 16.721 3.529 -8.404 1.00 89.00 189 ALA A N 1
ATOM 1393 C CA . ALA A 1 189 ? 17.416 4.274 -9.455 1.00 89.00 189 ALA A CA 1
ATOM 1394 C C . ALA A 1 189 ? 18.896 3.898 -9.612 1.00 89.00 189 ALA A C 1
ATOM 1396 O O . ALA A 1 189 ? 19.389 3.883 -10.738 1.00 89.00 189 ALA A O 1
ATOM 1397 N N . ASP A 1 190 ? 19.568 3.577 -8.507 1.00 88.00 190 ASP A N 1
ATOM 1398 C CA . ASP A 1 190 ? 21.009 3.309 -8.482 1.00 88.00 190 ASP A CA 1
ATOM 1399 C C . ASP A 1 190 ? 21.330 1.806 -8.549 1.00 88.00 190 ASP A C 1
ATOM 1401 O O . ASP A 1 190 ? 22.451 1.399 -8.265 1.00 88.00 190 ASP A O 1
ATOM 1405 N N . ALA A 1 191 ? 20.360 0.944 -8.863 1.00 90.50 191 ALA A N 1
ATOM 1406 C CA . ALA A 1 191 ? 20.615 -0.488 -9.011 1.00 90.50 191 ALA A CA 1
ATOM 1407 C C . ALA A 1 191 ? 21.489 -0.782 -10.244 1.00 90.50 191 ALA A C 1
ATOM 1409 O O . ALA A 1 191 ? 21.256 -0.220 -11.315 1.00 90.50 191 ALA A O 1
ATOM 1410 N N . ASP A 1 192 ? 22.407 -1.755 -10.144 1.00 89.00 192 ASP A N 1
ATOM 1411 C CA . ASP A 1 192 ? 23.281 -2.205 -11.254 1.00 89.00 192 ASP A CA 1
ATOM 1412 C C . ASP A 1 192 ? 22.525 -3.019 -12.338 1.00 89.00 192 ASP A C 1
ATOM 1414 O O . ASP A 1 192 ? 23.088 -3.828 -13.078 1.00 89.00 192 ASP A O 1
ATOM 1418 N N . GLY A 1 193 ? 21.210 -2.823 -12.427 1.00 87.94 193 GLY A N 1
ATOM 1419 C CA . GLY A 1 193 ? 20.280 -3.556 -13.271 1.00 87.94 193 GLY A CA 1
ATOM 1420 C C . GLY A 1 193 ? 19.179 -4.247 -12.470 1.00 87.94 193 GLY A C 1
ATOM 1421 O O . GLY A 1 193 ? 19.220 -4.364 -11.247 1.00 87.94 193 GLY A O 1
ATOM 1422 N N . VAL A 1 194 ? 18.174 -4.749 -13.187 1.00 89.94 194 VAL A N 1
ATOM 1423 C CA . VAL A 1 194 ? 16.969 -5.354 -12.594 1.00 89.94 194 VAL A CA 1
ATOM 1424 C C . VAL A 1 194 ? 17.307 -6.546 -11.687 1.00 89.94 194 VAL A C 1
ATOM 1426 O O . VAL A 1 194 ? 16.715 -6.704 -10.625 1.00 89.94 194 VAL A O 1
ATOM 1429 N N . SER A 1 195 ? 18.311 -7.353 -12.038 1.00 87.62 195 SER A N 1
ATOM 1430 C CA . SER A 1 195 ? 18.707 -8.526 -11.248 1.00 87.62 195 SER A CA 1
ATOM 1431 C C . SER A 1 195 ? 19.372 -8.199 -9.902 1.00 87.62 195 SER A C 1
ATOM 1433 O O . SER A 1 195 ? 19.424 -9.081 -9.034 1.00 87.62 195 SER A O 1
ATOM 1435 N N . ASP A 1 196 ? 19.892 -6.976 -9.730 1.00 93.94 196 ASP A N 1
ATOM 1436 C CA . ASP A 1 196 ? 20.479 -6.484 -8.470 1.00 93.94 196 ASP A CA 1
ATOM 1437 C C . ASP A 1 196 ? 19.390 -6.159 -7.433 1.00 93.94 196 ASP A C 1
ATOM 1439 O O . ASP A 1 196 ? 19.615 -6.250 -6.228 1.00 93.94 196 ASP A O 1
ATOM 1443 N N . LEU A 1 197 ? 18.165 -5.874 -7.888 1.00 96.31 197 LEU A N 1
ATOM 1444 C CA . LEU A 1 197 ? 17.029 -5.617 -7.010 1.00 96.31 197 LEU A CA 1
ATOM 1445 C C . LEU A 1 197 ? 16.488 -6.916 -6.415 1.00 96.31 197 LEU A C 1
ATOM 1447 O O . LEU A 1 197 ? 16.045 -7.823 -7.126 1.00 96.31 197 LEU A O 1
ATOM 1451 N N . LYS A 1 198 ? 16.503 -6.983 -5.085 1.00 96.19 198 LYS A N 1
ATOM 1452 C CA . LYS A 1 198 ? 15.945 -8.059 -4.270 1.00 96.19 198 LYS A CA 1
ATOM 1453 C C . LYS A 1 198 ? 14.755 -7.547 -3.474 1.00 96.19 198 LYS A C 1
ATOM 1455 O O . LYS A 1 198 ? 14.830 -6.508 -2.818 1.00 96.19 198 LYS A O 1
ATOM 1460 N N . ILE A 1 199 ? 13.674 -8.309 -3.532 1.00 96.06 199 ILE A N 1
ATOM 1461 C CA . ILE A 1 199 ? 12.428 -8.063 -2.825 1.00 96.06 199 ILE A CA 1
ATOM 1462 C C . ILE A 1 199 ? 12.330 -9.128 -1.746 1.00 96.06 199 ILE A C 1
ATOM 1464 O O . ILE A 1 199 ? 12.317 -10.314 -2.069 1.00 96.06 199 ILE A O 1
ATOM 1468 N N . THR A 1 200 ? 12.259 -8.716 -0.486 1.00 94.81 200 THR A N 1
ATOM 1469 C CA . THR A 1 200 ? 12.047 -9.617 0.648 1.00 94.81 200 THR A CA 1
ATOM 1470 C C . THR A 1 200 ? 10.661 -9.389 1.234 1.00 94.81 200 THR A C 1
ATOM 1472 O O . THR A 1 200 ? 10.303 -8.274 1.611 1.00 94.81 200 THR A O 1
ATOM 1475 N N . THR A 1 201 ? 9.866 -10.446 1.289 1.00 91.31 201 THR A N 1
ATOM 1476 C CA . THR A 1 201 ? 8.484 -10.438 1.776 1.00 91.31 201 THR A CA 1
ATOM 1477 C C . THR A 1 201 ? 8.423 -10.601 3.295 1.00 91.31 201 THR A C 1
ATOM 1479 O O . THR A 1 201 ? 9.417 -10.941 3.941 1.00 91.31 201 THR A O 1
ATOM 1482 N N . ARG A 1 202 ? 7.236 -10.403 3.887 1.00 86.62 202 ARG A N 1
ATOM 1483 C CA . ARG A 1 202 ? 7.006 -10.606 5.330 1.00 86.62 202 ARG A CA 1
ATOM 1484 C C . ARG A 1 202 ? 7.330 -12.034 5.798 1.00 86.62 202 ARG A C 1
ATOM 1486 O O . ARG A 1 202 ? 7.762 -12.236 6.923 1.00 86.62 202 ARG A O 1
ATOM 1493 N N . ASP A 1 203 ? 7.169 -13.044 4.960 1.00 87.12 203 ASP A N 1
ATOM 1494 C CA . ASP A 1 203 ? 7.545 -14.428 5.273 1.00 87.12 203 ASP A CA 1
ATOM 1495 C C . ASP A 1 203 ? 9.018 -14.748 4.947 1.00 87.12 203 ASP A C 1
ATOM 1497 O O . ASP A 1 203 ? 9.413 -15.910 4.905 1.00 87.12 203 ASP A O 1
ATOM 1501 N N . GLN A 1 204 ? 9.852 -13.714 4.770 1.00 89.88 204 GLN A N 1
ATOM 1502 C CA . GLN A 1 204 ? 11.295 -13.789 4.517 1.00 89.88 204 GLN A CA 1
ATOM 1503 C C . GLN A 1 204 ? 11.683 -14.463 3.193 1.00 89.88 204 GLN A C 1
ATOM 1505 O O . GLN A 1 204 ? 12.857 -14.788 2.985 1.00 89.88 204 GLN A O 1
ATOM 1510 N N . GLN A 1 205 ? 10.743 -14.621 2.258 1.00 91.25 205 GLN A N 1
ATOM 1511 C CA . GLN A 1 205 ? 11.079 -15.039 0.902 1.00 91.25 205 GLN A CA 1
ATOM 1512 C C . GLN A 1 205 ? 11.773 -13.887 0.187 1.00 91.25 205 GLN A C 1
ATOM 1514 O O . GLN A 1 205 ? 11.300 -12.755 0.214 1.00 91.25 205 GLN A O 1
ATOM 1519 N N . THR A 1 206 ? 12.915 -14.169 -0.438 1.00 93.88 206 THR A N 1
ATOM 1520 C CA . THR A 1 206 ? 13.671 -13.167 -1.192 1.00 93.88 206 THR A CA 1
ATOM 1521 C C . THR A 1 206 ? 13.697 -13.532 -2.663 1.00 93.88 206 THR A C 1
ATOM 1523 O O . THR A 1 206 ? 14.179 -14.603 -3.028 1.00 93.88 206 THR A O 1
ATOM 1526 N N . VAL A 1 207 ? 13.215 -12.619 -3.501 1.00 94.69 207 VAL A N 1
ATOM 1527 C CA . VAL A 1 207 ? 13.058 -12.830 -4.940 1.00 94.69 207 VAL A CA 1
ATOM 1528 C C . VAL A 1 207 ? 13.675 -11.683 -5.734 1.00 94.69 207 VAL A C 1
ATOM 1530 O O . VAL A 1 207 ? 13.649 -10.537 -5.279 1.00 94.69 207 VAL A O 1
ATOM 1533 N N . PRO A 1 208 ? 14.298 -11.957 -6.892 1.00 95.88 208 PRO A N 1
ATOM 1534 C CA . PRO A 1 208 ? 14.779 -10.898 -7.769 1.00 95.88 208 PRO A CA 1
ATOM 1535 C C . PRO A 1 208 ? 13.612 -10.194 -8.476 1.00 95.88 208 PRO A C 1
ATOM 1537 O O . PRO A 1 208 ? 12.569 -10.804 -8.717 1.00 95.88 208 PRO A O 1
ATOM 1540 N N . ALA A 1 209 ? 13.811 -8.932 -8.856 1.00 96.00 209 ALA A N 1
ATOM 1541 C CA . ALA A 1 209 ? 12.914 -8.266 -9.796 1.00 96.00 209 ALA A CA 1
ATOM 1542 C C . ALA A 1 209 ? 12.975 -8.931 -11.187 1.00 96.00 209 ALA A C 1
ATOM 1544 O O . ALA A 1 209 ? 14.036 -9.373 -11.630 1.00 96.00 209 ALA A O 1
ATOM 1545 N N . ASP A 1 210 ? 11.830 -8.983 -11.866 1.00 93.50 210 ASP A N 1
ATOM 1546 C CA . ASP A 1 210 ? 11.672 -9.376 -13.277 1.00 93.50 210 ASP A CA 1
ATOM 1547 C C . ASP A 1 210 ? 11.739 -8.147 -14.190 1.00 93.50 210 ASP A C 1
ATOM 1549 O O . ASP A 1 210 ? 12.409 -8.144 -15.220 1.00 93.50 210 ASP A O 1
ATOM 1553 N N . ALA A 1 211 ? 11.074 -7.065 -13.776 1.00 91.44 211 ALA A N 1
ATOM 1554 C CA . ALA A 1 211 ? 11.067 -5.793 -14.484 1.00 91.44 211 ALA A CA 1
ATOM 1555 C C . ALA A 1 211 ? 10.903 -4.617 -13.515 1.00 91.44 211 ALA A C 1
ATOM 1557 O O . ALA A 1 211 ? 10.368 -4.767 -12.414 1.00 91.44 211 ALA A O 1
ATOM 1558 N N . VAL A 1 212 ? 11.337 -3.434 -13.955 1.00 91.94 212 VAL A N 1
ATOM 1559 C CA . VAL A 1 212 ? 11.158 -2.169 -13.236 1.00 91.94 212 VAL A CA 1
ATOM 1560 C C . VAL A 1 212 ? 10.715 -1.091 -14.215 1.00 91.94 212 VAL A C 1
ATOM 1562 O O . VAL A 1 212 ? 11.349 -0.887 -15.250 1.00 91.94 212 VAL A O 1
ATOM 1565 N N . TYR A 1 213 ? 9.649 -0.380 -13.865 1.00 89.31 213 TYR A N 1
ATOM 1566 C CA . TYR A 1 213 ? 9.128 0.768 -14.598 1.00 89.31 213 TYR A CA 1
ATOM 1567 C C . TYR A 1 213 ? 9.212 1.996 -13.712 1.00 89.31 213 TYR A C 1
ATOM 1569 O O . TYR A 1 213 ? 8.660 2.021 -12.617 1.00 89.31 213 TYR A O 1
ATOM 1577 N N . VAL A 1 214 ? 9.917 3.015 -14.177 1.00 87.69 214 VAL A N 1
ATOM 1578 C CA . VAL A 1 214 ? 10.160 4.233 -13.406 1.00 87.69 214 VAL A CA 1
ATOM 1579 C C . VAL A 1 214 ? 9.274 5.340 -13.962 1.00 87.69 214 VAL A C 1
ATOM 1581 O O . VAL A 1 214 ? 9.165 5.489 -15.180 1.00 87.69 214 VAL A O 1
ATOM 1584 N N . ALA A 1 215 ? 8.622 6.092 -13.076 1.00 84.94 215 ALA A N 1
ATOM 1585 C CA . ALA A 1 215 ? 7.850 7.273 -13.447 1.00 84.94 215 ALA A CA 1
ATOM 1586 C C . ALA A 1 215 ? 8.761 8.365 -14.060 1.00 84.94 215 ALA A C 1
ATOM 1588 O O . ALA A 1 215 ? 9.993 8.242 -14.032 1.00 84.94 215 ALA A O 1
ATOM 1589 N N . PRO A 1 216 ? 8.195 9.449 -14.622 1.00 81.69 216 PRO A N 1
ATOM 1590 C CA . PRO A 1 216 ? 8.972 10.629 -14.996 1.00 81.69 216 PRO A CA 1
ATOM 1591 C C . PRO A 1 216 ? 9.904 11.101 -13.869 1.00 81.69 216 PRO A C 1
ATOM 1593 O O . PRO A 1 216 ? 9.614 10.904 -12.694 1.00 81.69 216 PRO A O 1
ATOM 1596 N N . PHE A 1 217 ? 11.049 11.697 -14.221 1.00 80.81 217 PHE A N 1
ATOM 1597 C CA . PHE A 1 217 ? 12.148 11.961 -13.275 1.00 80.81 217 PHE A CA 1
ATOM 1598 C C . PHE A 1 217 ? 11.753 12.824 -12.064 1.00 80.81 217 PHE A C 1
ATOM 1600 O O . PHE A 1 217 ? 12.348 12.700 -10.999 1.00 80.81 217 PHE A O 1
ATOM 1607 N N . ASP A 1 218 ? 10.757 13.684 -12.229 1.00 82.56 218 ASP A N 1
ATOM 1608 C CA . ASP A 1 218 ? 10.202 14.581 -11.217 1.00 82.56 218 ASP A CA 1
ATOM 1609 C C . ASP A 1 218 ? 9.081 13.956 -10.369 1.00 82.56 218 ASP A C 1
ATOM 1611 O O . ASP A 1 218 ? 8.545 14.613 -9.479 1.00 82.56 218 ASP A O 1
ATOM 1615 N N . MET A 1 219 ? 8.758 12.680 -10.597 1.00 85.50 219 MET A N 1
ATOM 1616 C CA . MET A 1 219 ? 7.898 11.874 -9.741 1.00 85.50 219 MET A CA 1
ATOM 1617 C C . MET A 1 219 ? 8.707 10.733 -9.120 1.00 85.50 219 MET A C 1
ATOM 1619 O O . MET A 1 219 ? 9.199 9.835 -9.804 1.00 85.50 219 MET A O 1
ATOM 1623 N N . ASP A 1 220 ? 8.805 10.726 -7.793 1.00 91.25 220 ASP A N 1
ATOM 1624 C CA . ASP A 1 220 ? 9.576 9.730 -7.049 1.00 91.25 220 ASP A CA 1
ATOM 1625 C C . ASP A 1 220 ? 8.819 8.394 -6.886 1.00 91.25 220 ASP A C 1
ATOM 1627 O O . ASP A 1 220 ? 8.598 7.908 -5.779 1.00 91.25 220 ASP A O 1
ATOM 1631 N N . LEU A 1 221 ? 8.403 7.785 -8.001 1.00 91.81 221 LEU A N 1
ATOM 1632 C CA . LEU A 1 221 ? 7.623 6.546 -8.040 1.00 91.81 221 LEU A CA 1
ATOM 1633 C C . LEU A 1 221 ? 8.221 5.533 -9.030 1.00 91.81 221 LEU A C 1
ATOM 1635 O O . LEU A 1 221 ? 8.694 5.885 -10.112 1.00 91.81 221 LEU A O 1
ATOM 1639 N N . ALA A 1 222 ? 8.167 4.255 -8.667 1.00 92.88 222 ALA A N 1
ATOM 1640 C CA . ALA A 1 222 ? 8.523 3.139 -9.531 1.00 92.88 222 ALA A CA 1
ATOM 1641 C C . ALA A 1 222 ? 7.613 1.929 -9.272 1.00 92.88 222 ALA A C 1
ATOM 1643 O O . ALA A 1 222 ? 7.089 1.742 -8.174 1.00 92.88 222 ALA A O 1
ATOM 1644 N N . LEU A 1 223 ? 7.450 1.097 -10.296 1.00 93.2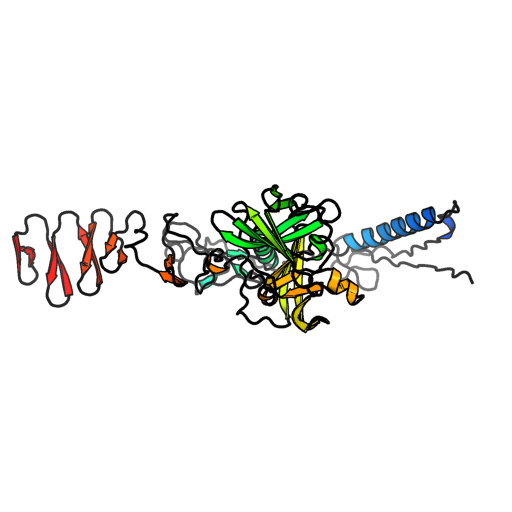5 223 LEU A N 1
ATOM 1645 C CA . LEU A 1 223 ? 6.737 -0.172 -10.266 1.00 93.25 223 LEU A CA 1
ATOM 1646 C C . LEU A 1 223 ? 7.723 -1.307 -10.524 1.00 93.25 223 LEU A C 1
ATOM 1648 O O . LEU A 1 223 ? 8.375 -1.352 -11.564 1.00 93.25 223 LEU A O 1
ATOM 1652 N N . ILE A 1 224 ? 7.799 -2.237 -9.586 1.00 94.62 224 ILE A N 1
ATOM 1653 C CA . ILE A 1 224 ? 8.559 -3.477 -9.681 1.00 94.62 224 ILE A CA 1
ATOM 1654 C C . ILE A 1 224 ? 7.589 -4.605 -10.037 1.00 94.62 224 ILE A C 1
ATOM 1656 O O . ILE A 1 224 ? 6.499 -4.709 -9.471 1.00 94.62 224 ILE A O 1
ATOM 1660 N N . VAL A 1 225 ? 8.011 -5.479 -10.946 1.00 93.25 225 VAL A N 1
ATOM 1661 C CA . VAL A 1 225 ? 7.346 -6.750 -11.246 1.00 93.25 225 VAL A CA 1
ATOM 1662 C C . VAL A 1 225 ? 8.232 -7.879 -10.746 1.00 93.25 225 VAL A C 1
ATOM 1664 O O . VAL A 1 225 ? 9.435 -7.869 -11.001 1.00 93.25 225 VAL A O 1
ATOM 1667 N N . VAL A 1 226 ? 7.647 -8.859 -10.064 1.00 94.19 226 VAL A N 1
ATOM 1668 C CA . VAL A 1 226 ? 8.317 -10.117 -9.695 1.00 94.19 226 VAL A CA 1
ATOM 1669 C C . VAL A 1 226 ? 7.508 -11.306 -10.210 1.00 94.19 226 VAL A C 1
ATOM 1671 O O . VAL A 1 226 ? 6.283 -11.220 -10.318 1.00 94.19 226 VAL A O 1
ATOM 1674 N N . LEU A 1 227 ? 8.185 -12.411 -10.526 1.00 91.12 227 LEU A N 1
ATOM 1675 C CA . LEU A 1 227 ? 7.542 -13.661 -10.945 1.00 91.12 227 LEU A CA 1
ATOM 1676 C C . LEU A 1 227 ? 7.070 -14.460 -9.724 1.00 91.12 227 LEU A C 1
ATOM 1678 O O . LEU A 1 227 ? 7.857 -14.728 -8.815 1.00 91.12 227 LEU A O 1
ATOM 1682 N N . GLY A 1 228 ? 5.804 -14.867 -9.732 1.00 88.69 228 GLY A N 1
ATOM 1683 C CA . GLY A 1 228 ? 5.096 -15.555 -8.654 1.00 88.69 228 GLY A CA 1
ATOM 1684 C C . GLY A 1 228 ? 4.175 -14.641 -7.841 1.00 88.69 228 GLY A C 1
ATOM 1685 O O . GLY A 1 228 ? 4.109 -13.426 -8.049 1.00 88.69 228 GLY A O 1
ATOM 1686 N N . THR A 1 229 ? 3.467 -15.248 -6.891 1.00 89.44 229 THR A N 1
ATOM 1687 C CA . THR A 1 229 ? 2.554 -14.596 -5.941 1.00 89.44 229 THR A CA 1
ATOM 1688 C C . THR A 1 229 ? 3.191 -14.502 -4.559 1.00 89.44 229 THR A C 1
ATOM 1690 O O . THR A 1 229 ? 3.601 -15.526 -4.013 1.00 89.44 229 THR A O 1
ATOM 1693 N N . TYR A 1 230 ? 3.228 -13.308 -3.965 1.00 89.25 230 TYR A N 1
ATOM 1694 C CA . TYR A 1 230 ? 3.865 -13.089 -2.661 1.00 89.25 230 TYR A CA 1
ATOM 1695 C C . TYR A 1 230 ? 3.116 -12.112 -1.768 1.00 89.25 230 TYR A C 1
ATOM 1697 O O . TYR A 1 230 ? 2.832 -10.995 -2.186 1.00 89.25 230 TYR A O 1
ATOM 1705 N N . GLY A 1 231 ? 2.888 -12.473 -0.506 1.00 86.69 231 GLY A N 1
ATOM 1706 C CA . GLY A 1 231 ? 2.162 -11.610 0.425 1.00 86.69 231 GLY A CA 1
ATOM 1707 C C . GLY A 1 231 ? 0.732 -11.320 -0.042 1.00 86.69 231 GLY A C 1
ATOM 1708 O O . GLY A 1 231 ? 0.155 -12.065 -0.835 1.00 86.69 231 GLY A O 1
ATOM 1709 N N . LYS A 1 232 ? 0.160 -10.228 0.464 1.00 87.56 232 LYS A N 1
ATOM 1710 C CA . LYS A 1 232 ? -1.219 -9.805 0.198 1.00 87.56 232 LYS A CA 1
ATOM 1711 C C . LYS A 1 232 ? -1.212 -8.480 -0.569 1.00 87.56 232 LYS A C 1
ATOM 1713 O O . LYS A 1 232 ? -0.498 -7.574 -0.162 1.00 87.56 232 LYS A O 1
ATOM 1718 N N . PRO A 1 233 ? -2.000 -8.303 -1.639 1.00 89.81 233 PRO A N 1
ATOM 1719 C CA . PRO A 1 233 ? -2.161 -6.988 -2.244 1.00 89.81 233 PRO A CA 1
ATOM 1720 C C . PRO A 1 233 ? -2.846 -5.999 -1.301 1.00 89.81 233 PRO A C 1
ATOM 1722 O O . PRO A 1 233 ? -3.925 -6.269 -0.766 1.00 89.81 233 PRO A O 1
ATOM 1725 N N . ALA A 1 234 ? -2.243 -4.824 -1.156 1.00 89.50 234 ALA A N 1
ATOM 1726 C CA . ALA A 1 234 ? -2.879 -3.672 -0.554 1.00 89.50 234 ALA A CA 1
ATOM 1727 C C . ALA A 1 234 ? -4.111 -3.284 -1.369 1.00 89.50 234 ALA A C 1
ATOM 1729 O O . ALA A 1 234 ? -4.129 -3.346 -2.599 1.00 89.50 234 ALA A O 1
ATOM 1730 N N . THR A 1 235 ? -5.151 -2.826 -0.682 1.00 83.25 235 THR A N 1
ATOM 1731 C CA . THR A 1 235 ? -6.319 -2.296 -1.382 1.00 83.25 235 THR A CA 1
ATOM 1732 C C . THR A 1 235 ? -6.051 -0.872 -1.808 1.00 83.25 235 THR A C 1
ATOM 1734 O O . THR A 1 235 ? -5.835 -0.009 -0.964 1.00 83.25 235 THR A O 1
ATOM 1737 N N . VAL A 1 236 ? -6.117 -0.618 -3.107 1.00 82.44 236 VAL A N 1
ATOM 1738 C CA . VAL A 1 236 ? -5.973 0.725 -3.661 1.00 82.44 236 VAL A CA 1
ATOM 1739 C C . VAL A 1 236 ? -7.356 1.249 -4.030 1.00 82.44 236 VAL A C 1
ATOM 1741 O O . VAL A 1 236 ? -7.951 0.808 -5.010 1.00 82.44 236 VAL A O 1
ATOM 1744 N N . ASN A 1 237 ? -7.884 2.186 -3.242 1.00 73.50 237 ASN A N 1
ATOM 1745 C CA . ASN A 1 237 ? -9.159 2.839 -3.531 1.00 73.50 237 ASN A CA 1
ATOM 1746 C C . ASN A 1 237 ? -8.925 4.306 -3.905 1.00 73.50 237 ASN A C 1
ATOM 1748 O O . ASN A 1 237 ? -8.942 5.197 -3.060 1.00 73.50 237 ASN A O 1
ATOM 1752 N N . VAL A 1 238 ? -8.708 4.556 -5.197 1.00 75.00 238 VAL A N 1
ATOM 1753 C CA . VAL A 1 238 ? -8.501 5.916 -5.725 1.00 75.00 238 VAL A CA 1
ATOM 1754 C C . VAL A 1 238 ? -9.787 6.747 -5.789 1.00 75.00 238 VAL A C 1
ATOM 1756 O O . VAL A 1 238 ? -9.712 7.965 -5.947 1.00 75.00 238 VAL A O 1
ATOM 1759 N N . SER A 1 239 ? -10.953 6.110 -5.656 1.00 70.19 239 SER A N 1
ATOM 1760 C CA . SER A 1 239 ? -12.262 6.764 -5.766 1.00 70.19 239 SER A CA 1
ATOM 1761 C C . SER A 1 239 ? -12.699 7.416 -4.455 1.00 70.19 239 SER A C 1
ATOM 1763 O O . SER A 1 239 ? -13.379 8.441 -4.481 1.00 70.19 239 SER A O 1
ATOM 1765 N N . GLU A 1 240 ? -12.285 6.863 -3.312 1.00 69.25 240 GLU A N 1
ATOM 1766 C CA . GLU A 1 240 ? -12.600 7.429 -1.998 1.00 69.25 240 GLU A CA 1
ATOM 1767 C C . GLU A 1 240 ? -11.934 8.808 -1.840 1.00 69.25 240 GLU A C 1
ATOM 1769 O O . GLU A 1 240 ? -10.722 8.944 -2.069 1.00 69.25 240 GLU A O 1
ATOM 1774 N N . PRO A 1 241 ? -12.685 9.861 -1.474 1.00 77.44 241 PRO A N 1
ATOM 1775 C CA . PRO A 1 241 ? -12.098 11.163 -1.203 1.00 77.44 241 PRO A CA 1
ATOM 1776 C C . PRO A 1 241 ? -11.230 11.104 0.059 1.00 77.44 241 PRO A C 1
ATOM 1778 O O . PRO A 1 241 ? -11.674 10.671 1.122 1.00 77.44 241 PRO A O 1
ATOM 1781 N N . ILE A 1 242 ? -9.997 11.596 -0.058 1.00 87.31 242 ILE A N 1
ATOM 1782 C CA . ILE A 1 242 ? -9.126 11.850 1.090 1.00 87.31 242 ILE A CA 1
ATOM 1783 C C . ILE A 1 242 ? -9.218 13.321 1.500 1.00 87.31 242 ILE A C 1
ATOM 1785 O O . ILE A 1 242 ? -9.370 14.198 0.648 1.00 87.31 242 ILE A O 1
ATOM 1789 N N . TYR A 1 243 ? -9.139 13.602 2.796 1.00 90.44 243 TYR A N 1
ATOM 1790 C CA . TYR A 1 243 ? -9.236 14.955 3.345 1.00 90.44 243 TYR A CA 1
ATOM 1791 C C . TYR A 1 243 ? -8.376 15.122 4.601 1.00 90.44 243 TYR A C 1
ATOM 1793 O O . TYR A 1 243 ? -8.030 14.160 5.286 1.00 90.44 243 TYR A O 1
ATOM 1801 N N . GLN A 1 244 ? -8.017 16.371 4.897 1.00 96.12 244 GLN A N 1
ATOM 1802 C CA . GLN A 1 244 ? -7.206 16.722 6.063 1.00 96.12 244 GLN A CA 1
ATOM 1803 C C . GLN A 1 244 ? -7.854 16.247 7.373 1.00 96.12 244 GLN A C 1
ATOM 1805 O O . GLN A 1 244 ? -9.073 16.287 7.534 1.00 96.12 244 GLN A O 1
ATOM 1810 N N . GLY A 1 245 ? -7.027 15.804 8.318 1.00 93.69 245 GLY A N 1
ATOM 1811 C CA . GLY A 1 245 ? -7.451 15.281 9.617 1.00 93.69 245 GLY A CA 1
ATOM 1812 C C . GLY A 1 245 ? -7.814 13.793 9.628 1.00 93.69 245 GLY A C 1
ATOM 1813 O O . GLY A 1 245 ? -7.996 13.236 10.709 1.00 93.69 245 GLY A O 1
ATOM 1814 N N . GLN A 1 246 ? -7.889 13.117 8.474 1.00 94.00 246 GLN A N 1
ATOM 1815 C CA . GLN A 1 246 ? -8.059 11.661 8.452 1.00 94.00 246 GLN A CA 1
ATOM 1816 C C . GLN A 1 246 ? -6.855 10.963 9.083 1.00 94.00 246 GLN A C 1
ATOM 1818 O O . GLN A 1 246 ? -5.716 11.255 8.726 1.00 94.00 246 GLN A O 1
ATOM 1823 N N . ALA A 1 247 ? -7.118 10.014 9.983 1.00 93.50 247 ALA A N 1
ATOM 1824 C CA . ALA A 1 247 ? -6.085 9.201 10.609 1.00 93.50 247 ALA A CA 1
ATOM 1825 C C . ALA A 1 247 ? -5.455 8.230 9.602 1.00 93.50 247 ALA A C 1
ATOM 1827 O O . ALA A 1 247 ? -6.159 7.515 8.879 1.00 93.50 247 ALA A O 1
ATOM 1828 N N . VAL A 1 248 ? -4.128 8.173 9.605 1.00 96.06 248 VAL A N 1
ATOM 1829 C CA . VAL A 1 248 ? -3.324 7.366 8.689 1.00 96.06 248 VAL A CA 1
ATOM 1830 C C . VAL A 1 248 ? -2.272 6.559 9.434 1.00 96.06 248 VAL A C 1
ATOM 1832 O O . VAL A 1 248 ? -1.872 6.899 10.548 1.00 96.06 248 VAL A O 1
ATOM 1835 N N . ILE A 1 249 ? -1.825 5.488 8.788 1.00 95.19 249 ILE A N 1
ATOM 1836 C CA . ILE A 1 249 ? -0.730 4.636 9.233 1.00 95.19 249 ILE A CA 1
ATOM 1837 C C . ILE A 1 249 ? 0.295 4.579 8.104 1.00 95.19 249 ILE A C 1
ATOM 1839 O O . ILE A 1 249 ? -0.031 4.149 6.998 1.00 95.19 249 ILE A O 1
ATOM 1843 N N . ALA A 1 250 ? 1.525 5.008 8.366 1.00 95.44 250 ALA A N 1
ATOM 1844 C CA . ALA A 1 250 ? 2.646 4.794 7.465 1.00 95.44 250 ALA A CA 1
ATOM 1845 C C . ALA A 1 250 ? 3.332 3.480 7.841 1.00 95.44 250 ALA A C 1
ATOM 1847 O O . ALA A 1 250 ? 3.753 3.313 8.984 1.00 95.44 250 ALA A O 1
ATOM 1848 N N . VAL A 1 251 ? 3.442 2.548 6.895 1.00 94.50 251 VAL A N 1
ATOM 1849 C CA . VAL A 1 251 ? 4.034 1.221 7.110 1.00 94.50 251 VAL A CA 1
ATOM 1850 C C . VAL A 1 251 ? 5.205 1.017 6.155 1.00 94.50 251 VAL A C 1
ATOM 1852 O O . VAL A 1 251 ? 5.103 1.283 4.957 1.00 94.50 251 VAL A O 1
ATOM 1855 N N . GLY A 1 252 ? 6.316 0.520 6.692 1.00 92.88 252 GLY A N 1
ATOM 1856 C CA . GLY A 1 252 ? 7.513 0.141 5.951 1.00 92.88 252 GLY A CA 1
ATOM 1857 C C . GLY A 1 252 ? 8.166 -1.122 6.513 1.00 92.88 252 GLY A C 1
ATOM 1858 O O . GLY A 1 252 ? 7.726 -1.693 7.510 1.00 92.88 252 GLY A O 1
ATOM 1859 N N . SER A 1 253 ? 9.256 -1.537 5.879 1.00 87.38 253 SER A N 1
ATOM 1860 C CA . SER A 1 253 ? 10.087 -2.679 6.258 1.00 87.38 253 SER A CA 1
ATOM 1861 C C . SER A 1 253 ? 11.576 -2.286 6.301 1.00 87.38 253 SER A C 1
ATOM 1863 O O . SER A 1 253 ? 12.378 -2.811 5.524 1.00 87.38 253 SER A O 1
ATOM 1865 N N . PRO A 1 254 ? 11.982 -1.346 7.177 1.00 74.81 254 PRO A N 1
ATOM 1866 C CA . PRO A 1 254 ? 13.352 -0.837 7.232 1.00 74.81 254 PRO A CA 1
ATOM 1867 C C . PRO A 1 254 ? 14.362 -1.951 7.530 1.00 74.81 254 PRO A C 1
ATOM 1869 O O . PRO A 1 254 ? 14.179 -2.726 8.464 1.00 74.81 254 PRO A O 1
ATOM 1872 N N . LEU A 1 255 ? 15.466 -2.002 6.775 1.00 68.69 255 LEU A N 1
ATOM 1873 C CA . LEU A 1 255 ? 16.574 -2.957 6.969 1.00 68.69 255 LEU A CA 1
ATOM 1874 C C . LEU A 1 255 ? 16.161 -4.444 6.922 1.00 68.69 255 LEU A C 1
ATOM 1876 O O . LEU A 1 255 ? 16.883 -5.299 7.435 1.00 68.69 255 LEU A O 1
ATOM 1880 N N . GLY A 1 256 ? 14.992 -4.763 6.357 1.00 66.69 256 GLY A N 1
ATOM 1881 C CA . GLY A 1 256 ? 14.394 -6.100 6.452 1.00 66.69 256 GLY A CA 1
ATOM 1882 C C . GLY A 1 256 ? 13.912 -6.467 7.863 1.00 66.69 256 GLY A C 1
ATOM 1883 O O . GLY A 1 256 ? 13.473 -7.594 8.082 1.00 66.69 256 GLY A O 1
ATOM 1884 N N . ILE A 1 257 ? 13.974 -5.532 8.820 1.00 65.00 257 ILE A N 1
ATOM 1885 C CA . ILE A 1 257 ? 13.308 -5.647 10.114 1.00 65.00 257 ILE A CA 1
ATOM 1886 C C . ILE A 1 257 ? 11.844 -5.295 9.870 1.00 65.00 257 ILE A C 1
ATOM 1888 O O . ILE A 1 257 ? 11.461 -4.134 9.705 1.00 65.00 257 ILE A O 1
ATOM 1892 N N . GLN A 1 258 ? 11.033 -6.343 9.808 1.00 65.31 258 GLN A N 1
ATOM 1893 C CA . GLN A 1 258 ? 9.586 -6.237 9.697 1.00 65.31 258 GLN A CA 1
ATOM 1894 C C . GLN A 1 258 ? 9.052 -5.438 10.884 1.00 65.31 258 GLN A C 1
ATOM 1896 O O . GLN A 1 258 ? 9.543 -5.596 12.004 1.00 65.31 258 GLN A O 1
ATOM 1901 N N . GLY A 1 259 ? 8.035 -4.605 10.667 1.00 63.81 259 GLY A N 1
ATOM 1902 C CA . GLY A 1 259 ? 7.294 -4.051 11.798 1.00 63.81 259 GLY A CA 1
ATOM 1903 C C . GLY A 1 259 ? 7.181 -2.535 11.881 1.00 63.81 259 GLY A C 1
ATOM 1904 O O . GLY A 1 259 ? 6.450 -2.050 12.742 1.00 63.81 259 GLY A O 1
ATOM 1905 N N . SER A 1 260 ? 7.918 -1.763 11.073 1.00 83.62 260 SER A N 1
ATOM 1906 C CA . SER A 1 260 ? 7.962 -0.313 11.287 1.00 83.62 260 SER A CA 1
ATOM 1907 C C . SER A 1 260 ? 6.683 0.346 10.795 1.00 83.62 260 SER A C 1
ATOM 1909 O O . SER A 1 260 ? 6.424 0.435 9.595 1.00 83.62 260 SER A O 1
ATOM 1911 N N . ALA A 1 261 ? 5.892 0.812 11.752 1.00 91.81 261 ALA A N 1
ATOM 1912 C CA . ALA A 1 261 ? 4.692 1.576 11.504 1.00 91.81 261 ALA A CA 1
ATOM 1913 C C . ALA A 1 261 ? 4.678 2.838 12.368 1.00 91.81 261 ALA A C 1
ATOM 1915 O O . ALA A 1 261 ? 5.129 2.830 13.516 1.00 91.81 261 ALA A O 1
ATOM 1916 N N . SER A 1 262 ? 4.144 3.920 11.816 1.00 92.62 262 SER A N 1
ATOM 1917 C CA . SER A 1 262 ? 3.884 5.167 12.526 1.00 92.62 262 SER A CA 1
ATOM 1918 C C . SER A 1 262 ? 2.463 5.633 12.226 1.00 92.62 262 SER A C 1
ATOM 1920 O O . SER A 1 262 ? 1.970 5.494 11.109 1.00 92.62 262 SER A O 1
ATOM 1922 N N . ASN A 1 263 ? 1.782 6.163 13.239 1.00 92.25 263 ASN A N 1
ATOM 1923 C CA . ASN A 1 263 ? 0.444 6.727 13.084 1.00 92.25 263 ASN A CA 1
ATOM 1924 C C . ASN A 1 263 ? 0.526 8.245 12.997 1.00 92.25 263 ASN A C 1
ATOM 1926 O O . ASN A 1 263 ? 1.389 8.853 13.628 1.00 92.25 263 ASN A O 1
ATOM 1930 N N . GLY A 1 264 ? -0.423 8.832 12.280 1.00 94.62 264 GLY A N 1
ATOM 1931 C CA . GLY A 1 264 ? -0.584 10.273 12.172 1.00 94.62 264 GLY A CA 1
ATOM 1932 C C . GLY A 1 264 ? -1.920 10.634 11.537 1.00 94.62 264 GLY A C 1
ATOM 1933 O O . GLY A 1 264 ? -2.869 9.843 11.552 1.00 94.62 264 GLY A O 1
ATOM 1934 N N . ILE A 1 265 ? -1.982 11.817 10.948 1.00 96.31 265 ILE A N 1
ATOM 1935 C CA . ILE A 1 265 ? -3.104 12.333 10.176 1.00 96.31 265 ILE A CA 1
ATOM 1936 C C . ILE A 1 265 ? -2.638 12.880 8.830 1.00 96.31 265 ILE A C 1
ATOM 1938 O O . ILE A 1 265 ? -1.494 13.291 8.663 1.00 96.31 265 ILE A O 1
ATOM 1942 N N . ILE A 1 266 ? -3.563 12.986 7.880 1.00 96.69 266 ILE A N 1
ATOM 1943 C CA . ILE A 1 266 ? -3.368 13.834 6.703 1.00 96.69 266 ILE A CA 1
ATOM 1944 C C . ILE A 1 266 ? -3.307 15.292 7.173 1.00 96.69 266 ILE A C 1
ATOM 1946 O O . ILE A 1 266 ? -4.326 15.875 7.542 1.00 96.69 266 ILE A O 1
ATOM 1950 N N . SER A 1 267 ? -2.120 15.889 7.164 1.00 95.69 267 SER A N 1
ATOM 1951 C CA . SER A 1 267 ? -1.918 17.298 7.511 1.00 95.69 267 SER A CA 1
ATOM 1952 C C . SER A 1 267 ? -2.293 18.215 6.350 1.00 95.69 267 SER A C 1
ATOM 1954 O O . SER A 1 267 ? -2.854 19.286 6.564 1.00 95.69 267 SER A O 1
ATOM 1956 N N . ASN A 1 268 ? -2.001 17.796 5.115 1.00 94.75 268 ASN A N 1
ATOM 1957 C CA . ASN A 1 268 ? -2.326 18.555 3.912 1.00 94.75 268 ASN A CA 1
ATOM 1958 C C . ASN A 1 268 ? -2.370 17.660 2.666 1.00 94.75 268 ASN A C 1
ATOM 1960 O O . ASN A 1 268 ? -1.781 16.582 2.643 1.00 94.75 268 ASN A O 1
ATOM 1964 N N . ILE A 1 269 ? -3.043 18.131 1.617 1.00 92.62 269 ILE A N 1
ATOM 1965 C CA . ILE A 1 269 ? -3.014 17.531 0.282 1.00 92.62 269 ILE A CA 1
ATOM 1966 C C . ILE A 1 269 ? -2.500 18.608 -0.665 1.00 92.62 269 ILE A C 1
ATOM 1968 O O . ILE A 1 269 ? -3.087 19.684 -0.777 1.00 92.62 269 ILE A O 1
ATOM 1972 N N . ILE A 1 270 ? -1.381 18.321 -1.313 1.00 91.12 270 ILE A N 1
ATOM 1973 C CA . ILE A 1 270 ? -0.629 19.259 -2.134 1.00 91.12 270 ILE A CA 1
ATOM 1974 C C . ILE A 1 270 ? -0.796 18.844 -3.589 1.00 91.12 270 ILE A C 1
ATOM 1976 O O . ILE A 1 270 ? -0.730 17.663 -3.922 1.00 91.12 270 ILE A O 1
ATOM 1980 N N . ASN A 1 271 ? -1.062 19.825 -4.442 1.00 89.25 271 ASN A N 1
ATOM 1981 C CA . ASN A 1 271 ? -1.081 19.653 -5.884 1.00 89.25 271 ASN A CA 1
ATOM 1982 C C . ASN A 1 271 ? 0.293 20.069 -6.424 1.00 89.25 271 ASN A C 1
ATOM 1984 O O . ASN A 1 271 ? 0.588 21.264 -6.512 1.00 89.25 271 ASN A O 1
ATOM 1988 N N . ASP A 1 272 ? 1.118 19.077 -6.740 1.00 83.31 272 ASP A N 1
ATOM 1989 C CA . ASP A 1 272 ? 2.465 19.275 -7.246 1.00 83.31 272 ASP A CA 1
ATOM 1990 C C . ASP A 1 272 ? 2.441 19.379 -8.765 1.00 83.31 272 ASP A C 1
ATOM 1992 O O . ASP A 1 272 ? 1.954 18.502 -9.482 1.00 83.31 272 ASP A O 1
ATOM 1996 N N . ASN A 1 273 ? 2.996 20.483 -9.257 1.00 82.50 273 ASN A N 1
ATOM 1997 C CA . ASN A 1 273 ? 3.209 20.709 -10.675 1.00 82.50 273 ASN A CA 1
ATOM 1998 C C . ASN A 1 273 ? 4.696 20.599 -10.945 1.00 82.50 273 ASN A C 1
ATOM 2000 O O . ASN A 1 273 ? 5.499 21.384 -10.438 1.00 82.50 273 ASN A O 1
ATOM 2004 N N . THR A 1 274 ? 5.052 19.612 -11.744 1.00 74.44 274 THR A N 1
ATOM 2005 C CA . THR A 1 274 ? 6.443 19.335 -12.046 1.00 74.44 274 THR A CA 1
ATOM 2006 C C . THR A 1 274 ? 6.948 20.155 -13.233 1.00 74.44 274 THR A C 1
ATOM 2008 O O . THR A 1 274 ? 6.161 20.518 -14.116 1.00 74.44 274 THR A O 1
ATOM 2011 N N . PRO A 1 275 ? 8.265 20.428 -13.317 1.00 74.31 275 PRO A N 1
ATOM 2012 C CA . PRO A 1 275 ? 8.855 21.119 -14.460 1.00 74.31 275 PRO A CA 1
ATOM 2013 C C . PRO A 1 275 ? 8.641 20.411 -15.802 1.00 74.31 275 PRO A C 1
ATOM 2015 O O . PRO A 1 275 ? 8.621 21.085 -16.831 1.00 74.31 275 PRO A O 1
ATOM 2018 N N . SER A 1 276 ? 8.466 19.083 -15.822 1.00 72.12 276 SER A N 1
ATOM 2019 C CA . SER A 1 276 ? 8.157 18.357 -17.061 1.00 72.12 276 SER A CA 1
ATOM 2020 C C . SER A 1 276 ? 6.661 18.328 -17.410 1.00 72.12 276 SER A C 1
ATOM 2022 O O . SER A 1 276 ? 6.264 17.711 -18.397 1.00 72.12 276 SER A O 1
ATOM 2024 N N . GLY A 1 277 ? 5.834 19.064 -16.659 1.00 73.56 277 GLY A N 1
ATOM 2025 C CA . GLY A 1 277 ? 4.420 19.279 -16.956 1.00 73.56 277 GLY A CA 1
ATOM 2026 C C . GLY A 1 277 ? 3.482 18.217 -16.384 1.00 73.56 277 GLY A C 1
ATOM 2027 O O . GLY A 1 277 ? 2.277 18.291 -16.628 1.00 73.56 277 GLY A O 1
ATOM 2028 N N . TYR A 1 278 ? 3.986 17.253 -15.606 1.00 75.88 278 TYR A N 1
ATOM 2029 C CA . TYR A 1 278 ? 3.125 16.343 -14.853 1.00 75.88 278 TYR A CA 1
ATOM 2030 C C . TYR A 1 278 ? 2.544 17.044 -13.638 1.00 75.88 278 TYR A C 1
ATOM 2032 O O . TYR A 1 278 ? 3.249 17.726 -12.893 1.00 75.88 278 TYR A O 1
ATOM 2040 N N . ASN A 1 279 ? 1.257 16.815 -13.434 1.00 82.25 279 ASN A N 1
ATOM 2041 C CA . ASN A 1 279 ? 0.556 17.174 -12.222 1.00 82.25 279 ASN A CA 1
ATOM 2042 C C . ASN A 1 279 ? 0.289 15.894 -11.427 1.00 82.25 279 ASN A C 1
ATOM 2044 O O . ASN A 1 279 ? -0.220 14.914 -11.986 1.00 82.25 279 ASN A O 1
ATOM 2048 N N . PHE A 1 280 ? 0.659 15.896 -10.151 1.00 85.44 280 PHE A N 1
ATOM 2049 C CA . PHE A 1 280 ? 0.367 14.806 -9.234 1.00 85.44 280 PHE A CA 1
ATOM 2050 C C . PHE A 1 280 ? 0.043 15.339 -7.841 1.00 85.44 280 PHE A C 1
ATOM 2052 O O . PHE A 1 280 ? 0.260 16.508 -7.534 1.00 85.44 280 PHE A O 1
ATOM 2059 N N . TYR A 1 281 ? -0.505 14.477 -6.988 1.00 88.75 281 TYR A N 1
ATOM 2060 C CA . TYR A 1 281 ? -0.837 14.857 -5.619 1.00 88.75 281 TYR A CA 1
ATOM 2061 C C . TYR A 1 281 ? 0.158 14.268 -4.629 1.00 88.75 281 TYR A C 1
ATOM 2063 O O . TYR A 1 281 ? 0.430 13.066 -4.677 1.00 88.75 281 TYR A O 1
ATOM 2071 N N . SER A 1 282 ? 0.614 15.090 -3.690 1.00 92.06 282 SER A N 1
ATOM 2072 C CA . SER A 1 282 ? 1.322 14.646 -2.492 1.00 92.06 282 SER A CA 1
ATOM 2073 C C . SER A 1 282 ? 0.443 14.798 -1.261 1.00 92.06 282 SER A C 1
ATOM 2075 O O . SER A 1 282 ? -0.380 15.704 -1.145 1.00 92.06 282 SER A O 1
ATOM 2077 N N . ILE A 1 283 ? 0.629 13.891 -0.318 1.00 95.06 283 ILE A N 1
ATOM 2078 C CA . ILE A 1 283 ? -0.041 13.874 0.971 1.00 95.06 283 ILE A CA 1
ATOM 2079 C C . ILE A 1 283 ? 1.007 14.234 2.010 1.00 95.06 283 ILE A C 1
ATOM 2081 O O . ILE A 1 283 ? 1.987 13.511 2.183 1.00 95.06 283 ILE A O 1
ATOM 2085 N N . GLN A 1 284 ? 0.796 15.347 2.698 1.00 95.25 284 GLN A N 1
ATOM 2086 C CA . GLN A 1 284 ? 1.571 15.702 3.875 1.00 95.25 284 GLN A CA 1
ATOM 2087 C C . GLN A 1 284 ? 0.947 15.022 5.093 1.00 95.25 284 GLN A C 1
ATOM 2089 O O . GLN A 1 284 ? -0.274 15.045 5.264 1.00 95.25 284 GLN A O 1
ATOM 2094 N N . THR A 1 285 ? 1.780 14.448 5.949 1.00 95.50 285 THR A N 1
ATOM 2095 C CA . THR A 1 285 ? 1.373 13.746 7.167 1.00 95.50 285 THR A CA 1
ATOM 2096 C C . THR A 1 285 ? 2.329 14.055 8.312 1.00 95.50 285 THR A C 1
ATOM 2098 O O . THR A 1 285 ? 3.501 14.359 8.089 1.00 95.50 285 THR A O 1
ATOM 2101 N N . ASP A 1 286 ? 1.837 13.971 9.543 1.00 94.31 286 ASP A N 1
ATOM 2102 C CA . ASP A 1 286 ? 2.666 13.980 10.753 1.00 94.31 286 ASP A CA 1
ATOM 2103 C C . ASP A 1 286 ? 3.062 12.559 11.200 1.00 94.31 286 ASP A C 1
ATOM 2105 O O . ASP A 1 286 ? 3.833 12.398 12.149 1.00 94.31 286 ASP A O 1
ATOM 2109 N N . ALA A 1 287 ? 2.597 11.520 10.492 1.00 93.94 287 ALA A N 1
ATOM 2110 C CA . ALA A 1 287 ? 3.126 10.173 10.647 1.00 93.94 287 ALA A CA 1
ATOM 2111 C C . ALA A 1 287 ? 4.622 10.180 10.304 1.00 93.94 287 ALA A C 1
ATOM 2113 O O . ALA A 1 287 ? 5.036 10.690 9.262 1.00 93.94 287 ALA A O 1
ATOM 2114 N N . ALA A 1 288 ? 5.447 9.605 11.180 1.00 91.69 288 ALA A N 1
ATOM 2115 C CA . ALA A 1 288 ? 6.894 9.619 11.007 1.00 91.69 288 ALA A CA 1
ATOM 2116 C C . ALA A 1 288 ? 7.314 8.884 9.721 1.00 91.69 288 ALA A C 1
ATOM 2118 O O . ALA A 1 288 ? 7.141 7.665 9.615 1.00 91.69 288 ALA A O 1
ATOM 2119 N N . ILE A 1 289 ? 7.911 9.621 8.781 1.00 90.25 289 ILE A N 1
ATOM 2120 C CA . ILE A 1 289 ? 8.523 9.105 7.551 1.00 90.25 289 ILE A CA 1
ATOM 2121 C C . ILE A 1 289 ? 10.039 9.250 7.670 1.00 90.25 289 ILE A C 1
ATOM 2123 O O . ILE A 1 289 ? 10.543 10.342 7.908 1.00 90.25 289 ILE A O 1
ATOM 2127 N N . ASN A 1 290 ? 10.762 8.143 7.529 1.00 85.31 290 ASN A N 1
ATOM 2128 C CA . ASN A 1 290 ? 12.203 8.054 7.745 1.00 85.31 290 ASN A CA 1
ATOM 2129 C C . ASN A 1 290 ? 12.846 7.131 6.699 1.00 85.31 290 ASN A C 1
ATOM 2131 O O . ASN A 1 290 ? 12.160 6.290 6.104 1.00 85.31 290 ASN A O 1
ATOM 2135 N N . PRO A 1 291 ? 14.179 7.196 6.523 1.00 80.50 291 PRO A N 1
ATOM 2136 C CA . PRO A 1 291 ? 14.902 6.195 5.752 1.00 80.50 291 PRO A CA 1
ATOM 2137 C C . PRO A 1 291 ? 14.527 4.775 6.2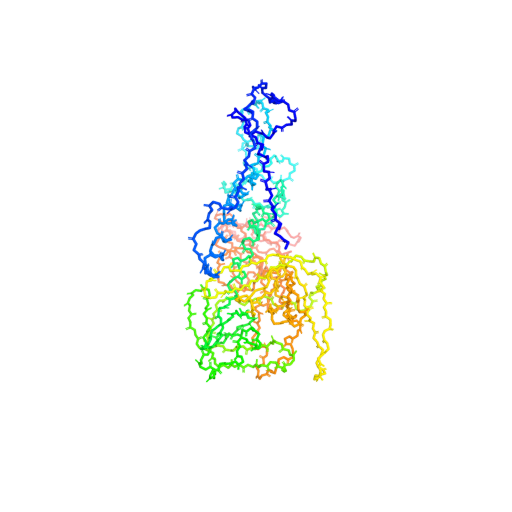05 1.00 80.50 291 PRO A C 1
ATOM 2139 O O . PRO A 1 291 ? 14.687 4.412 7.370 1.00 80.50 291 PRO A O 1
ATOM 2142 N N . GLY A 1 292 ? 13.980 3.990 5.276 1.00 78.25 292 GLY A N 1
ATOM 2143 C CA . GLY A 1 292 ? 13.543 2.614 5.505 1.00 78.25 292 GLY A CA 1
ATOM 2144 C C . GLY A 1 292 ? 12.026 2.387 5.518 1.00 78.25 292 GLY A C 1
ATOM 2145 O O . GLY A 1 292 ? 11.625 1.258 5.249 1.00 78.25 292 GLY A O 1
ATOM 2146 N N . ASN A 1 293 ? 11.184 3.414 5.711 1.00 87.56 293 ASN A N 1
ATOM 2147 C CA . ASN A 1 293 ? 9.765 3.343 5.318 1.00 87.56 293 ASN A CA 1
ATOM 2148 C C . ASN A 1 293 ? 9.448 4.101 4.017 1.00 87.56 293 ASN A C 1
ATOM 2150 O O . ASN A 1 293 ? 8.348 3.924 3.495 1.00 87.56 293 ASN A O 1
ATOM 2154 N N . SER A 1 294 ? 10.417 4.842 3.452 1.00 91.31 294 SER A N 1
ATOM 2155 C CA . SER A 1 294 ? 10.397 5.289 2.048 1.00 91.31 294 SER A CA 1
ATOM 2156 C C . SER A 1 294 ? 10.111 4.119 1.110 1.00 91.31 294 SER A C 1
ATOM 2158 O O . SER A 1 294 ? 10.721 3.055 1.232 1.00 91.31 294 SER A O 1
ATOM 2160 N N . GLY A 1 295 ? 9.170 4.313 0.196 1.00 94.19 295 GLY A N 1
ATOM 2161 C CA . GLY A 1 295 ? 8.659 3.314 -0.736 1.00 94.19 295 GLY A CA 1
ATOM 2162 C C . GLY A 1 295 ? 7.576 2.412 -0.135 1.00 94.19 295 GLY A C 1
ATOM 2163 O O . GLY A 1 295 ? 6.904 1.692 -0.866 1.00 94.19 295 GLY A O 1
ATOM 2164 N N . GLY A 1 296 ? 7.373 2.469 1.183 1.00 95.06 296 GLY A N 1
ATOM 2165 C CA . GLY A 1 296 ? 6.272 1.819 1.888 1.00 95.06 296 GLY A CA 1
ATOM 2166 C C . GLY A 1 296 ? 4.966 2.596 1.733 1.00 95.06 296 GLY A C 1
ATOM 2167 O O . GLY A 1 296 ? 4.917 3.637 1.079 1.00 95.06 296 GLY A O 1
ATOM 2168 N N . GLY A 1 297 ? 3.892 2.096 2.334 1.00 95.75 297 GLY A N 1
ATOM 2169 C CA . GLY A 1 297 ? 2.552 2.639 2.120 1.00 95.75 297 GLY A CA 1
ATOM 2170 C C . GLY A 1 297 ? 2.102 3.608 3.206 1.00 95.75 297 GLY A C 1
ATOM 2171 O O . GLY A 1 297 ? 2.428 3.431 4.381 1.00 95.75 297 GLY A O 1
ATOM 2172 N N . LEU A 1 298 ? 1.309 4.599 2.805 1.00 96.81 298 LEU A N 1
ATOM 2173 C CA . LEU A 1 298 ? 0.451 5.396 3.672 1.00 96.81 298 LEU A CA 1
ATOM 2174 C C . LEU A 1 298 ? -0.984 4.886 3.522 1.00 96.81 298 LEU A C 1
ATOM 2176 O O . LEU A 1 298 ? -1.546 4.920 2.424 1.00 96.81 298 LEU A O 1
ATOM 2180 N N . PHE A 1 299 ? -1.573 4.423 4.619 1.00 94.25 299 PHE A N 1
ATOM 2181 C CA . PHE A 1 299 ? -2.877 3.765 4.636 1.00 94.25 299 PHE A CA 1
ATOM 2182 C C . PHE A 1 299 ? -3.876 4.532 5.495 1.00 94.25 299 PHE A C 1
ATOM 2184 O O . PHE A 1 299 ? -3.511 5.072 6.539 1.00 94.25 299 PHE A O 1
ATOM 2191 N N . LEU A 1 300 ? -5.152 4.541 5.111 1.00 90.00 300 LEU A N 1
ATOM 2192 C CA . LEU A 1 300 ? -6.219 5.054 5.973 1.00 90.00 300 LEU A CA 1
ATOM 2193 C C . LEU A 1 300 ? -6.430 4.114 7.159 1.00 90.00 300 LEU A C 1
ATOM 2195 O O . LEU A 1 300 ? -6.756 2.943 6.976 1.00 90.00 300 LEU A O 1
ATOM 2199 N N . LYS A 1 301 ? -6.347 4.629 8.390 1.00 83.69 301 LYS A N 1
ATOM 2200 C CA . LYS A 1 301 ? -6.579 3.818 9.599 1.00 83.69 301 LYS A CA 1
ATOM 2201 C C . LYS A 1 301 ? -8.009 3.259 9.659 1.00 83.69 301 LYS A C 1
ATOM 2203 O O . LYS A 1 301 ? -8.248 2.205 10.239 1.00 83.69 301 LYS A O 1
ATOM 2208 N N . SER A 1 302 ? -8.981 3.958 9.075 1.00 77.88 302 SER A N 1
ATOM 2209 C CA . SER A 1 302 ? -10.386 3.539 9.088 1.00 77.88 302 SER A CA 1
ATOM 2210 C C . SER A 1 302 ? -10.678 2.348 8.174 1.00 77.88 302 SER A C 1
ATOM 2212 O O . SER A 1 302 ? -11.588 1.579 8.482 1.00 77.88 302 SER A O 1
ATOM 2214 N N . THR A 1 303 ? -9.946 2.204 7.065 1.00 78.25 303 THR A N 1
ATOM 2215 C CA . THR A 1 303 ? -10.292 1.264 5.984 1.00 78.25 303 THR A CA 1
ATOM 2216 C C . THR A 1 303 ? -9.173 0.283 5.636 1.00 78.25 303 THR A C 1
ATOM 2218 O O . THR A 1 303 ? -9.449 -0.771 5.066 1.00 78.25 303 THR A O 1
ATOM 2221 N N . GLY A 1 304 ? -7.925 0.617 5.974 1.00 85.75 304 GLY A N 1
ATOM 2222 C CA . GLY A 1 304 ? -6.729 -0.083 5.510 1.00 85.75 304 GLY A CA 1
ATOM 2223 C C . GLY A 1 304 ? -6.403 0.171 4.035 1.00 85.75 304 GLY A C 1
ATOM 2224 O O . GLY A 1 304 ? -5.524 -0.491 3.492 1.00 85.75 304 GLY A O 1
ATOM 2225 N N . ASP A 1 305 ? -7.096 1.095 3.363 1.00 86.38 305 ASP A N 1
ATOM 2226 C CA . ASP A 1 305 ? -6.835 1.378 1.952 1.00 86.38 305 ASP A CA 1
ATOM 2227 C C . ASP A 1 305 ? -5.550 2.203 1.801 1.00 86.38 305 ASP A C 1
ATOM 2229 O O . ASP A 1 305 ? -5.314 3.169 2.535 1.00 86.38 305 ASP A O 1
ATOM 2233 N N . LEU A 1 306 ? -4.725 1.817 0.830 1.00 92.94 306 LEU A N 1
ATOM 2234 C CA . LEU A 1 306 ? -3.519 2.523 0.422 1.00 92.94 306 LEU A CA 1
ATOM 2235 C C . LEU A 1 306 ? -3.906 3.830 -0.271 1.00 92.94 306 LEU A C 1
ATOM 2237 O O . LEU A 1 306 ? -4.577 3.820 -1.305 1.00 92.94 306 LEU A O 1
ATOM 2241 N N . ILE A 1 307 ? -3.434 4.949 0.272 1.00 94.50 307 ILE A N 1
ATOM 2242 C CA . ILE A 1 307 ? -3.684 6.290 -0.269 1.00 94.50 307 ILE A CA 1
ATOM 2243 C C . ILE A 1 307 ? -2.423 6.975 -0.790 1.00 94.50 307 ILE A C 1
ATOM 2245 O O . ILE A 1 307 ? -2.532 7.942 -1.546 1.00 94.50 307 ILE A O 1
ATOM 2249 N N . GLY A 1 308 ? -1.234 6.472 -0.450 1.00 95.19 308 GLY A N 1
ATOM 2250 C CA . GLY A 1 308 ? 0.023 6.993 -0.974 1.00 95.19 308 GLY A CA 1
ATOM 2251 C C . GLY A 1 308 ? 1.235 6.111 -0.701 1.00 95.19 308 GLY A C 1
ATOM 2252 O O . GLY A 1 308 ? 1.157 5.149 0.056 1.00 95.19 308 GLY A O 1
ATOM 2253 N N . ILE A 1 309 ? 2.354 6.458 -1.332 1.00 96.69 309 ILE A N 1
ATOM 2254 C CA . ILE A 1 309 ? 3.668 5.837 -1.154 1.00 96.69 309 ILE A CA 1
ATOM 2255 C C . ILE A 1 309 ? 4.574 6.829 -0.426 1.00 96.69 309 ILE A C 1
ATOM 2257 O O . ILE A 1 309 ? 4.820 7.926 -0.928 1.00 96.69 309 ILE A O 1
ATOM 2261 N N . ASN A 1 310 ? 5.054 6.450 0.757 1.00 96.12 310 ASN A N 1
ATOM 2262 C CA . ASN A 1 310 ? 5.886 7.282 1.628 1.00 96.12 310 ASN A CA 1
ATOM 2263 C C . ASN A 1 310 ? 7.172 7.697 0.908 1.00 96.12 310 ASN A C 1
ATOM 2265 O O . ASN A 1 310 ? 7.818 6.844 0.309 1.00 96.12 310 ASN A O 1
ATOM 2269 N N . THR A 1 311 ? 7.578 8.965 0.997 1.00 93.44 311 THR A N 1
ATOM 2270 C CA . THR A 1 311 ? 8.825 9.460 0.389 1.00 93.44 311 THR A CA 1
ATOM 2271 C C . THR A 1 311 ? 9.540 10.444 1.310 1.00 93.44 311 THR A C 1
ATOM 2273 O O . THR A 1 311 ? 9.025 11.502 1.671 1.00 93.44 311 THR A O 1
ATOM 2276 N N . TYR A 1 312 ? 10.757 10.075 1.708 1.00 84.12 312 TYR A N 1
ATOM 2277 C CA . TYR A 1 312 ? 11.615 10.911 2.547 1.00 84.12 312 TYR A CA 1
ATOM 2278 C C . TYR A 1 312 ? 12.321 12.025 1.757 1.00 84.12 312 TYR A C 1
ATOM 2280 O O . TYR A 1 312 ? 12.611 13.079 2.317 1.00 84.12 312 TYR A O 1
ATOM 2288 N N . VAL A 1 313 ? 12.566 11.826 0.456 1.00 79.50 313 VAL A N 1
ATOM 2289 C CA . VAL A 1 313 ? 13.272 12.807 -0.390 1.00 79.50 313 VAL A CA 1
ATOM 2290 C C . VAL A 1 313 ? 12.479 14.108 -0.496 1.00 79.50 313 VAL A C 1
ATOM 2292 O O . VAL A 1 313 ? 13.039 15.187 -0.311 1.00 79.50 313 VAL A O 1
ATOM 2295 N N . ILE A 1 314 ? 11.157 14.010 -0.668 1.00 81.50 314 ILE A N 1
ATOM 2296 C CA . ILE A 1 314 ? 10.289 15.193 -0.704 1.00 81.50 314 ILE A CA 1
ATOM 2297 C C . ILE A 1 314 ? 10.413 15.997 0.600 1.00 81.50 314 ILE A C 1
ATOM 2299 O O . ILE A 1 314 ? 10.548 17.216 0.558 1.00 81.50 314 ILE A O 1
ATOM 2303 N N . ALA A 1 315 ? 10.447 15.335 1.763 1.00 79.88 315 ALA A N 1
ATOM 2304 C CA . ALA A 1 315 ? 10.627 16.025 3.043 1.00 79.88 315 ALA A CA 1
ATOM 2305 C C . ALA A 1 315 ? 11.948 16.817 3.097 1.00 79.88 315 ALA A C 1
ATOM 2307 O O . ALA A 1 315 ? 11.971 17.962 3.558 1.00 79.88 315 ALA A O 1
ATOM 2308 N N . SER A 1 316 ? 13.039 16.227 2.591 1.00 80.31 316 SER A N 1
ATOM 2309 C CA . SER A 1 316 ? 14.348 16.883 2.546 1.00 80.31 316 SER A CA 1
ATOM 2310 C C . SER A 1 316 ? 14.419 18.052 1.563 1.00 80.31 316 SER A C 1
ATOM 2312 O O . SER A 1 316 ? 15.056 19.053 1.886 1.00 80.31 316 SER A O 1
ATOM 2314 N N . ASP A 1 317 ? 13.726 17.983 0.423 1.00 82.25 317 ASP A N 1
ATOM 2315 C CA . ASP A 1 317 ? 13.701 19.066 -0.572 1.00 82.25 317 ASP A CA 1
ATOM 2316 C C . ASP A 1 317 ? 13.033 20.336 -0.025 1.00 82.25 317 ASP A C 1
ATOM 2318 O O . ASP A 1 317 ? 13.435 21.455 -0.350 1.00 82.25 317 ASP A O 1
ATOM 2322 N N . TYR A 1 318 ? 12.062 20.176 0.879 1.00 79.25 318 TYR A N 1
ATOM 2323 C CA . TYR A 1 318 ? 11.454 21.288 1.614 1.00 79.25 318 TYR A CA 1
ATOM 2324 C C . TYR A 1 318 ? 12.262 21.733 2.846 1.00 79.25 318 TYR A C 1
ATOM 2326 O O . TYR A 1 318 ? 11.851 22.668 3.535 1.00 79.25 318 TYR A O 1
ATOM 2334 N N . GLY A 1 319 ? 13.396 21.089 3.147 1.00 78.38 319 GLY A N 1
ATOM 2335 C CA . GLY A 1 319 ? 14.240 21.407 4.302 1.00 78.38 319 GLY A CA 1
ATOM 2336 C C . GLY A 1 319 ? 13.526 21.237 5.646 1.00 78.38 319 GLY A C 1
ATOM 2337 O O . GLY A 1 319 ? 13.833 21.957 6.598 1.00 78.38 319 GLY A O 1
ATOM 2338 N N . ALA A 1 320 ? 12.542 20.338 5.718 1.00 72.81 320 ALA A N 1
ATOM 2339 C CA . ALA A 1 320 ? 11.641 20.238 6.855 1.00 72.81 320 ALA A CA 1
ATOM 2340 C C . ALA A 1 320 ? 11.891 18.972 7.682 1.00 72.81 320 ALA A C 1
ATOM 2342 O O . ALA A 1 320 ? 11.535 17.862 7.288 1.00 72.81 320 ALA A O 1
ATOM 2343 N N . GLU A 1 321 ? 12.458 19.143 8.876 1.00 70.19 321 GLU A N 1
ATOM 2344 C CA . GLU A 1 321 ? 12.522 18.075 9.875 1.00 70.19 321 GLU A CA 1
ATOM 2345 C C . GLU A 1 321 ? 11.161 17.924 10.572 1.00 70.19 321 GLU A C 1
ATOM 2347 O O . GLU A 1 321 ? 10.573 18.901 11.036 1.00 70.19 321 GLU A O 1
ATOM 2352 N N . GLY A 1 322 ? 10.652 16.691 10.655 1.00 73.06 322 GLY A N 1
ATOM 2353 C CA . GLY A 1 322 ? 9.373 16.393 11.312 1.00 73.06 322 GLY A CA 1
ATOM 2354 C C . GLY A 1 322 ? 8.126 16.543 10.433 1.00 73.06 322 GLY A C 1
ATOM 2355 O O . GLY A 1 322 ? 7.021 16.452 10.962 1.00 73.06 322 GLY A O 1
ATOM 2356 N N . LEU A 1 323 ? 8.276 16.738 9.115 1.00 85.38 323 LEU A N 1
ATOM 2357 C CA . LEU A 1 323 ? 7.178 16.635 8.145 1.00 85.38 323 LEU A CA 1
ATOM 2358 C C . LEU A 1 323 ? 7.309 15.346 7.326 1.00 85.38 323 LEU A C 1
ATOM 2360 O O . LEU A 1 323 ? 8.355 15.087 6.734 1.00 85.38 323 LEU A O 1
ATOM 2364 N N . GLY A 1 324 ? 6.244 14.550 7.276 1.00 92.88 324 GLY A N 1
ATOM 2365 C CA . GLY A 1 324 ? 6.146 13.367 6.429 1.00 92.88 324 GLY A CA 1
ATOM 2366 C C . GLY A 1 324 ? 5.446 13.674 5.108 1.00 92.88 324 GLY A C 1
ATOM 2367 O O . GLY A 1 324 ? 4.505 14.469 5.065 1.00 92.88 324 GLY A O 1
ATOM 2368 N N . PHE A 1 325 ? 5.877 13.014 4.034 1.00 94.56 325 PHE A N 1
ATOM 2369 C CA . PHE A 1 325 ? 5.257 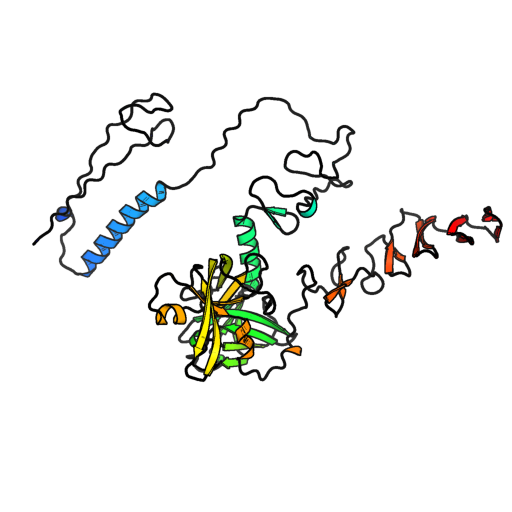13.130 2.715 1.00 94.56 325 PHE A CA 1
ATOM 2370 C C . PHE A 1 325 ? 5.016 11.759 2.085 1.00 94.56 325 PHE A C 1
ATOM 2372 O O . PHE A 1 325 ? 5.736 10.787 2.331 1.00 94.56 325 PHE A O 1
ATOM 2379 N N . SER A 1 326 ? 3.975 11.671 1.264 1.00 95.50 326 SER A N 1
ATOM 2380 C CA . SER A 1 326 ? 3.664 10.499 0.447 1.00 95.50 326 SER A CA 1
ATOM 2381 C C . SER A 1 326 ? 3.140 10.919 -0.917 1.00 95.50 326 SER A C 1
ATOM 2383 O O . SER A 1 326 ? 2.274 11.785 -0.998 1.00 95.50 326 SER A O 1
ATOM 2385 N N . ILE A 1 327 ? 3.598 10.279 -1.989 1.00 94.06 327 ILE A N 1
ATOM 2386 C CA . ILE A 1 327 ? 3.008 10.469 -3.320 1.00 94.06 327 ILE A CA 1
ATOM 2387 C C . ILE A 1 327 ? 1.668 9.747 -3.339 1.00 94.06 327 ILE A C 1
ATOM 2389 O O . ILE A 1 327 ? 1.602 8.566 -3.005 1.00 94.06 327 ILE A O 1
ATOM 2393 N N . SER A 1 328 ? 0.592 10.433 -3.716 1.00 92.56 328 SER A N 1
ATOM 2394 C CA . SER A 1 328 ? -0.746 9.846 -3.731 1.00 92.56 328 SER A CA 1
ATOM 2395 C C . SER A 1 328 ? -0.813 8.624 -4.646 1.00 92.56 328 SER A C 1
ATOM 2397 O O . SER A 1 328 ? -0.335 8.651 -5.779 1.00 92.56 328 SER A O 1
ATOM 2399 N N . ALA A 1 329 ? -1.506 7.578 -4.194 1.00 88.19 329 ALA A N 1
ATOM 2400 C CA . ALA A 1 329 ? -1.808 6.399 -5.001 1.00 88.19 329 ALA A CA 1
ATOM 2401 C C . ALA A 1 329 ? -2.667 6.744 -6.235 1.00 88.19 329 ALA A C 1
ATOM 2403 O O . ALA A 1 329 ? -2.718 5.984 -7.195 1.00 88.19 329 ALA A O 1
ATOM 2404 N N . ARG A 1 330 ? -3.301 7.923 -6.271 1.00 84.50 330 ARG A N 1
ATOM 2405 C CA . ARG A 1 330 ? -3.988 8.417 -7.475 1.00 84.50 330 ARG A CA 1
ATOM 2406 C C . ARG A 1 330 ? -3.034 8.684 -8.642 1.00 84.50 330 ARG A C 1
ATOM 2408 O O . ARG A 1 330 ? -3.480 8.666 -9.778 1.00 84.50 330 ARG A O 1
ATOM 2415 N N . SER A 1 331 ? -1.747 8.887 -8.366 1.00 80.94 331 SER A N 1
ATOM 2416 C CA . SER A 1 331 ? -0.706 9.180 -9.360 1.00 80.94 331 SER A CA 1
ATOM 2417 C C . SER A 1 331 ? -0.141 7.925 -10.040 1.00 80.94 331 SER A C 1
ATOM 2419 O O . SER A 1 331 ? 0.744 8.026 -10.886 1.00 80.94 331 SER A O 1
ATOM 2421 N N . ILE A 1 332 ? -0.623 6.731 -9.670 1.00 79.06 332 ILE A N 1
ATOM 2422 C CA . ILE A 1 332 ? -0.183 5.448 -10.242 1.00 79.06 332 ILE A CA 1
ATOM 2423 C C . ILE A 1 332 ? -0.423 5.393 -11.759 1.00 79.06 332 ILE A C 1
ATOM 2425 O O . ILE A 1 332 ? 0.353 4.772 -12.484 1.00 79.06 332 ILE A O 1
ATOM 2429 N N . ASP A 1 333 ? -1.455 6.080 -12.251 1.00 76.00 333 ASP A N 1
ATOM 2430 C CA . ASP A 1 333 ? -1.782 6.181 -13.676 1.00 76.00 333 ASP A CA 1
ATOM 2431 C C . ASP A 1 333 ? -0.684 6.866 -14.514 1.00 76.00 333 ASP A C 1
ATOM 2433 O O . ASP A 1 333 ? -0.688 6.755 -15.740 1.00 76.00 333 ASP A O 1
ATOM 2437 N N . LYS A 1 334 ? 0.265 7.564 -13.873 1.00 75.81 334 LYS A N 1
ATOM 2438 C CA . LYS A 1 334 ? 1.403 8.227 -14.530 1.00 75.81 334 LYS A CA 1
ATOM 2439 C C . LYS A 1 334 ? 2.599 7.309 -14.753 1.00 75.81 334 LYS A C 1
ATOM 2441 O O . LYS A 1 334 ? 3.547 7.708 -15.429 1.00 75.81 334 LYS A O 1
ATOM 2446 N N . LEU A 1 335 ? 2.582 6.095 -14.203 1.00 75.44 335 LEU A N 1
ATOM 2447 C CA . LEU A 1 335 ? 3.631 5.119 -14.468 1.00 75.44 335 LEU A CA 1
ATOM 2448 C C . LEU A 1 335 ? 3.528 4.615 -15.916 1.00 75.44 335 LEU A C 1
ATOM 2450 O O . LEU A 1 335 ? 2.438 4.246 -16.366 1.00 75.44 335 LEU A O 1
ATOM 2454 N N . PRO A 1 336 ? 4.651 4.539 -16.653 1.00 68.81 336 PRO A N 1
ATOM 2455 C CA . PRO A 1 336 ? 4.663 3.911 -17.965 1.00 68.81 336 PRO A CA 1
ATOM 2456 C C . PRO A 1 336 ? 4.339 2.426 -17.784 1.00 68.81 336 PRO A C 1
ATOM 2458 O O . PRO A 1 336 ? 5.122 1.678 -17.203 1.00 68.81 336 PRO A O 1
ATOM 2461 N N . THR A 1 337 ? 3.164 1.991 -18.237 1.00 61.06 337 THR A N 1
ATOM 2462 C CA . THR A 1 337 ? 2.709 0.611 -18.035 1.00 61.06 337 THR A CA 1
ATOM 2463 C C . THR A 1 337 ? 2.739 -0.157 -19.355 1.00 61.06 337 THR A C 1
ATOM 2465 O O . THR A 1 337 ? 1.993 0.168 -20.274 1.00 61.06 337 THR A O 1
ATOM 2468 N N . PRO A 1 338 ? 3.579 -1.200 -19.482 1.00 50.41 338 PRO A N 1
ATOM 2469 C CA . PRO A 1 338 ? 3.433 -2.193 -20.548 1.00 50.41 338 PRO A CA 1
ATOM 2470 C C . PRO A 1 338 ? 2.477 -3.329 -20.161 1.00 50.41 338 PRO A C 1
ATOM 2472 O O . PRO A 1 338 ? 2.267 -4.258 -20.935 1.00 50.41 338 PRO A O 1
ATOM 2475 N N . VAL A 1 339 ? 1.916 -3.277 -18.952 1.00 51.94 339 VAL A N 1
ATOM 2476 C CA . VAL A 1 339 ? 1.121 -4.344 -18.357 1.00 51.94 339 VAL A CA 1
ATOM 2477 C C . VAL A 1 339 ? -0.352 -3.945 -18.385 1.00 51.94 339 VAL A C 1
ATOM 2479 O O . VAL A 1 339 ? -0.731 -2.916 -17.831 1.00 51.94 339 VAL A O 1
ATOM 2482 N N . ASN A 1 340 ? -1.192 -4.753 -19.038 1.00 53.59 340 ASN A N 1
ATOM 2483 C CA . ASN A 1 340 ? -2.640 -4.571 -19.000 1.00 53.59 340 ASN A CA 1
ATOM 2484 C C . ASN A 1 340 ? -3.132 -4.792 -17.559 1.00 53.59 340 ASN A C 1
ATOM 2486 O O . ASN A 1 340 ? -3.219 -5.930 -17.098 1.00 53.59 340 ASN A O 1
ATOM 2490 N N . TRP A 1 341 ? -3.447 -3.700 -16.861 1.00 53.00 341 TRP A N 1
ATOM 2491 C CA . TRP A 1 341 ? -3.933 -3.683 -15.478 1.00 53.00 341 TRP A CA 1
ATOM 2492 C C . TRP A 1 341 ? -5.124 -4.620 -15.235 1.00 53.00 341 TRP A C 1
ATOM 2494 O O . TRP A 1 341 ? -5.268 -5.136 -14.133 1.00 53.00 341 TRP A O 1
ATOM 2504 N N . GLY A 1 342 ? -5.939 -4.906 -16.259 1.00 48.53 342 GLY A N 1
ATOM 2505 C CA . GLY A 1 342 ? -7.064 -5.840 -16.151 1.00 48.53 342 GLY A CA 1
ATOM 2506 C C . GLY A 1 342 ? -6.663 -7.284 -15.814 1.00 48.53 342 GLY A C 1
ATOM 2507 O O . GLY A 1 342 ? -7.466 -8.009 -15.238 1.00 48.53 342 GLY A O 1
ATOM 2508 N N . ALA A 1 343 ? -5.425 -7.697 -16.118 1.00 49.06 343 ALA A N 1
ATOM 2509 C CA . ALA A 1 343 ? -4.887 -9.011 -15.740 1.00 49.06 343 ALA A CA 1
ATOM 2510 C C . ALA A 1 343 ? -4.379 -9.065 -14.284 1.00 49.06 343 ALA A C 1
ATOM 2512 O O . ALA A 1 343 ? -4.089 -10.139 -13.765 1.00 49.06 343 ALA A O 1
ATOM 2513 N N . PHE A 1 344 ? -4.279 -7.905 -13.633 1.00 51.78 344 PHE A N 1
ATOM 2514 C CA . PHE A 1 344 ? -3.811 -7.703 -12.266 1.00 51.78 344 PHE A CA 1
ATOM 2515 C C . PHE A 1 344 ? -4.948 -7.098 -11.448 1.00 51.78 344 PHE A C 1
ATOM 2517 O O . PHE A 1 344 ? -4.817 -6.033 -10.846 1.00 51.78 344 PHE A O 1
ATOM 2524 N N . SER A 1 345 ? -6.118 -7.733 -11.482 1.00 49.06 345 SER A N 1
ATOM 2525 C CA . SER A 1 345 ? -7.234 -7.254 -10.681 1.00 49.06 345 SER A CA 1
ATOM 2526 C C . SER A 1 345 ? -6.928 -7.547 -9.215 1.00 49.06 345 SER A C 1
ATOM 2528 O O . SER A 1 345 ? -6.884 -8.708 -8.805 1.00 49.06 345 SER A O 1
ATOM 2530 N N . ALA A 1 346 ? -6.753 -6.497 -8.405 1.00 47.25 346 ALA A N 1
ATOM 2531 C CA . ALA A 1 346 ? -6.978 -6.606 -6.970 1.00 47.25 346 ALA A CA 1
ATOM 2532 C C . ALA A 1 346 ? -8.322 -7.323 -6.791 1.00 47.25 346 ALA A C 1
ATOM 2534 O O . ALA A 1 346 ? -9.310 -6.943 -7.430 1.00 47.25 346 ALA A O 1
ATOM 2535 N N . LYS A 1 347 ? -8.336 -8.414 -6.019 1.00 46.16 347 LYS A N 1
ATOM 2536 C CA . LYS A 1 347 ? -9.558 -9.180 -5.772 1.00 46.16 347 LYS A CA 1
ATOM 2537 C C . LYS A 1 347 ? -10.675 -8.192 -5.387 1.00 46.16 347 LYS A C 1
ATOM 2539 O O . LYS A 1 347 ? -10.452 -7.416 -4.453 1.00 46.16 347 LYS A O 1
ATOM 2544 N N . PRO A 1 348 ? -11.816 -8.155 -6.105 1.00 44.00 348 PRO A N 1
ATOM 2545 C CA . PRO A 1 348 ? -12.881 -7.205 -5.813 1.00 44.00 348 PRO A CA 1
ATOM 2546 C C . PRO A 1 348 ? -13.267 -7.306 -4.336 1.00 44.00 348 PRO A C 1
ATOM 2548 O O . PRO A 1 348 ? -13.489 -8.404 -3.829 1.00 44.00 348 PRO A O 1
ATOM 2551 N N . LYS A 1 349 ? -13.318 -6.175 -3.632 1.00 46.22 349 LYS A N 1
ATOM 2552 C CA . LYS A 1 349 ? -13.942 -6.119 -2.309 1.00 46.22 349 LYS A CA 1
ATOM 2553 C C . LYS A 1 349 ? -15.455 -6.047 -2.484 1.00 46.22 349 LYS A C 1
ATOM 2555 O O . LYS A 1 349 ? -15.930 -5.360 -3.390 1.00 46.22 349 LYS A O 1
ATOM 2560 N N . CYS A 1 350 ? -16.204 -6.700 -1.607 1.00 50.12 350 CYS A N 1
ATOM 2561 C CA . CYS A 1 350 ? -17.653 -6.532 -1.559 1.00 50.12 350 CYS A CA 1
ATOM 2562 C C . CYS A 1 350 ? -17.988 -5.122 -1.027 1.00 50.12 350 CYS A C 1
ATOM 2564 O O . CYS A 1 350 ? -17.112 -4.415 -0.517 1.00 50.12 350 CYS A O 1
ATOM 2566 N N . SER A 1 351 ? -19.237 -4.664 -1.151 1.00 48.34 351 SER A N 1
ATOM 2567 C CA . SER A 1 351 ? -19.638 -3.307 -0.722 1.00 48.34 351 SER A CA 1
ATOM 2568 C C . SER A 1 351 ? -19.393 -3.016 0.768 1.00 48.34 351 SER A C 1
ATOM 2570 O O . SER A 1 351 ? -19.320 -1.857 1.165 1.00 48.34 351 SER A O 1
ATOM 2572 N N . ASP A 1 352 ? -19.233 -4.053 1.590 1.00 48.06 352 ASP A N 1
ATOM 2573 C CA . ASP A 1 352 ? -18.862 -3.988 3.009 1.00 48.06 352 ASP A CA 1
ATOM 2574 C C . ASP A 1 352 ? -17.344 -4.146 3.263 1.00 48.06 352 ASP A C 1
ATOM 2576 O O . ASP A 1 352 ? -16.907 -4.262 4.407 1.00 48.06 352 ASP A O 1
ATOM 2580 N N . ARG A 1 353 ? -16.531 -4.100 2.199 1.00 49.41 353 ARG A N 1
ATOM 2581 C CA . ARG A 1 353 ? -15.064 -4.225 2.178 1.00 49.41 353 ARG A CA 1
ATOM 2582 C C . ARG A 1 353 ? -14.511 -5.610 2.521 1.00 49.41 353 ARG A C 1
ATOM 2584 O O . ARG A 1 353 ? -13.293 -5.737 2.676 1.00 49.41 353 ARG A O 1
ATOM 2591 N N . THR A 1 354 ? -15.357 -6.637 2.584 1.00 46.47 354 THR A N 1
ATOM 2592 C CA . THR A 1 354 ? -14.894 -8.022 2.734 1.00 46.47 354 THR A CA 1
ATOM 2593 C C . THR A 1 354 ? -14.135 -8.500 1.479 1.00 46.47 354 THR A C 1
ATOM 2595 O O . THR A 1 354 ? -14.463 -8.071 0.365 1.00 46.47 354 THR A O 1
ATOM 2598 N N . PRO A 1 355 ? -13.065 -9.314 1.620 1.00 43.25 355 PRO A N 1
ATOM 2599 C CA . PRO A 1 355 ? -12.316 -9.853 0.481 1.00 43.25 355 PRO A CA 1
ATOM 2600 C C . PRO A 1 355 ? -13.104 -10.915 -0.302 1.00 43.25 355 PRO A C 1
ATOM 2602 O O . PRO A 1 355 ? -13.897 -11.653 0.271 1.00 43.25 355 PRO A O 1
ATOM 2605 N N . TYR A 1 356 ? -12.823 -11.043 -1.601 1.00 45.44 356 TYR A N 1
ATOM 2606 C CA . TYR A 1 356 ? -13.317 -12.140 -2.439 1.00 45.44 356 TYR A CA 1
ATOM 2607 C C . TYR A 1 356 ? -12.759 -13.500 -1.981 1.00 45.44 356 TYR A C 1
ATOM 2609 O O . TYR A 1 356 ? -11.583 -13.796 -2.229 1.00 45.44 356 TYR A O 1
ATOM 2617 N N . ASP A 1 357 ? -13.614 -14.346 -1.405 1.00 47.78 357 ASP A N 1
ATOM 2618 C CA . ASP A 1 357 ? -13.348 -15.772 -1.211 1.00 47.78 357 ASP A CA 1
ATOM 2619 C C . ASP A 1 357 ? -14.209 -16.593 -2.186 1.00 47.78 357 ASP A C 1
ATOM 2621 O O . ASP A 1 357 ? -15.435 -16.640 -2.095 1.00 47.78 357 ASP A O 1
ATOM 2625 N N . SER A 1 358 ? -13.559 -17.244 -3.156 1.00 46.38 358 SER A N 1
ATOM 2626 C CA . SER A 1 358 ? -14.168 -18.318 -3.953 1.00 46.38 358 SER A CA 1
ATOM 2627 C C . SER A 1 358 ? -14.500 -19.496 -3.038 1.00 46.38 358 SER A C 1
ATOM 2629 O O . SER A 1 358 ? -13.725 -19.730 -2.117 1.00 46.38 358 SER A O 1
ATOM 2631 N N . CYS A 1 359 ? -15.586 -20.238 -3.302 1.00 48.38 359 CYS A N 1
ATOM 2632 C CA . CYS A 1 359 ? -16.183 -21.288 -2.453 1.00 48.38 359 CYS A CA 1
ATOM 2633 C C . CYS A 1 359 ? -15.197 -22.374 -1.914 1.00 48.38 359 CYS A C 1
ATOM 2635 O O . CYS A 1 359 ? -15.279 -23.548 -2.273 1.00 48.38 359 CYS A O 1
ATOM 2637 N N . SER A 1 360 ? -14.275 -22.033 -1.014 1.00 42.16 360 SER A N 1
ATOM 2638 C CA . SER A 1 360 ? -13.321 -22.953 -0.392 1.00 42.16 360 SER A CA 1
ATOM 2639 C C . SER A 1 360 ? -13.264 -22.706 1.112 1.00 42.16 360 SER A C 1
ATOM 2641 O O . SER A 1 360 ? -12.312 -22.138 1.636 1.00 42.16 360 SER A O 1
ATOM 2643 N N . GLY A 1 361 ? -14.310 -23.141 1.815 1.00 43.25 361 GLY A N 1
ATOM 2644 C CA . GLY A 1 361 ? -14.350 -23.122 3.277 1.00 43.25 361 GLY A CA 1
ATOM 2645 C C . GLY A 1 361 ? -15.774 -23.204 3.803 1.00 43.25 361 GLY A C 1
ATOM 2646 O O . GLY A 1 361 ? -16.489 -22.211 3.824 1.00 43.25 361 GLY A O 1
ATOM 2647 N N . ARG A 1 362 ? -16.198 -24.406 4.200 1.00 45.25 362 ARG A N 1
ATOM 2648 C CA . ARG A 1 362 ? -17.546 -24.729 4.690 1.00 45.25 362 ARG A CA 1
ATOM 2649 C C . ARG A 1 362 ? -17.917 -23.918 5.940 1.00 45.25 362 ARG A C 1
ATOM 2651 O O . ARG A 1 362 ? -17.693 -24.379 7.053 1.00 45.25 362 ARG A O 1
ATOM 2658 N N . THR A 1 363 ? -18.539 -22.759 5.755 1.00 40.56 363 THR A N 1
ATOM 2659 C CA . THR A 1 363 ? -19.279 -22.041 6.804 1.00 40.56 363 THR A CA 1
ATOM 2660 C C . THR A 1 363 ? -20.282 -21.088 6.158 1.00 40.56 363 THR A C 1
ATOM 2662 O O . THR A 1 363 ? -19.989 -20.500 5.120 1.00 40.56 363 THR A O 1
ATOM 2665 N N . VAL A 1 364 ? -21.468 -20.951 6.760 1.00 37.47 364 VAL A N 1
ATOM 2666 C CA . VAL A 1 364 ? -22.484 -19.970 6.343 1.00 37.47 364 VAL A CA 1
ATOM 2667 C C . VAL A 1 364 ? -21.921 -18.566 6.510 1.00 37.47 364 VAL A C 1
ATOM 2669 O O . VAL A 1 364 ? -21.529 -18.193 7.616 1.00 37.47 364 VAL A O 1
ATOM 2672 N N . GLY A 1 365 ? -21.937 -17.782 5.440 1.00 45.31 365 GLY A N 1
ATOM 2673 C CA . GLY A 1 365 ? -21.577 -16.373 5.462 1.00 45.31 365 GLY A CA 1
ATOM 2674 C C . GLY A 1 365 ? -21.642 -15.785 4.060 1.00 45.31 365 GLY A C 1
ATOM 2675 O O . GLY A 1 365 ? -21.249 -16.441 3.109 1.00 45.31 365 GLY A O 1
ATOM 2676 N N . LEU A 1 366 ? -22.193 -14.576 3.972 1.00 43.50 366 LEU A N 1
ATOM 2677 C CA . LEU A 1 366 ? -22.214 -13.644 2.839 1.00 43.50 366 LEU A CA 1
ATOM 2678 C C . LEU A 1 366 ? -21.186 -13.980 1.730 1.00 43.50 366 LEU A C 1
ATOM 2680 O O . LEU A 1 366 ? -19.984 -13.851 1.945 1.00 43.50 366 LEU A O 1
ATOM 2684 N N . TYR A 1 367 ? -21.656 -14.401 0.552 1.00 52.28 367 TYR A N 1
ATOM 2685 C CA . TYR A 1 367 ? -20.807 -14.731 -0.605 1.00 52.28 367 TYR A CA 1
ATOM 2686 C C . TYR A 1 367 ? -20.741 -13.537 -1.564 1.00 52.28 367 TYR A C 1
ATOM 2688 O O . TYR A 1 367 ? -21.535 -12.620 -1.414 1.00 52.28 367 TYR A O 1
ATOM 2696 N N . CYS A 1 368 ? -19.840 -13.494 -2.553 1.00 52.84 368 CYS A N 1
ATOM 2697 C CA . CYS A 1 368 ? -19.763 -12.365 -3.496 1.00 52.84 368 CYS A CA 1
ATOM 2698 C C . CYS A 1 368 ? -19.756 -12.825 -4.959 1.00 52.84 368 CYS A C 1
ATOM 2700 O O . CYS A 1 368 ? -19.034 -13.739 -5.343 1.00 52.84 368 CYS A O 1
ATOM 2702 N N . SER A 1 369 ? -20.588 -12.184 -5.781 1.00 50.28 369 SER A N 1
ATOM 2703 C CA . SER A 1 369 ? -20.660 -12.401 -7.228 1.00 50.28 369 SER A CA 1
ATOM 2704 C C . SER A 1 369 ? -19.441 -11.822 -7.938 1.00 50.28 369 SER A C 1
ATOM 2706 O O . SER A 1 369 ? -18.773 -10.917 -7.434 1.00 50.28 369 SER A O 1
ATOM 2708 N N . THR A 1 370 ? -19.223 -12.248 -9.183 1.00 46.75 370 THR A N 1
ATOM 2709 C CA . THR A 1 370 ? -18.231 -11.659 -10.100 1.00 46.75 370 THR A CA 1
ATOM 2710 C C . THR A 1 370 ? -18.425 -10.156 -10.341 1.00 46.75 370 THR A C 1
ATOM 2712 O O . THR A 1 370 ? -17.502 -9.496 -10.804 1.00 46.75 370 THR A O 1
ATOM 2715 N N . ASN A 1 371 ? -19.593 -9.600 -9.998 1.00 51.72 371 ASN A N 1
ATOM 2716 C CA . ASN A 1 371 ? -19.917 -8.179 -10.133 1.00 51.72 371 ASN A CA 1
ATOM 2717 C C . ASN A 1 371 ? -19.804 -7.404 -8.800 1.00 51.72 371 ASN A C 1
ATOM 2719 O O . ASN A 1 371 ? -20.264 -6.268 -8.716 1.00 51.72 371 ASN A O 1
ATOM 2723 N N . GLY A 1 372 ? -19.245 -8.006 -7.741 1.00 49.06 372 GLY A N 1
ATOM 2724 C CA . GLY A 1 372 ? -19.028 -7.353 -6.439 1.00 49.06 372 GLY A CA 1
ATOM 2725 C C . GLY A 1 372 ? -20.272 -7.233 -5.549 1.00 49.06 372 GLY A C 1
ATOM 2726 O O . GLY A 1 372 ? -20.212 -6.616 -4.486 1.00 49.06 372 GLY A O 1
ATOM 2727 N N . GLN A 1 373 ? -21.401 -7.820 -5.959 1.00 53.12 373 GLN A N 1
ATOM 2728 C CA . GLN A 1 373 ? -22.614 -7.902 -5.138 1.00 53.12 373 GLN A CA 1
ATOM 2729 C C . GLN A 1 373 ? -22.577 -9.115 -4.217 1.00 53.12 373 GLN A C 1
ATOM 2731 O O . GLN A 1 373 ? -22.157 -10.190 -4.644 1.00 53.12 373 GLN A O 1
ATOM 2736 N N . LEU A 1 374 ? -23.092 -8.949 -3.002 1.00 52.38 374 LEU A N 1
ATOM 2737 C CA . LEU A 1 374 ? -23.284 -10.033 -2.050 1.00 52.38 374 LEU A CA 1
ATOM 2738 C C . LEU A 1 374 ? -24.287 -11.074 -2.601 1.00 52.38 374 LEU A C 1
ATOM 2740 O O . LEU A 1 374 ? -25.404 -10.722 -2.977 1.00 52.38 374 LEU A O 1
ATOM 2744 N N . LEU A 1 375 ? -23.894 -12.342 -2.643 1.00 52.31 375 LEU A N 1
ATOM 2745 C CA . LEU A 1 375 ? -24.695 -13.511 -2.982 1.00 52.31 375 LEU A CA 1
ATOM 2746 C C . LEU A 1 375 ? -25.080 -14.284 -1.718 1.00 52.31 375 LEU A C 1
ATOM 2748 O O . LEU A 1 375 ? -24.326 -14.362 -0.747 1.00 52.31 375 LEU A O 1
ATOM 2752 N N . ASN A 1 376 ? -26.256 -14.901 -1.763 1.00 52.47 376 ASN A N 1
ATOM 2753 C CA . ASN A 1 376 ? -26.776 -15.760 -0.703 1.00 52.47 376 ASN A CA 1
ATOM 2754 C C . ASN A 1 376 ? -27.515 -16.975 -1.302 1.00 52.47 376 ASN A C 1
ATOM 2756 O O . ASN A 1 376 ? -28.619 -17.299 -0.877 1.00 52.47 376 ASN A O 1
ATOM 2760 N N . ASP A 1 377 ? -26.936 -17.581 -2.346 1.00 57.19 377 ASP A N 1
ATOM 2761 C CA . ASP A 1 377 ? -27.537 -18.640 -3.169 1.00 57.19 377 ASP A CA 1
ATOM 2762 C C . ASP A 1 377 ? -26.735 -19.955 -3.033 1.00 57.19 377 ASP A C 1
ATOM 2764 O O . ASP A 1 377 ? -25.538 -20.007 -3.324 1.00 57.19 377 ASP A O 1
ATOM 2768 N N . CYS A 1 378 ? -27.396 -21.024 -2.580 1.00 62.47 378 CYS A N 1
ATOM 2769 C CA . CYS A 1 378 ? -26.800 -22.339 -2.322 1.00 62.47 378 CYS A CA 1
ATOM 2770 C C . CYS A 1 378 ? -26.546 -23.224 -3.548 1.00 62.47 378 CYS A C 1
ATOM 2772 O O . CYS A 1 378 ? -25.918 -24.276 -3.414 1.00 62.47 378 CYS A O 1
ATOM 2774 N N . LYS A 1 379 ? -27.023 -22.837 -4.731 1.00 58.59 379 LYS A N 1
ATOM 2775 C CA . LYS A 1 379 ? -26.908 -23.611 -5.971 1.00 58.59 379 LYS A CA 1
ATOM 2776 C C . LYS A 1 379 ? -25.471 -23.667 -6.493 1.00 58.59 379 LYS A C 1
ATOM 2778 O O . LYS A 1 379 ? -25.090 -24.677 -7.080 1.00 58.59 379 LYS A O 1
ATOM 2783 N N . ASP A 1 380 ? -24.684 -22.625 -6.222 1.00 52.09 380 ASP A N 1
ATOM 2784 C CA . ASP A 1 380 ? -23.309 -22.488 -6.714 1.00 52.09 380 ASP A CA 1
ATOM 2785 C C . ASP A 1 380 ? -22.243 -22.877 -5.670 1.00 52.09 380 ASP A C 1
ATOM 2787 O O . ASP A 1 380 ? -21.231 -23.479 -6.027 1.00 52.09 380 ASP A O 1
ATOM 2791 N N . CYS A 1 381 ? -22.463 -22.587 -4.378 1.00 53.41 381 CYS A N 1
ATOM 2792 C CA . CYS A 1 381 ? -21.488 -22.881 -3.310 1.00 53.41 381 CYS A CA 1
ATOM 2793 C C . CYS A 1 381 ? -21.900 -24.022 -2.348 1.00 53.41 381 CYS A C 1
ATOM 2795 O O . CYS A 1 381 ? -21.078 -24.449 -1.533 1.00 53.41 381 CYS A O 1
ATOM 2797 N N . GLY A 1 382 ? -23.130 -24.545 -2.436 1.00 59.59 382 GLY A N 1
ATOM 2798 C CA . GLY A 1 382 ? -23.659 -25.583 -1.541 1.00 59.59 382 GLY A CA 1
ATOM 2799 C C . GLY A 1 382 ? -24.145 -25.063 -0.178 1.00 59.59 382 GLY A C 1
ATOM 2800 O O . GLY A 1 382 ? -23.867 -23.934 0.218 1.00 59.59 382 GLY A O 1
ATOM 2801 N N . CYS A 1 383 ? -24.887 -25.899 0.555 1.00 63.12 383 CYS A N 1
ATOM 2802 C CA . CYS A 1 383 ? -25.336 -25.611 1.923 1.00 63.12 383 CYS A CA 1
ATOM 2803 C C . CYS A 1 383 ? -24.396 -26.214 2.986 1.00 63.12 383 CYS A C 1
ATOM 2805 O O . CYS A 1 383 ? -23.631 -27.137 2.688 1.00 63.12 383 CYS A O 1
ATOM 2807 N N . PRO A 1 384 ? -24.448 -25.730 4.244 1.00 60.50 384 PRO A N 1
ATOM 2808 C CA . PRO A 1 384 ? -23.791 -26.387 5.374 1.00 60.50 384 PRO A CA 1
ATOM 2809 C C . PRO A 1 384 ? -24.222 -27.840 5.531 1.00 60.50 384 PRO A C 1
ATOM 2811 O O . PRO A 1 384 ? -25.300 -28.234 5.085 1.00 60.50 384 PRO A O 1
ATOM 2814 N N . THR A 1 385 ? -23.415 -28.611 6.258 1.00 58.28 385 THR A N 1
ATOM 2815 C CA . THR A 1 385 ? -23.834 -29.925 6.750 1.00 58.28 385 THR A CA 1
ATOM 2816 C C . THR A 1 385 ? -25.164 -29.769 7.502 1.00 58.28 385 THR A C 1
ATOM 2818 O O . THR A 1 385 ? -25.298 -28.851 8.311 1.00 58.28 385 THR A O 1
ATOM 2821 N N . ASP A 1 386 ? -26.137 -30.627 7.186 1.00 69.06 386 ASP A N 1
ATOM 2822 C CA . ASP A 1 386 ? -27.505 -30.660 7.740 1.00 69.06 386 ASP A CA 1
ATOM 2823 C C . ASP A 1 386 ? -28.504 -29.619 7.187 1.00 69.06 386 ASP A C 1
ATOM 2825 O O . ASP A 1 386 ? -29.632 -29.530 7.663 1.00 69.06 386 ASP A O 1
ATOM 2829 N N . TYR A 1 387 ? -28.141 -28.858 6.148 1.00 77.88 387 TYR A N 1
ATOM 2830 C CA . TYR A 1 387 ? -29.057 -27.943 5.453 1.00 77.88 387 TYR A CA 1
ATOM 2831 C C . TYR A 1 387 ? -29.359 -28.425 4.030 1.00 77.88 387 TYR A C 1
ATOM 2833 O O . TYR A 1 387 ? -28.491 -28.933 3.321 1.00 77.88 387 TYR A O 1
ATOM 2841 N N . TRP A 1 388 ? -30.592 -28.193 3.590 1.00 78.06 388 TRP A N 1
ATOM 2842 C CA . TRP A 1 388 ? -31.091 -28.485 2.251 1.00 78.06 388 TRP A CA 1
ATOM 2843 C C . TRP A 1 388 ? -31.100 -27.223 1.393 1.00 78.06 388 TRP A C 1
ATOM 2845 O O . TRP A 1 388 ? -31.434 -26.145 1.878 1.00 78.06 388 TRP A O 1
ATOM 2855 N N . CYS A 1 389 ? -30.774 -27.356 0.110 1.00 79.81 389 CYS A N 1
ATOM 2856 C CA . CYS A 1 389 ? -30.879 -26.258 -0.846 1.00 79.81 389 CYS A CA 1
ATOM 2857 C C . CYS A 1 389 ? -32.270 -26.275 -1.495 1.00 79.81 389 CYS A C 1
ATOM 2859 O O . CYS A 1 389 ? -32.580 -27.177 -2.277 1.00 79.81 389 CYS A O 1
ATOM 2861 N N . LEU A 1 390 ? -33.123 -25.303 -1.156 1.00 81.75 390 LEU A N 1
ATOM 2862 C CA . LEU A 1 390 ? -34.427 -25.128 -1.804 1.00 81.75 390 LEU A CA 1
ATOM 2863 C C . LEU A 1 390 ? -34.238 -24.659 -3.258 1.00 81.75 390 LEU A C 1
ATOM 2865 O O . LEU A 1 390 ? -33.201 -24.094 -3.609 1.00 81.75 390 LEU A O 1
ATOM 2869 N N . LYS A 1 391 ? -35.240 -24.834 -4.136 1.00 77.25 391 LYS A N 1
ATOM 2870 C CA . LYS A 1 391 ? -35.076 -24.497 -5.570 1.00 77.25 391 LYS A CA 1
ATOM 2871 C C . LYS A 1 391 ? -34.911 -22.993 -5.825 1.00 77.25 391 LYS A C 1
ATOM 2873 O O . LYS A 1 391 ? -34.461 -22.624 -6.905 1.00 77.25 391 LYS A O 1
ATOM 2878 N N . ASN A 1 392 ? -35.253 -22.132 -4.862 1.00 72.69 392 ASN A N 1
ATOM 2879 C CA . ASN A 1 392 ? -34.970 -20.690 -4.901 1.00 72.69 392 ASN A CA 1
ATOM 2880 C C . ASN A 1 392 ? -33.567 -20.313 -4.389 1.00 72.69 392 ASN A C 1
ATOM 2882 O O . ASN A 1 392 ? -33.305 -19.128 -4.206 1.00 72.69 392 ASN A O 1
ATOM 2886 N N . GLY A 1 393 ? -32.684 -21.282 -4.137 1.00 69.06 393 GLY A N 1
ATOM 2887 C CA . GLY A 1 393 ? -31.313 -21.014 -3.702 1.00 69.06 393 GLY A CA 1
ATOM 2888 C C . GLY A 1 393 ? -31.180 -20.697 -2.210 1.00 69.06 393 GLY A C 1
ATOM 2889 O O . GLY A 1 393 ? -30.104 -20.305 -1.770 1.00 69.06 393 GLY A O 1
ATOM 2890 N N . VAL A 1 394 ? -32.233 -20.883 -1.408 1.00 74.19 394 VAL A N 1
ATOM 2891 C CA . VAL A 1 394 ? -32.188 -20.663 0.045 1.00 74.19 394 VAL A CA 1
ATOM 2892 C C . VAL A 1 394 ? -31.809 -21.958 0.767 1.00 74.19 394 VAL A C 1
ATOM 2894 O O . VAL A 1 394 ? -32.434 -22.998 0.551 1.00 74.19 394 VAL A O 1
ATOM 2897 N N . CYS A 1 395 ? -30.817 -21.899 1.664 1.00 75.94 395 CYS A N 1
ATOM 2898 C CA . CYS A 1 395 ? -30.533 -23.010 2.575 1.00 75.94 395 CYS A CA 1
ATOM 2899 C C . CYS A 1 395 ? -31.598 -23.096 3.673 1.00 75.94 395 CYS A C 1
ATOM 2901 O O . CYS A 1 395 ? -31.846 -22.128 4.391 1.00 75.94 395 CYS A O 1
ATOM 2903 N N . PHE A 1 396 ? -32.176 -24.278 3.848 1.00 82.81 396 PHE A N 1
ATOM 2904 C CA . PHE A 1 396 ? -33.244 -24.550 4.799 1.00 82.81 396 PHE A CA 1
ATOM 2905 C C . PHE A 1 396 ? -32.909 -25.785 5.636 1.00 82.81 396 PHE A C 1
ATOM 2907 O O . PHE A 1 396 ? -32.463 -26.798 5.106 1.00 82.81 396 PHE A O 1
ATOM 2914 N N . ASN A 1 397 ? -33.084 -25.696 6.951 1.00 87.62 397 ASN A N 1
ATOM 2915 C CA . ASN A 1 397 ? -32.753 -26.781 7.872 1.00 87.62 397 ASN A CA 1
ATOM 2916 C C . ASN A 1 397 ? -34.026 -27.480 8.343 1.00 87.62 397 ASN A C 1
ATOM 2918 O O . ASN A 1 397 ? -34.976 -26.807 8.744 1.00 87.62 397 ASN A O 1
ATOM 2922 N N . CYS A 1 398 ? -33.998 -28.810 8.360 1.00 85.62 398 CYS A N 1
ATOM 2923 C CA . CYS A 1 398 ? -35.042 -29.630 8.949 1.00 85.62 398 CYS A CA 1
ATOM 2924 C C . CYS A 1 398 ? -34.500 -30.419 10.149 1.00 85.62 398 CYS A C 1
ATOM 2926 O O . CYS A 1 398 ? -33.358 -30.876 10.123 1.00 85.62 398 CYS A O 1
ATOM 2928 N N . PRO A 1 399 ? -35.308 -30.608 11.206 1.00 85.94 399 PRO A N 1
ATOM 2929 C CA . PRO A 1 399 ? -34.975 -31.508 12.303 1.00 85.94 399 PRO A CA 1
ATOM 2930 C C . PRO A 1 399 ? -34.523 -32.895 11.825 1.00 85.94 399 PRO A C 1
ATOM 2932 O O . PRO A 1 399 ? -34.972 -33.395 10.794 1.00 85.94 399 PRO A O 1
ATOM 2935 N N . VAL A 1 400 ? -33.670 -33.550 12.618 1.00 79.88 400 VAL A N 1
ATOM 2936 C CA . VAL A 1 400 ? -33.205 -34.919 12.344 1.00 79.88 400 VAL A CA 1
ATOM 2937 C C . VAL A 1 400 ? -34.402 -35.852 12.142 1.00 79.88 400 VAL A C 1
ATOM 2939 O O . VAL A 1 400 ? -35.315 -35.883 12.967 1.00 79.88 400 VAL A O 1
ATOM 2942 N N . GLY A 1 401 ? -34.381 -36.625 11.054 1.00 84.44 401 GLY A N 1
ATOM 2943 C CA . GLY A 1 401 ? -35.488 -37.508 10.676 1.00 84.44 401 GLY A CA 1
ATOM 2944 C C . GLY A 1 401 ? -36.542 -36.856 9.775 1.00 84.44 401 GLY A C 1
ATOM 2945 O O . GLY A 1 401 ? -37.605 -37.444 9.582 1.00 84.44 401 GLY A O 1
ATOM 2946 N N . GLN A 1 402 ? -36.267 -35.665 9.230 1.00 90.44 402 GLN A N 1
ATOM 2947 C CA . GLN A 1 402 ? -37.137 -34.959 8.288 1.00 90.44 402 GLN A CA 1
ATOM 2948 C C . GLN A 1 402 ? -36.390 -34.537 7.009 1.00 90.44 402 GLN A C 1
ATOM 2950 O O . GLN A 1 402 ? -35.175 -34.341 7.015 1.00 90.44 402 GLN A O 1
ATOM 2955 N N . GLU A 1 403 ? -37.138 -34.377 5.922 1.00 87.25 403 GLU A N 1
ATOM 2956 C CA . GLU A 1 403 ? -36.698 -33.913 4.604 1.00 87.25 403 GLU A CA 1
ATOM 2957 C C . GLU A 1 403 ? -37.362 -32.572 4.254 1.00 87.25 403 GLU A C 1
ATOM 2959 O O . GLU A 1 403 ? -38.495 -32.301 4.666 1.00 87.25 403 GLU A O 1
ATOM 2964 N N . ALA A 1 404 ? -36.644 -31.722 3.514 1.00 90.31 404 ALA A N 1
ATOM 2965 C CA . ALA A 1 404 ? -37.092 -30.384 3.142 1.00 90.31 404 ALA A CA 1
ATOM 2966 C C . ALA A 1 404 ? -37.784 -30.345 1.773 1.00 90.31 404 ALA A C 1
ATOM 2968 O O . ALA A 1 404 ? -37.276 -30.863 0.781 1.00 90.31 404 ALA A O 1
ATOM 2969 N N . TYR A 1 405 ? -38.884 -29.603 1.708 1.00 89.50 405 TYR A N 1
ATOM 2970 C CA . TYR A 1 405 ? -39.674 -29.341 0.511 1.00 89.50 405 TYR A CA 1
ATOM 2971 C C . TYR A 1 405 ? -39.840 -27.835 0.318 1.00 89.50 405 TYR A C 1
ATOM 2973 O O . TYR A 1 405 ? -39.874 -27.077 1.286 1.00 89.50 405 TYR A O 1
ATOM 2981 N N . GLN A 1 406 ? -39.938 -27.391 -0.936 1.00 87.81 406 GLN A N 1
ATOM 2982 C CA . GLN A 1 406 ? -40.221 -25.992 -1.251 1.00 87.81 406 GLN A CA 1
ATOM 2983 C C . GLN A 1 406 ? -41.686 -25.827 -1.653 1.00 87.81 406 GLN A C 1
ATOM 2985 O O . GLN A 1 406 ? -42.130 -26.449 -2.619 1.00 87.81 406 GLN A O 1
ATOM 2990 N N . VAL A 1 407 ? -42.383 -24.952 -0.934 1.00 89.12 407 VAL A N 1
ATOM 2991 C CA . VAL A 1 407 ? -43.772 -24.537 -1.181 1.00 89.12 407 VAL A CA 1
ATOM 2992 C C . VAL A 1 407 ? -43.817 -23.553 -2.362 1.00 89.12 407 VAL A C 1
ATOM 2994 O O . VAL A 1 407 ? -42.813 -22.892 -2.651 1.00 89.12 407 VAL A O 1
ATOM 2997 N N . ARG A 1 408 ? -44.952 -23.413 -3.070 1.00 84.06 408 ARG A N 1
ATOM 2998 C CA . ARG A 1 408 ? -45.073 -22.494 -4.228 1.00 84.06 408 ARG A CA 1
ATOM 2999 C C . ARG A 1 408 ? -44.737 -21.038 -3.898 1.00 84.06 408 ARG A C 1
ATOM 3001 O O . ARG A 1 408 ? -44.266 -20.325 -4.781 1.00 84.06 408 ARG A O 1
ATOM 3008 N N . ASP A 1 409 ? -44.958 -20.592 -2.661 1.00 82.81 409 ASP A N 1
ATOM 3009 C CA . ASP A 1 409 ? -44.611 -19.236 -2.205 1.00 82.81 409 ASP A CA 1
ATOM 3010 C C . ASP A 1 409 ? -43.100 -19.026 -1.970 1.00 82.81 409 ASP A C 1
ATOM 3012 O O . ASP A 1 409 ? -42.648 -17.909 -1.716 1.00 82.81 409 ASP A O 1
ATOM 3016 N N . GLY A 1 410 ? -42.307 -20.092 -2.097 1.00 79.00 410 GLY A N 1
ATOM 3017 C CA . GLY A 1 410 ? -40.861 -20.091 -1.941 1.00 79.00 410 GLY A CA 1
ATOM 3018 C C . GLY A 1 410 ? -40.371 -20.426 -0.532 1.00 79.00 410 GLY A C 1
ATOM 3019 O O . GLY A 1 410 ? -39.158 -20.540 -0.346 1.00 79.00 410 GLY A O 1
ATOM 3020 N N . SER A 1 411 ? -41.262 -20.606 0.443 1.00 83.88 411 SER A N 1
ATOM 3021 C CA . SER A 1 411 ? -40.899 -21.044 1.791 1.00 83.88 411 SER A CA 1
ATOM 3022 C C . SER A 1 411 ? -40.494 -22.526 1.831 1.00 83.88 411 SER A C 1
ATOM 3024 O O . SER A 1 411 ? -40.810 -23.314 0.935 1.00 83.88 411 SER A O 1
ATOM 3026 N N . GLY A 1 412 ? -39.727 -22.896 2.860 1.00 86.94 412 GLY A N 1
ATOM 3027 C CA . GLY A 1 412 ? -39.346 -24.281 3.129 1.00 86.94 412 GLY A CA 1
ATOM 3028 C C . GLY A 1 412 ? -40.316 -24.951 4.098 1.00 86.94 412 GLY A C 1
ATOM 3029 O O . GLY A 1 412 ? -40.802 -24.319 5.036 1.00 86.94 412 GLY A O 1
ATOM 3030 N N . PHE A 1 413 ? -40.557 -26.242 3.902 1.00 93.00 413 PHE A N 1
ATOM 3031 C CA . PHE A 1 413 ? -41.416 -27.063 4.747 1.00 93.00 413 PHE A CA 1
ATOM 3032 C C . PHE A 1 413 ? -40.765 -28.423 5.012 1.00 93.00 413 PHE A C 1
ATOM 3034 O O . PHE A 1 413 ? -40.160 -28.998 4.112 1.00 93.00 413 PHE A O 1
ATOM 3041 N N . CYS A 1 414 ? -40.864 -28.935 6.240 1.00 93.75 414 CYS A N 1
ATOM 3042 C CA . CYS A 1 414 ? -40.238 -30.201 6.629 1.00 93.75 414 CYS A CA 1
ATOM 3043 C C . CYS A 1 414 ? -41.277 -31.312 6.768 1.00 93.75 414 CYS A C 1
ATOM 3045 O O . CYS A 1 414 ? -42.243 -31.152 7.515 1.00 93.75 414 CYS A O 1
ATOM 3047 N N . CYS A 1 415 ? -41.032 -32.457 6.132 1.00 92.56 415 CYS A N 1
ATOM 3048 C CA . CYS A 1 415 ? -41.811 -33.676 6.344 1.00 92.56 415 CYS A CA 1
ATOM 3049 C C . CYS A 1 415 ? -40.960 -34.782 6.965 1.00 92.56 415 CYS A C 1
ATOM 3051 O O . CYS A 1 415 ? -39.775 -34.864 6.651 1.00 92.56 415 CYS A O 1
ATOM 3053 N N . PRO A 1 416 ? -41.521 -35.646 7.834 1.00 92.69 416 PRO A N 1
ATOM 3054 C CA . PRO A 1 416 ? -40.826 -36.852 8.268 1.00 92.69 416 PRO A CA 1
ATOM 3055 C C . PRO A 1 416 ? -40.335 -37.667 7.071 1.00 92.69 416 PRO A C 1
ATOM 3057 O O . PRO A 1 416 ? -41.002 -37.716 6.038 1.00 92.69 416 PRO A O 1
ATOM 3060 N N . ILE A 1 417 ? -39.178 -38.308 7.215 1.00 84.56 417 ILE A N 1
ATOM 3061 C CA . ILE A 1 417 ? -38.670 -39.229 6.193 1.00 84.56 417 ILE A CA 1
ATOM 3062 C C . ILE A 1 417 ? -39.743 -40.298 5.915 1.00 84.56 417 ILE A C 1
ATOM 3064 O O . ILE A 1 417 ? -40.457 -40.723 6.825 1.00 84.56 417 ILE A O 1
ATOM 3068 N N . ASP A 1 418 ? -39.882 -40.671 4.642 1.00 86.69 418 ASP A N 1
ATOM 3069 C CA . ASP A 1 418 ? -40.896 -41.584 4.092 1.00 86.69 418 ASP A CA 1
ATOM 3070 C C . ASP A 1 418 ? -42.330 -41.023 3.993 1.00 86.69 418 ASP A C 1
ATOM 3072 O O . ASP A 1 418 ? -43.218 -41.696 3.464 1.00 86.69 418 ASP A O 1
ATOM 3076 N N . TYR A 1 419 ? -42.579 -39.787 4.440 1.00 91.06 419 TYR A N 1
ATOM 3077 C CA . TYR A 1 419 ? -43.864 -39.121 4.216 1.00 91.06 419 TYR A CA 1
ATOM 3078 C C . TYR A 1 419 ? -43.877 -38.425 2.853 1.00 91.06 419 TYR A C 1
ATOM 3080 O O . TYR A 1 419 ? -42.882 -37.859 2.411 1.00 91.06 419 TYR A O 1
ATOM 3088 N N . SER A 1 420 ? -45.034 -38.428 2.195 1.00 88.00 420 SER A N 1
ATOM 3089 C CA . SER A 1 420 ? -45.244 -37.703 0.939 1.00 88.00 420 SER A CA 1
ATOM 3090 C C . SER A 1 420 ? -45.703 -36.271 1.210 1.00 88.00 420 SER A C 1
ATOM 3092 O O . SER A 1 420 ? -46.627 -36.057 1.997 1.00 88.00 420 SER A O 1
ATOM 3094 N N . PHE A 1 421 ? -45.075 -35.298 0.551 1.00 90.31 421 PHE A N 1
ATOM 3095 C CA . PHE A 1 421 ? -45.454 -33.885 0.613 1.00 90.31 421 PHE A CA 1
ATOM 3096 C C . PHE A 1 421 ? -46.579 -33.559 -0.381 1.00 90.31 421 PHE A C 1
ATOM 3098 O O . PHE A 1 421 ? -46.475 -33.888 -1.564 1.00 90.31 421 PHE A O 1
ATOM 3105 N N . TYR A 1 422 ? -47.614 -32.861 0.094 1.00 87.31 422 TYR A N 1
ATOM 3106 C CA . TYR A 1 422 ? -48.727 -32.352 -0.712 1.00 87.31 422 TYR A CA 1
ATOM 3107 C C . TYR A 1 422 ? -48.967 -30.864 -0.446 1.00 87.31 422 TYR A C 1
ATOM 3109 O O . TYR A 1 422 ? -48.860 -30.400 0.690 1.00 87.31 422 TYR A O 1
ATOM 3117 N N . GLU A 1 423 ? -49.339 -30.133 -1.496 1.00 87.38 423 GLU A N 1
ATOM 3118 C CA . GLU A 1 423 ? -49.682 -28.711 -1.444 1.00 87.38 423 GLU A CA 1
ATOM 3119 C C . GLU A 1 423 ? -51.013 -28.467 -2.174 1.00 87.38 423 GLU A C 1
ATOM 3121 O O . GLU A 1 423 ? -51.130 -28.767 -3.366 1.00 87.38 423 GLU A O 1
ATOM 3126 N N . GLU A 1 424 ? -52.008 -27.928 -1.461 1.00 83.62 424 GLU A N 1
ATOM 3127 C CA . GLU A 1 424 ? -53.312 -27.537 -2.013 1.00 83.62 424 GLU A CA 1
ATOM 3128 C C . GLU A 1 424 ? -53.300 -26.120 -2.605 1.00 83.62 424 GLU A C 1
ATOM 3130 O O . GLU A 1 424 ? -52.499 -25.248 -2.246 1.00 83.62 424 GLU A O 1
ATOM 3135 N N . ASP A 1 425 ? -54.268 -25.860 -3.485 1.00 73.75 425 ASP A N 1
ATOM 3136 C CA . ASP A 1 425 ? -54.549 -24.512 -3.965 1.00 73.75 425 ASP A CA 1
ATOM 3137 C C . ASP A 1 425 ? -54.996 -23.622 -2.792 1.00 73.75 425 ASP A C 1
ATOM 3139 O O . ASP A 1 425 ? -56.027 -23.847 -2.165 1.00 73.75 425 ASP A O 1
ATOM 3143 N N . GLY A 1 426 ? -54.184 -22.608 -2.480 1.00 73.81 426 GLY A N 1
ATOM 3144 C CA . GLY A 1 426 ? -54.330 -21.773 -1.281 1.00 73.81 426 GLY A CA 1
ATOM 3145 C C . GLY A 1 426 ? -53.129 -21.820 -0.330 1.00 73.81 426 GLY A C 1
ATOM 3146 O O . GLY A 1 426 ? -53.104 -21.053 0.628 1.00 73.81 426 GLY A O 1
ATOM 3147 N N . GLY A 1 427 ? -52.122 -22.661 -0.609 1.00 73.25 427 GLY A N 1
ATOM 3148 C CA . GLY A 1 427 ? -50.851 -22.697 0.129 1.00 73.25 427 GLY A CA 1
ATOM 3149 C C . GLY A 1 427 ? -50.877 -23.557 1.395 1.00 73.25 427 GLY A C 1
ATOM 3150 O O . GLY A 1 427 ? -49.959 -23.483 2.209 1.00 73.25 427 GLY A O 1
ATOM 3151 N N . LEU A 1 428 ? -51.922 -24.368 1.580 1.00 81.06 428 LEU A N 1
ATOM 3152 C CA . LEU A 1 428 ? -51.969 -25.355 2.654 1.00 81.06 428 LEU A CA 1
ATOM 3153 C C . LEU A 1 428 ? -51.076 -26.546 2.291 1.00 81.06 428 LEU A C 1
ATOM 3155 O O . LEU A 1 428 ? -51.189 -27.107 1.201 1.00 81.06 428 LEU A O 1
ATOM 3159 N N . VAL A 1 429 ? -50.190 -26.920 3.211 1.00 87.44 429 VAL A N 1
ATOM 3160 C CA . 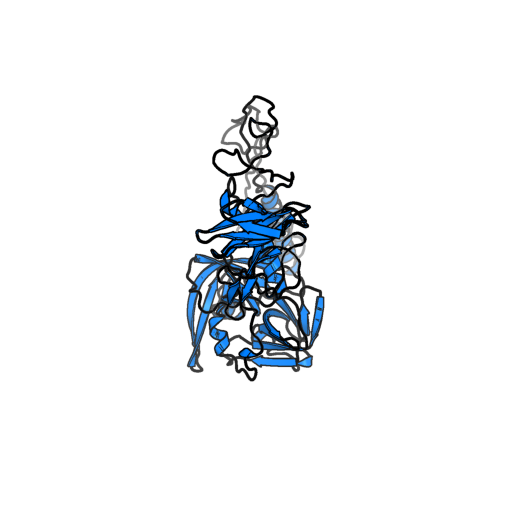VAL A 1 429 ? -49.168 -27.957 3.016 1.00 87.44 429 VAL A CA 1
ATOM 3161 C C . VAL A 1 429 ? -49.312 -29.076 4.039 1.00 87.44 429 VAL A C 1
ATOM 3163 O O . VAL A 1 429 ? -49.586 -28.825 5.214 1.00 87.44 429 VAL A O 1
ATOM 3166 N N . TYR A 1 430 ? -49.112 -30.317 3.594 1.00 89.00 430 TYR A N 1
ATOM 3167 C CA . TYR A 1 430 ? -49.334 -31.515 4.402 1.00 89.00 430 TYR A CA 1
ATOM 3168 C C . TYR A 1 430 ? -48.264 -32.577 4.149 1.00 89.00 430 TYR A C 1
ATOM 3170 O O . TYR A 1 430 ? -47.766 -32.731 3.034 1.00 89.00 430 TYR A O 1
ATOM 3178 N N . CYS A 1 431 ? -47.957 -33.346 5.195 1.00 91.38 431 CYS A N 1
ATOM 3179 C CA . CYS A 1 431 ? -47.143 -34.554 5.106 1.00 91.38 431 CYS A CA 1
ATOM 3180 C C . CYS A 1 431 ? -48.045 -35.766 5.325 1.00 91.38 431 CYS A C 1
ATOM 3182 O O . CYS A 1 431 ? -48.620 -35.916 6.405 1.00 91.38 431 CYS A O 1
ATOM 3184 N N . CYS A 1 432 ? -48.132 -36.646 4.336 1.00 90.00 432 CYS A N 1
ATOM 3185 C CA . CYS A 1 432 ? -48.927 -37.863 4.422 1.00 90.00 432 CYS A CA 1
ATOM 3186 C C . CYS A 1 432 ? -48.058 -39.091 4.713 1.00 90.00 432 CYS A C 1
ATOM 3188 O O . CYS A 1 432 ? -46.994 -39.225 4.107 1.00 90.00 432 CYS A O 1
ATOM 3190 N N . PRO A 1 433 ? -48.489 -39.993 5.614 1.00 90.69 433 PRO A N 1
ATOM 3191 C CA . PRO A 1 433 ? -47.710 -41.163 6.002 1.00 90.69 433 PRO A CA 1
ATOM 3192 C C . PRO A 1 433 ? -47.503 -42.153 4.840 1.00 90.69 433 PRO A C 1
ATOM 3194 O O . PRO A 1 433 ? -48.273 -42.152 3.873 1.00 90.69 433 PRO A O 1
ATOM 3197 N N . PRO A 1 434 ? -46.498 -43.042 4.934 1.00 88.00 434 PRO A N 1
ATOM 3198 C CA . PRO A 1 434 ? -46.277 -44.095 3.948 1.00 88.00 434 PRO A CA 1
ATOM 3199 C C . PRO A 1 434 ? -47.532 -44.951 3.729 1.00 88.00 434 PRO A C 1
ATOM 3201 O O . PRO A 1 434 ? -48.220 -45.309 4.684 1.00 88.00 434 PRO A O 1
ATOM 3204 N N . GLY A 1 435 ? -47.806 -45.318 2.475 1.00 83.38 435 GLY A N 1
ATOM 3205 C CA . GLY A 1 435 ? -48.987 -46.110 2.100 1.00 83.38 435 GLY A CA 1
ATOM 3206 C C . GLY A 1 435 ? -50.223 -45.286 1.728 1.00 83.38 435 GLY A C 1
ATOM 3207 O O . GLY A 1 435 ? -51.216 -45.875 1.313 1.00 83.38 435 GLY A O 1
ATOM 3208 N N . THR A 1 436 ? -50.136 -43.955 1.817 1.00 84.12 436 THR A N 1
ATOM 3209 C CA . THR A 1 436 ? -51.150 -43.033 1.284 1.00 84.12 436 THR A CA 1
ATOM 3210 C C . THR A 1 436 ? -51.261 -43.199 -0.235 1.00 84.12 436 THR A C 1
ATOM 3212 O O . THR A 1 436 ? -50.251 -43.120 -0.941 1.00 84.12 436 THR A O 1
ATOM 3215 N N . VAL A 1 437 ? -52.472 -43.426 -0.746 1.00 79.38 437 VAL A N 1
ATOM 3216 C CA . VAL A 1 437 ? -52.745 -43.607 -2.187 1.00 79.38 437 VAL A CA 1
ATOM 3217 C C . VAL A 1 437 ? -53.167 -42.314 -2.878 1.00 79.38 437 VAL A C 1
ATOM 3219 O O . VAL A 1 437 ? -53.112 -42.225 -4.106 1.00 79.38 437 VAL A O 1
ATOM 3222 N N . GLY A 1 438 ? -53.552 -41.304 -2.101 1.00 72.25 438 GLY A N 1
ATOM 3223 C CA . GLY A 1 438 ? -53.949 -40.001 -2.605 1.00 72.25 438 GLY A CA 1
ATOM 3224 C C . GLY A 1 438 ? -54.191 -38.996 -1.489 1.00 72.25 438 GLY A C 1
ATOM 3225 O O . GLY A 1 438 ? -54.099 -39.299 -0.304 1.00 72.25 438 GLY A O 1
ATOM 3226 N N . TYR A 1 439 ? -54.489 -37.767 -1.877 1.00 75.00 439 TYR A N 1
ATOM 3227 C CA . TYR A 1 439 ? -54.846 -36.705 -0.952 1.00 75.00 439 TYR A CA 1
ATOM 3228 C C . TYR A 1 439 ? -56.082 -35.990 -1.503 1.00 75.00 439 TYR A C 1
ATOM 3230 O O . TYR A 1 439 ? -56.068 -35.528 -2.648 1.00 75.00 439 TYR A O 1
ATOM 3238 N N . VAL A 1 440 ? -57.160 -35.946 -0.714 1.00 76.69 440 VAL A N 1
ATOM 3239 C CA . VAL A 1 440 ? -58.464 -35.408 -1.129 1.00 76.69 440 VAL A CA 1
ATOM 3240 C C . VAL A 1 440 ? -59.065 -34.575 0.006 1.00 76.69 440 VAL A C 1
ATOM 3242 O O . VAL A 1 440 ? -59.408 -35.091 1.068 1.00 76.69 440 VAL A O 1
ATOM 3245 N N . GLY A 1 441 ? -59.228 -33.270 -0.233 1.00 72.69 441 GLY A N 1
ATOM 3246 C CA . GLY A 1 441 ? -60.011 -32.365 0.616 1.00 72.69 441 GLY A CA 1
ATOM 3247 C C . GLY A 1 441 ? -59.500 -32.213 2.050 1.00 72.69 441 GLY A C 1
ATOM 3248 O O . GLY A 1 441 ? -60.307 -32.274 2.978 1.00 72.69 441 GLY A O 1
ATOM 3249 N N . GLY A 1 442 ? -58.191 -32.034 2.251 1.00 72.44 442 GLY A N 1
ATOM 3250 C CA . GLY A 1 442 ? -57.620 -31.878 3.595 1.00 72.44 442 GLY A CA 1
ATOM 3251 C C . GLY A 1 442 ? -57.102 -33.158 4.261 1.00 72.44 442 GLY A C 1
ATOM 3252 O O . GLY A 1 442 ? -56.526 -33.064 5.347 1.00 72.44 442 GLY A O 1
ATOM 3253 N N . TYR A 1 443 ? -57.289 -34.338 3.657 1.00 77.94 443 TYR A N 1
ATOM 3254 C CA . TYR A 1 443 ? -56.989 -35.632 4.287 1.00 77.94 443 TYR A CA 1
ATOM 3255 C C . TYR A 1 443 ? -56.151 -36.551 3.385 1.00 77.94 443 TYR A C 1
ATOM 3257 O O . TYR A 1 443 ? -56.324 -36.578 2.167 1.00 77.94 443 TYR A O 1
ATOM 3265 N N . CYS A 1 444 ? -55.248 -37.315 4.006 1.00 83.75 444 CYS A N 1
ATOM 3266 C CA . CYS A 1 444 ? -54.475 -38.378 3.358 1.00 83.75 444 CYS A CA 1
ATOM 3267 C C . CYS A 1 444 ? -55.345 -39.641 3.251 1.00 83.75 444 CYS A C 1
ATOM 3269 O O . CYS A 1 444 ? -55.835 -40.111 4.281 1.00 83.75 444 CYS A O 1
ATOM 3271 N N . GLU A 1 445 ? -55.542 -40.154 2.035 1.00 78.62 445 GLU A N 1
ATOM 3272 C CA . GLU A 1 445 ? -56.342 -41.357 1.737 1.00 78.62 445 GLU A CA 1
ATOM 3273 C C . GLU A 1 445 ? -55.533 -42.654 1.755 1.00 78.62 445 GLU A C 1
ATOM 3275 O O . GLU A 1 445 ? -54.431 -42.693 1.150 1.00 78.62 445 GLU A O 1
#

Sequence (445 aa):
MLFKLRIVARYMVACPKCGRKAGNGEFCVNCGARLPKAGNIVIDPSSIFGLGGRIAKIVGYVVLFLILFGIAGYILSPTPSDNGNTTNSSSTASCEDGTPVKNCSNVTKGDYCLKNGTLAFDCGSCGCPGASVCYGNRCMTEEERTGWIIDDLQQSVVYVKHSYASGSGVIIAQSDERTLILTNRHVVADADGVSDLKITTRDQQTVPADAVYVAPFDMDLALIVVLGTYGKPATVNVSEPIYQGQAVIAVGSPLGIQGSASNGIISNIINDNTPSGYNFYSIQTDAAINPGNSGGGLFLKSTGDLIGINTYVIASDYGAEGLGFSISARSIDKLPTPVNWGAFSAKPKCSDRTPYDSCSGRTVGLYCSTNGQLLNDCKDCGCPTDYWCLKNGVCFNCPVGQEAYQVRDGSGFCCPIDYSFYEEDGGLVYCCPPGTVGYVGGYCE

Secondary structure (DSSP, 8-state):
------EEEEPPPPPTTT-PPPPSSSB-TTT-PBPPPPPEEEE-GGGS-----HHHHHHHHHHHHHHHHHHHHTS--PPP---------------TTSPPP-SSSS--SS--B-TTS-B---HHHH--SSS-EEETTEEE-HHHHHHHHHHHHHTTEEEEE-SS-EEEEEEEEEETTEEEEEE-HHHHTT-SSGGG-EEE-TT--EEE-SEEEE--TTS--EEEEEES--S-PPPB-SSSPP-TT-EEEEEE-GGG-TTEEEEEEEEEEEEEE-TTS-EEEEEEESS---TTTTTSEEEETTT--EEEEE-HHHHHHTT-TT-EEEEEGGGGGGS---S-GGGS-PPPPPTT------S-S-S---EE-TTSPEE--HHHH-PPTTEEE-TTS-EEE--TTEEEEE-TTS-EEEEETTPEEEE-TTS-EEEEPTT---EETTEE-

Radius of gyration: 32.98 Å; chains: 1; bounding box: 102×82×78 Å